Protein AF-A0A376MLK7-F1 (afdb_monomer_lite)

Structure (mmCIF, N/CA/C/O backbone):
data_AF-A0A376MLK7-F1
#
_entry.id   AF-A0A376MLK7-F1
#
loop_
_atom_site.group_PDB
_atom_site.id
_atom_site.type_symbol
_atom_site.label_atom_id
_atom_site.label_alt_id
_atom_site.label_comp_id
_atom_site.label_asym_id
_atom_site.label_entity_id
_atom_site.label_seq_id
_atom_site.pdbx_PDB_ins_code
_atom_site.Cartn_x
_atom_site.Cartn_y
_atom_site.Cartn_z
_atom_site.occupancy
_atom_site.B_iso_or_equiv
_atom_site.auth_seq_id
_atom_site.auth_comp_id
_atom_site.auth_asym_id
_atom_site.auth_atom_id
_atom_site.pdbx_PDB_model_num
ATOM 1 N N . MET A 1 1 ? -61.405 -15.741 -9.312 1.00 78.44 1 MET A N 1
ATOM 2 C CA . MET A 1 1 ? -61.014 -15.991 -10.716 1.00 78.44 1 MET A CA 1
ATOM 3 C C . MET A 1 1 ? -60.099 -17.209 -10.843 1.00 78.44 1 MET A C 1
ATOM 5 O O . MET A 1 1 ? -60.508 -18.154 -11.500 1.00 78.44 1 MET A O 1
ATOM 9 N N . SER A 1 2 ? -58.936 -17.255 -10.177 1.00 75.62 2 SER A N 1
ATOM 10 C CA . SER A 1 2 ? -57.952 -18.350 -10.325 1.00 75.62 2 SER A CA 1
ATOM 11 C C . SER A 1 2 ? -58.501 -19.756 -10.040 1.00 75.62 2 SER A C 1
ATOM 13 O O . SER A 1 2 ? -58.244 -20.672 -10.808 1.00 75.62 2 SER A O 1
ATOM 15 N N . THR A 1 3 ? -59.334 -19.925 -9.007 1.00 81.94 3 THR A N 1
ATOM 16 C CA . THR A 1 3 ? -60.002 -21.209 -8.711 1.00 81.94 3 THR A CA 1
ATOM 17 C C . THR A 1 3 ? -60.931 -21.668 -9.838 1.00 81.94 3 THR A C 1
ATOM 19 O O . THR A 1 3 ? -60.986 -22.851 -10.143 1.00 81.94 3 THR A O 1
ATOM 22 N N . VAL A 1 4 ? -61.638 -20.736 -10.489 1.00 84.44 4 VAL A N 1
ATOM 23 C CA . VAL A 1 4 ? -62.526 -21.054 -11.620 1.00 84.44 4 VAL A CA 1
ATOM 24 C C . VAL A 1 4 ? -61.698 -21.419 -12.847 1.00 84.44 4 VAL A C 1
ATOM 26 O O . VAL A 1 4 ? -61.981 -22.423 -13.479 1.00 84.44 4 VAL A O 1
ATOM 29 N N . MET A 1 5 ? -60.634 -20.669 -13.143 1.00 83.75 5 MET A N 1
ATOM 30 C CA . MET A 1 5 ? -59.706 -21.009 -14.229 1.00 83.75 5 MET A CA 1
ATOM 31 C C . MET A 1 5 ? -59.129 -22.424 -14.062 1.00 83.75 5 MET A C 1
ATOM 33 O O . MET A 1 5 ? -59.168 -23.203 -15.010 1.00 83.75 5 MET A O 1
ATOM 37 N N . TYR A 1 6 ? -58.713 -22.789 -12.845 1.00 82.69 6 TYR A N 1
ATOM 38 C CA . TYR A 1 6 ? -58.213 -24.131 -12.539 1.00 82.69 6 TYR A CA 1
ATOM 39 C C . TYR A 1 6 ? -59.266 -25.232 -12.762 1.00 82.69 6 TYR A C 1
ATOM 41 O O . TYR A 1 6 ? -58.950 -26.276 -13.324 1.00 82.69 6 TYR A O 1
ATOM 49 N N . LEU A 1 7 ? -60.530 -24.995 -12.386 1.00 86.62 7 LEU A N 1
ATOM 50 C CA . LEU A 1 7 ? -61.630 -25.948 -12.609 1.00 86.62 7 LEU A CA 1
ATOM 51 C C . LEU A 1 7 ? -61.911 -26.214 -14.095 1.00 86.62 7 LEU A C 1
ATOM 53 O O . LEU A 1 7 ? -62.344 -27.308 -14.442 1.00 86.62 7 LEU A O 1
ATOM 57 N N . PHE A 1 8 ? -61.641 -25.240 -14.966 1.00 85.31 8 PHE A N 1
ATOM 58 C CA . PHE A 1 8 ? -61.732 -25.389 -16.422 1.00 85.31 8 PHE A CA 1
ATOM 59 C C . PHE A 1 8 ? -60.410 -25.854 -17.063 1.00 85.31 8 PHE A C 1
ATOM 61 O O . PHE A 1 8 ? -60.265 -25.792 -18.279 1.00 85.31 8 PHE A O 1
ATOM 68 N N . GLY A 1 9 ? -59.444 -26.320 -16.262 1.00 80.56 9 GLY A N 1
ATOM 69 C CA . GLY A 1 9 ? -58.173 -26.871 -16.743 1.00 80.56 9 GLY A CA 1
ATOM 70 C C . GLY A 1 9 ? -57.121 -25.830 -17.136 1.00 80.56 9 GLY A C 1
ATOM 71 O O . GLY A 1 9 ? -56.052 -26.200 -17.615 1.00 80.56 9 GLY A O 1
ATOM 72 N N . VAL A 1 10 ? -57.373 -24.536 -16.912 1.00 82.75 10 VAL A N 1
ATOM 73 C CA . VAL A 1 10 ? -56.423 -23.461 -17.230 1.00 82.75 10 VAL A CA 1
ATOM 74 C C . VAL A 1 10 ? -55.402 -23.324 -16.098 1.00 82.75 10 VAL A C 1
ATOM 76 O O . VAL A 1 10 ? -55.731 -22.880 -14.995 1.00 82.75 10 VAL A O 1
ATOM 79 N N . VAL A 1 11 ? -54.144 -23.674 -16.385 1.00 75.62 11 VAL A N 1
ATOM 80 C CA . VAL A 1 11 ? -53.014 -23.624 -15.442 1.00 75.62 11 VAL A CA 1
ATOM 81 C C . VAL A 1 11 ? -51.867 -22.809 -16.049 1.00 75.62 11 VAL A C 1
ATOM 83 O O . VAL A 1 11 ? -51.469 -23.052 -17.183 1.00 75.62 11 VAL A O 1
ATOM 86 N N . GLY A 1 12 ? -51.326 -21.840 -15.303 1.00 72.06 12 GLY A N 1
ATOM 87 C CA . GLY A 1 12 ? -50.186 -21.022 -15.735 1.00 72.06 12 GLY A CA 1
ATOM 88 C C . GLY A 1 12 ? -49.810 -19.933 -14.725 1.00 72.06 12 GLY A C 1
ATOM 89 O O . GLY A 1 12 ? -50.557 -19.670 -13.778 1.00 72.06 12 GLY A O 1
ATOM 90 N N . ASN A 1 13 ? -48.646 -19.300 -14.911 1.00 67.44 13 ASN A N 1
ATOM 91 C CA . ASN A 1 13 ? -48.167 -18.235 -14.024 1.00 67.44 13 ASN A CA 1
ATOM 92 C C . ASN A 1 13 ? -48.796 -16.887 -14.412 1.00 67.44 13 ASN A C 1
ATOM 94 O O . ASN A 1 13 ? -48.388 -16.267 -15.391 1.00 67.44 13 ASN A O 1
ATOM 98 N N . MET A 1 14 ? -49.797 -16.442 -13.652 1.00 69.88 14 MET A N 1
ATOM 99 C CA . MET A 1 14 ? -50.592 -15.237 -13.945 1.00 69.88 14 MET A CA 1
ATOM 100 C C . MET A 1 14 ? -50.333 -14.095 -12.944 1.00 69.88 14 MET A C 1
ATOM 102 O O . MET A 1 14 ? -51.181 -13.221 -12.772 1.00 69.88 14 MET A O 1
ATOM 106 N N . GLY A 1 15 ? -49.201 -14.140 -12.229 1.00 61.97 15 GLY A N 1
ATOM 107 C CA . GLY A 1 15 ? -48.880 -13.216 -11.133 1.00 61.97 15 GLY A CA 1
ATOM 108 C C . GLY A 1 15 ? -48.390 -11.827 -11.560 1.00 61.97 15 GLY A C 1
ATOM 109 O O . GLY A 1 15 ? -48.416 -10.908 -10.743 1.00 61.97 15 GLY A O 1
ATOM 110 N N . GLY A 1 16 ? -47.969 -11.652 -12.815 1.00 63.22 16 GLY A N 1
ATOM 111 C CA . GLY A 1 16 ? -47.442 -10.390 -13.343 1.00 63.22 16 GLY A CA 1
ATOM 112 C C . GLY A 1 16 ? -48.278 -9.799 -14.470 1.00 63.22 16 GLY A C 1
ATOM 113 O O . GLY A 1 16 ? -49.181 -10.433 -15.012 1.00 63.22 16 GLY A O 1
ATOM 114 N N . GLY A 1 17 ? -47.991 -8.538 -14.800 1.00 69.44 17 GLY A N 1
ATOM 115 C CA . GLY A 1 17 ? -48.758 -7.761 -15.774 1.00 69.44 17 GLY A CA 1
ATOM 116 C C . GLY A 1 17 ? -48.836 -8.408 -17.162 1.00 69.44 17 GLY A C 1
ATOM 117 O O . GLY A 1 17 ? -48.011 -9.244 -17.533 1.00 69.44 17 GLY A O 1
ATOM 118 N N . LEU A 1 18 ? -49.828 -7.979 -17.953 1.00 74.19 18 LEU A N 1
ATOM 119 C CA . LEU A 1 18 ? -50.140 -8.555 -19.267 1.00 74.19 18 LEU A CA 1
ATOM 120 C C . LEU A 1 18 ? -48.917 -8.615 -20.202 1.00 74.19 18 LEU A C 1
ATOM 122 O O . LEU A 1 18 ? -48.696 -9.628 -20.857 1.00 74.19 18 LEU A O 1
ATOM 126 N N . ILE A 1 19 ? -48.122 -7.543 -20.234 1.00 73.00 19 ILE A N 1
ATOM 127 C CA . ILE A 1 19 ? -46.984 -7.375 -21.152 1.00 73.00 19 ILE A CA 1
ATOM 128 C C . ILE A 1 19 ? -45.740 -8.134 -20.675 1.00 73.00 19 ILE A C 1
ATOM 130 O O . ILE A 1 19 ? -44.990 -8.643 -21.498 1.00 73.00 19 ILE A O 1
ATOM 134 N N . ASP A 1 20 ? -45.537 -8.220 -19.363 1.00 64.81 20 ASP A N 1
ATOM 135 C CA . ASP A 1 20 ? -44.289 -8.719 -18.779 1.00 64.81 20 ASP A CA 1
ATOM 136 C C . ASP A 1 20 ? -44.331 -10.232 -18.508 1.00 64.81 20 ASP A C 1
ATOM 138 O O . ASP A 1 20 ? -43.347 -10.937 -18.708 1.00 64.81 20 ASP A O 1
ATOM 142 N N . GLN A 1 21 ? -45.493 -10.768 -18.109 1.00 69.25 21 GLN A N 1
ATOM 143 C CA . GLN A 1 21 ? -45.603 -12.181 -17.722 1.00 69.25 21 GLN A CA 1
ATOM 144 C C . GLN A 1 21 ? -46.659 -12.957 -18.508 1.00 69.25 21 GLN A C 1
ATOM 146 O O . GLN A 1 21 ? -46.364 -14.043 -19.002 1.00 69.25 21 GLN A O 1
ATOM 151 N N . VAL A 1 22 ? -47.870 -12.419 -18.690 1.00 75.75 22 VAL A N 1
ATOM 152 C CA . VAL A 1 22 ? -48.957 -13.201 -19.313 1.00 75.75 22 VAL A CA 1
ATOM 153 C C . VAL A 1 22 ? -48.682 -13.479 -20.793 1.00 75.75 22 VAL A C 1
ATOM 155 O O . VAL A 1 22 ? -48.825 -14.622 -21.232 1.00 75.75 22 VAL A O 1
ATOM 158 N N . LEU A 1 23 ? -48.256 -12.469 -21.560 1.00 78.94 23 LEU A N 1
ATOM 159 C CA . LEU A 1 23 ? -47.950 -12.640 -22.981 1.00 78.94 23 LEU A CA 1
ATOM 160 C C . LEU A 1 23 ? -46.671 -13.461 -23.225 1.00 78.94 23 LEU A C 1
ATOM 162 O O . LEU A 1 23 ? -46.770 -14.449 -23.953 1.00 78.94 23 LEU A O 1
ATOM 166 N N . PRO A 1 24 ? -45.501 -13.137 -22.635 1.00 77.44 24 PRO A N 1
ATOM 167 C CA . PRO A 1 24 ? -44.253 -13.811 -22.992 1.00 77.44 24 PRO A CA 1
ATOM 168 C C . PRO A 1 24 ? -44.149 -15.238 -22.451 1.00 77.44 24 PRO A C 1
ATOM 170 O O . PRO A 1 24 ? -43.515 -16.069 -23.091 1.00 77.44 24 PRO A O 1
ATOM 173 N N . GLN A 1 25 ? -44.744 -15.529 -21.287 1.00 73.94 25 GLN A N 1
ATOM 174 C CA . GLN A 1 25 ? -44.574 -16.830 -20.626 1.00 73.94 25 GLN A CA 1
ATOM 175 C C . GLN A 1 25 ? -45.728 -17.798 -20.882 1.00 73.94 25 GLN A C 1
ATOM 177 O O . GLN A 1 25 ? -45.495 -19.002 -20.913 1.00 73.94 25 GLN A O 1
ATOM 182 N N . ASN A 1 26 ? -46.954 -17.297 -21.081 1.00 77.75 26 ASN A N 1
ATOM 183 C CA . ASN A 1 26 ? -48.115 -18.163 -21.288 1.00 77.75 26 ASN A CA 1
ATOM 184 C C . ASN A 1 26 ? -48.631 -18.072 -22.721 1.00 77.75 26 ASN A C 1
ATOM 186 O O . ASN A 1 26 ? -48.585 -19.061 -23.443 1.00 77.75 26 ASN A O 1
ATOM 190 N N . TRP A 1 27 ? -49.109 -16.906 -23.163 1.00 82.00 27 TRP A N 1
ATOM 191 C CA . TRP A 1 27 ? -49.851 -16.842 -24.424 1.00 82.00 27 TRP A CA 1
ATOM 192 C C . TRP A 1 27 ? -48.955 -17.090 -25.632 1.00 82.00 27 TRP A C 1
ATOM 194 O O . TRP A 1 27 ? -49.243 -18.004 -26.386 1.00 82.00 27 TRP A O 1
ATOM 204 N N . ILE A 1 28 ? -47.856 -16.352 -25.811 1.00 82.88 28 ILE A N 1
ATOM 205 C CA . ILE A 1 28 ? -47.008 -16.475 -27.011 1.00 82.88 28 ILE A CA 1
ATOM 206 C C . ILE A 1 28 ? -46.430 -17.897 -27.176 1.00 82.88 28 ILE A C 1
ATOM 208 O O . ILE A 1 28 ? -46.553 -18.440 -28.275 1.00 82.88 28 ILE A O 1
ATOM 212 N N . PRO A 1 29 ? -45.858 -18.546 -26.139 1.00 79.88 29 PRO A N 1
ATOM 213 C CA . PRO A 1 29 ? -45.293 -19.889 -26.291 1.00 79.88 29 PRO A CA 1
ATOM 214 C C . PRO A 1 29 ? -46.352 -20.988 -26.436 1.00 79.88 29 PRO A C 1
ATOM 216 O O . PRO A 1 29 ? -46.108 -21.979 -27.120 1.00 79.88 29 PRO A O 1
ATOM 219 N N . MET A 1 30 ? -47.518 -20.834 -25.794 1.00 79.62 30 MET A N 1
ATOM 220 C CA . MET A 1 30 ? -48.531 -21.895 -25.720 1.00 79.62 30 MET A CA 1
ATOM 221 C C . MET A 1 30 ? -49.642 -21.753 -26.763 1.00 79.62 30 MET A C 1
ATOM 223 O O . MET A 1 30 ? -50.384 -22.712 -26.970 1.00 79.62 30 MET A O 1
ATOM 227 N N . PHE A 1 31 ? -49.767 -20.607 -27.447 1.00 80.38 31 PHE A N 1
ATOM 228 C CA . PHE A 1 31 ? -50.868 -20.367 -28.388 1.00 80.38 31 PHE A CA 1
ATOM 229 C C . PHE A 1 31 ? -50.908 -21.388 -29.526 1.00 80.38 31 PHE A C 1
ATOM 231 O O . PHE A 1 31 ? -51.986 -21.771 -29.960 1.00 80.38 31 PHE A O 1
ATOM 238 N N . SER A 1 32 ? -49.753 -21.843 -30.015 1.00 79.62 32 SER A N 1
ATOM 239 C CA . SER A 1 32 ? -49.688 -22.777 -31.146 1.00 79.62 32 SER A CA 1
ATOM 240 C C . SER A 1 32 ? -50.219 -24.173 -30.811 1.00 79.62 32 SER A C 1
ATOM 242 O O . SER A 1 32 ? -50.791 -24.820 -31.683 1.00 79.62 32 SER A O 1
ATOM 244 N N . ASN A 1 33 ? -50.058 -24.622 -29.562 1.00 80.88 33 ASN A N 1
ATOM 245 C CA . ASN A 1 33 ? -50.366 -25.995 -29.144 1.00 80.88 33 ASN A CA 1
ATOM 246 C C . ASN A 1 33 ? -51.566 -26.096 -28.187 1.00 80.88 33 ASN A C 1
ATOM 248 O O . ASN A 1 33 ? -52.134 -27.173 -28.036 1.00 80.88 33 ASN A O 1
ATOM 252 N N . HIS A 1 34 ? -51.956 -24.991 -27.546 1.00 82.69 34 HIS A N 1
ATOM 253 C CA . HIS A 1 34 ? -52.983 -24.936 -26.497 1.00 82.69 34 HIS A CA 1
ATOM 254 C C . HIS A 1 34 ? -53.876 -23.685 -26.630 1.00 82.69 34 HIS A C 1
ATOM 256 O O . HIS A 1 34 ? -54.224 -23.030 -25.642 1.00 82.69 34 HIS A O 1
ATOM 262 N N . ALA A 1 35 ? -54.217 -23.310 -27.870 1.00 82.19 35 ALA A N 1
ATOM 263 C CA . ALA A 1 35 ? -55.050 -22.141 -28.178 1.00 82.19 35 ALA A CA 1
ATOM 264 C C . ALA A 1 35 ? -56.423 -22.177 -27.481 1.00 82.19 35 ALA A C 1
ATOM 266 O O . ALA A 1 35 ? -56.925 -21.151 -27.023 1.00 82.19 35 ALA A O 1
ATOM 267 N N . ASP A 1 36 ? -57.021 -23.361 -27.384 1.00 85.00 36 ASP A N 1
ATOM 268 C CA . ASP A 1 36 ? -58.303 -23.630 -26.732 1.00 85.00 36 ASP A CA 1
ATOM 269 C C . ASP A 1 36 ? -58.298 -23.234 -25.246 1.00 85.00 36 ASP A C 1
ATOM 271 O O . ASP A 1 36 ? -59.229 -22.582 -24.760 1.00 85.00 36 ASP A O 1
ATOM 275 N N . MET A 1 37 ? -57.209 -23.534 -24.538 1.00 84.75 37 MET A N 1
ATOM 276 C CA . MET A 1 37 ? -57.035 -23.160 -23.132 1.00 84.75 37 MET A CA 1
ATOM 277 C C . MET A 1 37 ? -56.836 -21.649 -22.962 1.00 84.75 37 MET A C 1
ATOM 279 O O . MET A 1 37 ? -57.373 -21.056 -22.022 1.00 84.75 37 MET A O 1
ATOM 283 N N . MET A 1 38 ? -56.135 -20.993 -23.894 1.00 84.12 38 MET A N 1
ATOM 284 C CA . MET A 1 38 ? -55.959 -19.532 -23.874 1.00 84.12 38 MET A CA 1
ATOM 285 C C . MET A 1 38 ? -57.279 -18.797 -24.151 1.00 84.12 38 MET A C 1
ATOM 287 O O . MET A 1 38 ? -57.609 -17.825 -23.471 1.00 84.12 38 MET A O 1
ATOM 291 N N . LEU A 1 39 ? -58.089 -19.286 -25.094 1.00 86.19 39 LEU A N 1
ATOM 292 C CA . LEU A 1 39 ? -59.421 -18.736 -25.369 1.00 86.19 39 LEU A CA 1
ATOM 293 C C . LEU A 1 39 ? -60.369 -18.914 -24.175 1.00 86.19 39 LEU A C 1
ATOM 295 O O . LEU A 1 39 ? -61.092 -17.982 -23.814 1.00 86.19 39 LEU A O 1
ATOM 299 N N . THR A 1 40 ? -60.313 -20.072 -23.511 1.00 86.81 40 THR A N 1
ATOM 300 C CA . THR A 1 40 ? -61.076 -20.339 -22.282 1.00 86.81 40 THR A CA 1
ATOM 301 C C . THR A 1 40 ? -60.689 -19.365 -21.165 1.00 86.81 40 THR A C 1
ATOM 303 O O . THR A 1 40 ? -61.559 -18.815 -20.486 1.00 86.81 40 THR A O 1
ATOM 306 N N . GLN A 1 41 ? -59.395 -19.060 -21.018 1.00 86.19 41 GLN A N 1
ATOM 307 C CA . GLN A 1 41 ? -58.912 -18.055 -20.069 1.00 86.19 41 GLN A CA 1
ATOM 308 C C . GLN A 1 41 ? -59.499 -16.660 -20.347 1.00 86.19 41 GLN A C 1
ATOM 310 O O . GLN A 1 41 ? -59.966 -15.995 -19.418 1.00 86.19 41 GLN A O 1
ATOM 315 N N . ILE A 1 42 ? -59.490 -16.219 -21.611 1.00 86.06 42 ILE A N 1
ATOM 316 C CA . ILE A 1 42 ? -60.041 -14.919 -22.028 1.00 86.06 42 ILE A CA 1
ATOM 317 C C . ILE A 1 42 ? -61.536 -14.845 -21.716 1.00 86.06 42 ILE A C 1
ATOM 319 O O . ILE A 1 42 ? -61.997 -13.858 -21.139 1.00 86.06 42 ILE A O 1
ATOM 323 N N . ALA A 1 43 ? -62.284 -15.900 -22.046 1.00 89.81 43 ALA A N 1
ATOM 324 C CA . ALA A 1 43 ? -63.717 -15.973 -21.788 1.00 89.81 43 ALA A CA 1
ATOM 325 C C . ALA A 1 43 ? -64.032 -15.851 -20.288 1.00 89.81 43 ALA A C 1
ATOM 327 O O . ALA A 1 43 ? -64.859 -15.025 -19.898 1.00 89.81 43 ALA A O 1
ATOM 328 N N . ILE A 1 44 ? -63.318 -16.594 -19.431 1.00 88.75 44 ILE A N 1
ATOM 329 C CA . ILE A 1 44 ? -63.479 -16.502 -17.971 1.00 88.75 44 ILE A CA 1
ATOM 330 C C . ILE A 1 44 ? -63.158 -15.084 -17.478 1.00 88.75 44 ILE A C 1
ATOM 332 O O . ILE A 1 44 ? -63.897 -14.545 -16.653 1.00 88.75 44 ILE A O 1
ATOM 336 N N . GLY A 1 45 ? -62.097 -14.459 -17.998 1.00 87.06 45 GLY A N 1
ATOM 337 C CA . GLY A 1 45 ? -61.737 -13.077 -17.673 1.00 87.06 45 GLY A CA 1
ATOM 338 C C . GLY A 1 45 ? -62.867 -12.090 -17.977 1.00 87.06 45 GLY A C 1
ATOM 339 O O . GLY A 1 45 ? -63.277 -11.342 -17.091 1.00 87.06 45 GLY A O 1
ATOM 340 N N . LEU A 1 46 ? -63.431 -12.146 -19.187 1.00 89.50 46 LEU A N 1
ATOM 341 C CA . LEU A 1 46 ? -64.543 -11.283 -19.603 1.00 89.50 46 LEU A CA 1
ATOM 342 C C . LEU A 1 46 ? -65.805 -11.500 -18.754 1.00 89.50 46 LEU A C 1
ATOM 344 O O . LEU A 1 46 ? -66.442 -10.527 -18.343 1.00 89.50 46 LEU A O 1
ATOM 348 N N . CYS A 1 47 ? -66.143 -12.753 -18.432 1.00 91.50 47 CYS A N 1
ATOM 349 C CA . CYS A 1 47 ? -67.262 -13.063 -17.540 1.00 91.50 47 CYS A CA 1
ATOM 350 C C . CYS A 1 47 ? -67.063 -12.459 -16.143 1.00 91.50 47 CYS A C 1
ATOM 352 O O . CYS A 1 47 ? -67.992 -11.867 -15.592 1.00 91.50 47 CYS A O 1
ATOM 354 N N . PHE A 1 48 ? -65.854 -12.558 -15.580 1.00 88.75 48 PHE A N 1
ATOM 355 C CA . PHE A 1 48 ? -65.537 -11.945 -14.289 1.00 88.75 48 PHE A CA 1
ATOM 356 C C . PHE A 1 48 ? -65.558 -10.417 -14.355 1.00 88.75 48 PHE A C 1
ATOM 358 O O . PHE A 1 48 ? -66.055 -9.795 -13.421 1.00 88.75 48 PHE A O 1
ATOM 365 N N . THR A 1 49 ? -65.088 -9.797 -15.442 1.00 88.94 49 THR A N 1
ATOM 366 C CA . THR A 1 49 ? -65.193 -8.343 -15.638 1.00 88.94 49 THR A CA 1
ATOM 367 C C . THR A 1 49 ? -66.648 -7.885 -15.633 1.00 88.94 49 THR A C 1
ATOM 369 O O . THR A 1 49 ? -66.976 -6.926 -14.935 1.00 88.94 49 THR A O 1
ATOM 372 N N . LEU A 1 50 ? -67.531 -8.583 -16.354 1.00 91.56 50 LEU A N 1
ATOM 373 C CA . LEU A 1 50 ? -68.957 -8.260 -16.374 1.00 91.56 50 LEU A CA 1
ATOM 374 C C . LEU A 1 50 ? -69.588 -8.444 -14.990 1.00 91.56 50 LEU A C 1
ATOM 376 O O . LEU A 1 50 ? -70.307 -7.564 -14.520 1.00 91.56 50 LEU A O 1
ATOM 380 N N . LEU A 1 51 ? -69.284 -9.556 -14.318 1.00 91.69 51 LEU A N 1
ATOM 381 C CA . LEU A 1 51 ? -69.787 -9.841 -12.977 1.00 91.69 51 LEU A CA 1
ATOM 382 C C . LEU A 1 51 ? -69.333 -8.777 -11.972 1.00 91.69 51 LEU A C 1
ATOM 384 O O . LEU A 1 51 ? -70.162 -8.240 -11.241 1.00 91.69 51 LEU A O 1
ATOM 388 N N . TYR A 1 52 ? -68.049 -8.415 -11.976 1.00 87.81 52 TYR A N 1
ATOM 389 C CA . TYR A 1 52 ? -67.533 -7.342 -11.132 1.00 87.81 52 TYR A CA 1
ATOM 390 C C . TYR A 1 52 ? -68.195 -6.007 -11.449 1.00 87.81 52 TYR A C 1
ATOM 392 O O . TYR A 1 52 ? -68.625 -5.324 -10.525 1.00 87.81 52 TYR A O 1
ATOM 400 N N . PHE A 1 53 ? -68.317 -5.642 -12.727 1.00 90.44 53 PHE A N 1
ATOM 401 C CA . PHE A 1 53 ? -68.963 -4.394 -13.120 1.00 90.44 53 PHE A CA 1
ATOM 402 C C . 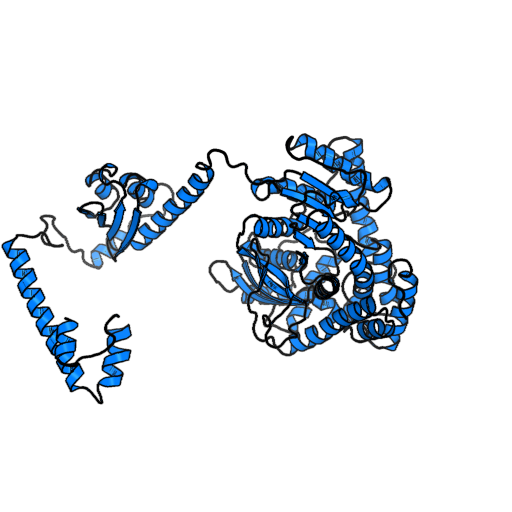PHE A 1 53 ? -70.399 -4.325 -12.610 1.00 90.44 53 PHE A C 1
ATOM 404 O O . PHE A 1 53 ? -70.776 -3.327 -12.003 1.00 90.44 53 PHE A O 1
ATOM 411 N N . VAL A 1 54 ? -71.187 -5.384 -12.816 1.00 91.25 54 VAL A N 1
ATOM 412 C CA . VAL A 1 54 ? -72.579 -5.424 -12.363 1.00 91.25 54 VAL A CA 1
ATOM 413 C C . VAL A 1 54 ? -72.632 -5.317 -10.848 1.00 91.25 54 VAL A C 1
ATOM 415 O O . VAL A 1 54 ? -73.274 -4.393 -10.369 1.00 91.25 54 VAL A O 1
ATOM 418 N N . VAL A 1 55 ? -71.913 -6.176 -10.115 1.00 91.06 55 VAL A N 1
ATOM 419 C CA . VAL A 1 55 ? -71.922 -6.205 -8.642 1.00 91.06 55 VAL A CA 1
ATOM 420 C C . VAL A 1 55 ? -71.477 -4.870 -8.053 1.00 91.06 55 VAL A C 1
ATOM 422 O O . VAL A 1 55 ? -72.180 -4.301 -7.222 1.00 91.06 55 VAL A O 1
ATOM 425 N N . PHE A 1 56 ? -70.338 -4.327 -8.486 1.00 83.94 56 PHE A N 1
ATOM 426 C CA . PHE A 1 56 ? -69.866 -3.047 -7.963 1.00 83.94 56 PHE A CA 1
ATOM 427 C C . PHE A 1 56 ? -70.803 -1.906 -8.343 1.00 83.94 56 PHE A C 1
ATOM 429 O O . PHE A 1 56 ? -71.081 -1.061 -7.499 1.00 83.94 56 PHE A O 1
ATOM 436 N N . ARG A 1 57 ? -71.350 -1.883 -9.564 1.00 84.62 57 ARG A N 1
ATOM 437 C CA . ARG A 1 57 ? -72.297 -0.842 -9.977 1.00 84.62 57 ARG A CA 1
ATOM 438 C C . ARG A 1 57 ? -73.595 -0.901 -9.176 1.00 84.62 57 ARG A C 1
ATOM 440 O O . ARG A 1 57 ? -74.062 0.153 -8.753 1.00 84.62 57 ARG A O 1
ATOM 447 N N . THR A 1 58 ? -74.176 -2.082 -8.946 1.00 87.44 58 THR A N 1
ATOM 448 C CA . THR A 1 58 ? -75.365 -2.196 -8.085 1.00 87.44 58 THR A CA 1
ATOM 449 C C . THR A 1 58 ? -75.046 -1.783 -6.662 1.00 87.44 58 THR A C 1
ATOM 451 O O . THR A 1 58 ? -75.798 -0.991 -6.108 1.00 87.44 58 THR A O 1
ATOM 454 N N . LEU A 1 59 ? -73.920 -2.219 -6.091 1.00 85.69 59 LEU A N 1
ATOM 455 C CA . LEU A 1 59 ? -73.535 -1.824 -4.736 1.00 85.69 59 LEU A CA 1
ATOM 456 C C . LEU A 1 59 ? -73.307 -0.307 -4.621 1.00 85.69 59 LEU A C 1
ATOM 458 O O . LEU A 1 59 ? -73.815 0.312 -3.691 1.00 85.69 59 LEU A O 1
ATOM 462 N N . ILE A 1 60 ? -72.603 0.317 -5.571 1.00 83.94 60 ILE A N 1
ATOM 463 C CA . ILE A 1 60 ? -72.353 1.770 -5.580 1.00 83.94 60 ILE A CA 1
ATOM 464 C C . ILE A 1 60 ? -73.667 2.552 -5.658 1.00 83.94 60 ILE A C 1
ATOM 466 O O . ILE A 1 60 ? -73.829 3.535 -4.940 1.00 83.94 60 ILE A O 1
ATOM 470 N N . LEU A 1 61 ? -74.608 2.122 -6.504 1.00 81.06 61 LEU A N 1
ATOM 471 C CA . LEU A 1 61 ? -75.897 2.799 -6.663 1.00 81.06 61 LEU A CA 1
ATOM 472 C C . LEU A 1 61 ? -76.846 2.546 -5.483 1.00 81.06 61 LEU A C 1
ATOM 474 O O . LEU A 1 61 ? -77.555 3.461 -5.080 1.00 81.06 61 LEU A O 1
ATOM 478 N N . GLN A 1 62 ? -76.852 1.337 -4.920 1.00 83.75 62 GLN A N 1
ATOM 479 C CA . GLN A 1 62 ? -77.750 0.948 -3.830 1.00 83.75 62 GLN A CA 1
ATOM 480 C C . GLN A 1 62 ? -77.303 1.500 -2.470 1.00 83.75 62 GLN A C 1
ATOM 482 O O . GLN A 1 62 ? -78.147 1.867 -1.659 1.00 83.75 62 GLN A O 1
ATOM 487 N N . PHE A 1 63 ? -75.991 1.591 -2.229 1.00 79.19 63 PHE A N 1
ATOM 488 C CA . PHE A 1 63 ? -75.415 2.094 -0.974 1.00 79.19 63 PHE A CA 1
ATOM 489 C C . PHE A 1 63 ? -74.840 3.514 -1.087 1.00 79.19 63 PHE A C 1
ATOM 491 O O . PHE A 1 63 ? -74.186 3.983 -0.162 1.00 79.19 63 PHE A O 1
ATOM 498 N N . ASN A 1 64 ? -75.072 4.188 -2.221 1.00 75.81 64 ASN A N 1
ATOM 499 C CA . ASN A 1 64 ? -74.587 5.532 -2.549 1.00 75.81 64 ASN A CA 1
ATOM 500 C C . ASN A 1 64 ? -73.117 5.782 -2.153 1.00 75.81 64 ASN A C 1
ATOM 502 O O . ASN A 1 64 ? -72.779 6.788 -1.535 1.00 75.81 64 ASN A O 1
ATOM 506 N N . MET A 1 65 ? -72.241 4.832 -2.482 1.00 69.94 65 MET A N 1
ATOM 507 C CA . MET A 1 65 ? -70.834 4.895 -2.090 1.00 69.94 65 MET A CA 1
ATOM 508 C C . MET A 1 65 ? -70.091 5.960 -2.913 1.00 69.94 65 MET A C 1
ATOM 510 O O . MET A 1 65 ? -70.104 5.911 -4.146 1.00 69.94 65 MET A O 1
ATOM 514 N N . CYS A 1 66 ? -69.426 6.910 -2.246 1.00 63.59 66 CYS A N 1
ATOM 515 C CA . CYS A 1 66 ? -68.619 7.947 -2.896 1.00 63.59 66 CYS A CA 1
ATOM 516 C C . CYS A 1 66 ? -67.373 7.333 -3.548 1.00 63.59 66 CYS A C 1
ATOM 518 O O . CYS A 1 66 ? -66.413 6.958 -2.875 1.00 63.59 66 CYS A O 1
ATOM 520 N N . THR A 1 67 ? -67.389 7.211 -4.874 1.00 64.94 67 THR A N 1
ATOM 521 C CA . THR A 1 67 ? -66.229 6.802 -5.673 1.00 64.94 67 THR A CA 1
ATOM 522 C C . THR A 1 67 ? -65.519 8.028 -6.256 1.00 64.94 67 THR A C 1
ATOM 524 O O . THR A 1 67 ? -66.198 9.010 -6.565 1.00 64.94 67 THR A O 1
ATOM 527 N N . PRO A 1 68 ? -64.193 7.981 -6.490 1.00 48.12 68 PRO A N 1
ATOM 528 C CA . PRO A 1 68 ? -63.453 9.092 -7.092 1.00 48.12 68 PRO A CA 1
ATOM 529 C C . PRO A 1 68 ? -64.127 9.599 -8.382 1.00 48.12 68 PRO A C 1
ATOM 531 O O . PRO A 1 68 ? -64.343 8.814 -9.304 1.00 48.12 68 PRO A O 1
ATOM 534 N N . GLY A 1 69 ? -64.484 10.889 -8.426 1.00 57.59 69 GLY A N 1
ATOM 535 C CA . GLY A 1 69 ? -65.230 11.520 -9.530 1.00 57.59 69 GLY A CA 1
ATOM 536 C C . GLY A 1 69 ? -66.741 11.700 -9.304 1.00 57.59 69 GLY A C 1
ATOM 537 O O . GLY A 1 69 ? -67.415 12.235 -10.178 1.00 57.59 69 GLY A O 1
ATOM 538 N N . ARG A 1 70 ? -67.279 11.273 -8.152 1.00 60.41 70 ARG A N 1
ATOM 539 C CA . ARG A 1 70 ? -68.696 11.418 -7.762 1.00 60.41 70 ARG A CA 1
ATOM 540 C C . ARG A 1 70 ? -68.886 12.283 -6.499 1.00 60.41 70 ARG A C 1
ATOM 542 O O . ARG A 1 70 ? -69.879 12.124 -5.799 1.00 60.41 70 ARG A O 1
ATOM 549 N N . GLU A 1 71 ? -67.913 13.145 -6.201 1.00 60.75 71 GLU A N 1
ATOM 550 C CA . GLU A 1 71 ? -67.910 14.098 -5.077 1.00 60.75 71 GLU A CA 1
ATOM 551 C C . GLU A 1 71 ? -68.357 15.494 -5.558 1.00 60.75 71 GLU A C 1
ATOM 553 O O . GLU A 1 71 ? -68.061 15.861 -6.695 1.00 60.75 71 GLU A O 1
ATOM 558 N N . ASP A 1 72 ? -69.031 16.278 -4.703 1.00 47.69 72 ASP A N 1
ATOM 559 C CA . ASP A 1 72 ? -69.601 17.616 -4.995 1.00 47.69 72 ASP A CA 1
ATOM 560 C C . ASP A 1 72 ? -68.549 18.741 -5.158 1.00 47.69 72 ASP A C 1
ATOM 562 O O . ASP A 1 72 ? -68.761 19.891 -4.771 1.00 47.69 72 ASP A O 1
ATOM 566 N N . ALA A 1 73 ? -67.390 18.433 -5.737 1.00 46.38 73 ALA A N 1
ATOM 567 C CA . ALA A 1 73 ? -66.380 19.417 -6.103 1.00 46.38 73 ALA A CA 1
ATOM 568 C C . ALA A 1 73 ? -66.283 19.500 -7.631 1.00 46.38 73 ALA A C 1
ATOM 570 O O . ALA A 1 73 ? -66.023 18.498 -8.296 1.00 46.38 73 ALA A O 1
ATOM 571 N N . GLU A 1 74 ? -66.487 20.696 -8.197 1.00 38.47 74 GLU A N 1
ATOM 572 C CA . GLU A 1 74 ? -66.344 20.960 -9.633 1.00 38.47 74 GLU A CA 1
ATOM 573 C C . GLU A 1 74 ? -64.954 20.536 -10.139 1.00 38.47 74 GLU A C 1
ATOM 575 O O . GLU A 1 74 ? -63.957 21.244 -9.982 1.00 38.47 74 GLU A O 1
ATOM 580 N N . VAL A 1 75 ? -64.875 19.383 -10.804 1.00 44.16 75 VAL A N 1
ATOM 581 C CA . VAL A 1 75 ? -63.663 18.955 -11.505 1.00 44.16 75 VAL A CA 1
ATOM 582 C C . VAL A 1 75 ? -63.633 19.635 -12.874 1.00 44.16 75 VAL A C 1
ATOM 584 O O . VAL A 1 75 ? -64.152 19.112 -13.860 1.00 44.16 75 VAL A O 1
ATOM 587 N N . LYS A 1 76 ? -63.011 20.817 -12.959 1.00 43.59 76 LYS A N 1
ATOM 588 C CA . LYS A 1 76 ? -62.637 21.413 -14.253 1.00 43.59 76 LYS A CA 1
ATOM 589 C C . LYS A 1 76 ? -61.449 20.657 -14.848 1.00 43.59 76 LYS A C 1
ATOM 591 O O . LYS A 1 76 ? -60.346 20.672 -14.308 1.00 43.59 76 LYS A O 1
ATOM 596 N N . LEU A 1 77 ? -61.679 20.004 -15.984 1.00 39.41 77 LEU A N 1
ATOM 597 C CA . LEU A 1 77 ? -60.639 19.367 -16.788 1.00 39.41 77 LEU A CA 1
ATOM 598 C C . LEU A 1 77 ? -59.927 20.430 -17.631 1.00 39.41 77 LEU A C 1
ATOM 600 O O . LEU A 1 77 ? -60.512 20.974 -18.564 1.00 39.41 77 LEU A O 1
ATOM 604 N N . TYR A 1 78 ? -58.666 20.717 -17.312 1.00 46.12 78 TYR A N 1
ATOM 605 C CA . TYR A 1 78 ? -57.848 21.644 -18.096 1.00 46.12 78 TYR A CA 1
ATOM 606 C C . TYR A 1 78 ? -57.327 20.994 -19.376 1.00 46.12 78 TYR A C 1
ATOM 608 O O . TYR A 1 78 ? -56.867 19.848 -19.383 1.00 46.12 78 TYR A O 1
ATOM 616 N N . SER A 1 79 ? -57.339 21.759 -20.464 1.00 56.41 79 SER A N 1
ATOM 617 C CA . SER A 1 79 ? -56.744 21.339 -21.730 1.00 56.41 79 SER A CA 1
ATOM 618 C C . SER A 1 79 ? -55.214 21.494 -21.716 1.00 56.41 79 SER A C 1
ATOM 620 O O . SER A 1 79 ? -54.642 22.324 -21.004 1.00 56.41 79 SER A O 1
ATOM 622 N N . LYS A 1 80 ? -54.513 20.732 -22.570 1.00 43.31 80 LYS A N 1
ATOM 623 C CA . LYS A 1 80 ? -53.042 20.807 -22.739 1.00 43.31 80 LYS A CA 1
ATOM 624 C C . LYS A 1 80 ? -52.528 22.215 -23.091 1.00 43.31 80 LYS A C 1
ATOM 626 O O . LYS A 1 80 ? -51.341 22.479 -22.901 1.00 43.31 80 LYS A O 1
ATOM 631 N N . ALA A 1 81 ? -53.385 23.086 -23.625 1.00 47.41 81 ALA A N 1
ATOM 632 C CA . ALA A 1 81 ? -53.051 24.469 -23.953 1.00 47.41 81 ALA A CA 1
ATOM 633 C C . ALA A 1 81 ? -53.063 25.375 -22.706 1.00 47.41 81 ALA A C 1
ATOM 635 O O . ALA A 1 81 ? -52.127 26.147 -22.509 1.00 47.41 81 ALA A O 1
ATOM 636 N N . GLU A 1 82 ? -54.041 25.211 -21.812 1.00 49.38 82 GLU A N 1
ATOM 637 C CA . GLU A 1 82 ? -54.128 25.959 -20.545 1.00 49.38 82 GLU A CA 1
ATOM 638 C C . GLU A 1 82 ? -53.011 25.566 -19.569 1.00 49.38 82 GLU A C 1
ATOM 640 O O . GLU A 1 82 ? -52.425 26.426 -18.915 1.00 49.38 82 GLU A O 1
ATOM 645 N N . TYR A 1 83 ? -52.623 24.285 -19.554 1.00 53.78 83 TYR A N 1
ATOM 646 C CA . TYR A 1 83 ? -51.477 23.797 -18.774 1.00 53.78 83 TYR A CA 1
ATOM 647 C C . TYR A 1 83 ? -50.130 24.391 -19.233 1.00 53.78 83 TYR A C 1
ATOM 649 O O . TYR A 1 83 ? -49.195 24.513 -18.445 1.00 53.78 83 TYR A O 1
ATOM 657 N N . LYS A 1 84 ? -50.002 24.762 -20.515 1.00 47.44 84 LYS A N 1
ATOM 658 C CA . LYS A 1 84 ? -48.784 25.403 -21.041 1.00 47.44 84 LYS A CA 1
ATOM 659 C C . LYS A 1 84 ? -48.769 26.914 -20.807 1.00 47.44 84 LYS A C 1
ATOM 661 O O . LYS A 1 84 ? -47.691 27.467 -20.611 1.00 47.44 84 LYS A O 1
ATOM 666 N N . ALA A 1 85 ? -49.933 27.564 -20.779 1.00 48.56 85 ALA A N 1
ATOM 667 C CA . ALA A 1 85 ? -50.047 28.994 -20.493 1.00 48.56 85 ALA A CA 1
ATOM 668 C C . ALA A 1 85 ? -49.673 29.338 -19.036 1.00 48.56 85 ALA A C 1
ATOM 670 O O . ALA A 1 85 ? -49.040 30.364 -18.797 1.00 48.56 85 ALA A O 1
ATOM 671 N N . SER A 1 86 ? -49.961 28.455 -18.072 1.00 50.06 86 SER A N 1
ATOM 672 C CA . SER A 1 86 ? -49.632 28.669 -16.651 1.00 50.06 86 SER A CA 1
ATOM 673 C C . SER A 1 86 ? -48.137 28.566 -16.312 1.00 50.06 86 SER A C 1
ATOM 675 O O . SER A 1 86 ? -47.726 28.985 -15.235 1.00 50.06 86 SER A O 1
ATOM 677 N N . ARG A 1 87 ? -47.300 28.061 -17.230 1.00 47.06 87 ARG A N 1
ATOM 678 C CA . ARG A 1 87 ? -45.832 28.011 -17.081 1.00 47.06 87 ARG A CA 1
ATOM 679 C C . ARG A 1 87 ? -45.095 29.199 -17.715 1.00 47.06 87 ARG A C 1
ATOM 681 O O . ARG A 1 87 ? -43.873 29.261 -17.629 1.00 47.06 87 ARG A O 1
ATOM 688 N N . GLY A 1 88 ? -45.816 30.122 -18.357 1.00 37.28 88 GLY A N 1
ATOM 689 C CA . GLY A 1 88 ? -45.246 31.259 -19.089 1.00 37.28 88 GLY A CA 1
ATOM 690 C C . GLY A 1 88 ? -44.966 32.519 -18.262 1.00 37.28 88 GLY A C 1
ATOM 691 O O . GLY A 1 88 ? -44.449 33.486 -18.813 1.00 37.28 88 GLY A O 1
ATOM 692 N N . GLN A 1 89 ? -45.287 32.541 -16.966 1.00 40.06 89 GLN A N 1
ATOM 693 C CA . GLN A 1 89 ? -45.029 33.687 -16.089 1.00 40.06 89 GLN A CA 1
ATOM 694 C C . GLN A 1 89 ? -44.614 33.232 -14.688 1.00 40.06 89 GLN A C 1
ATOM 696 O O . GLN A 1 89 ? -45.424 33.212 -13.772 1.00 40.06 89 GLN A O 1
ATOM 701 N N . THR A 1 90 ? -43.333 32.923 -14.516 1.00 30.45 90 THR A N 1
ATOM 702 C CA . THR A 1 90 ? -42.606 33.215 -13.273 1.00 30.45 90 THR A CA 1
ATOM 703 C C . THR A 1 90 ? -41.122 33.335 -13.598 1.00 30.45 90 THR A C 1
ATOM 705 O O . THR A 1 90 ? -40.469 32.410 -14.074 1.00 30.45 90 THR A O 1
ATOM 708 N N . THR A 1 91 ? -40.616 34.546 -13.401 1.00 29.14 91 THR A N 1
ATOM 709 C CA . THR A 1 91 ? -39.204 34.920 -13.424 1.00 29.14 91 THR A CA 1
ATOM 710 C C . THR A 1 91 ? -38.395 34.114 -12.412 1.00 29.14 91 THR A C 1
ATOM 712 O O . THR A 1 91 ? -38.904 33.749 -11.354 1.00 29.14 91 THR A O 1
ATOM 715 N N . ALA A 1 92 ? -37.123 33.887 -12.744 1.00 38.19 92 ALA A N 1
ATOM 716 C CA . ALA A 1 92 ? -36.113 33.278 -11.889 1.00 38.19 92 ALA A CA 1
ATOM 717 C C . ALA A 1 92 ? -36.168 33.806 -10.443 1.00 38.19 92 ALA A C 1
ATOM 719 O O . ALA A 1 92 ? -36.032 35.006 -10.210 1.00 38.19 92 ALA A O 1
ATOM 720 N N . ALA A 1 93 ? -36.330 32.888 -9.491 1.00 26.06 93 ALA A N 1
ATOM 721 C CA . ALA A 1 93 ? -36.121 33.117 -8.070 1.00 26.06 93 ALA A CA 1
ATOM 722 C C . ALA A 1 93 ? -35.455 31.874 -7.457 1.00 26.06 93 ALA A C 1
ATOM 724 O O . ALA A 1 93 ? -35.780 30.737 -7.798 1.00 26.06 93 ALA A O 1
ATOM 725 N N . GLU A 1 94 ? -34.473 32.136 -6.602 1.00 25.22 94 GLU A N 1
ATOM 726 C CA . GLU A 1 94 ? -33.615 31.201 -5.871 1.00 25.22 94 GLU A CA 1
ATOM 727 C C . GLU A 1 94 ? -34.395 30.161 -5.037 1.00 25.22 94 GLU A C 1
ATOM 729 O O . GLU A 1 94 ? -35.500 30.447 -4.569 1.00 25.22 94 GLU A O 1
ATOM 734 N N . PRO A 1 95 ? -33.822 28.978 -4.740 1.00 30.77 95 PRO A N 1
ATOM 735 C CA . PRO A 1 95 ? -34.471 28.010 -3.871 1.00 30.77 95 PRO A CA 1
ATOM 736 C C . PRO A 1 95 ? -34.154 28.319 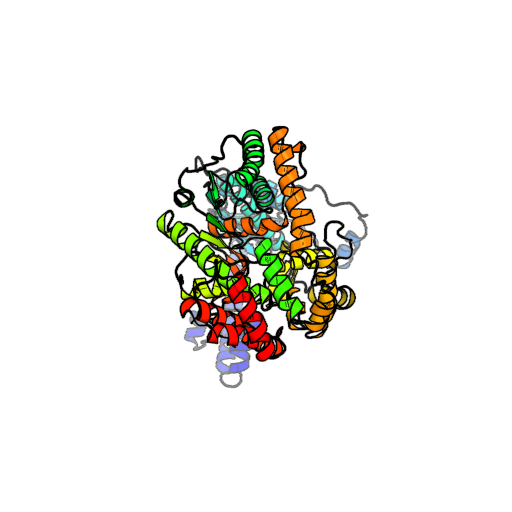-2.401 1.00 30.77 95 PRO A C 1
ATOM 738 O O . PRO A 1 95 ? -33.114 27.909 -1.881 1.00 30.77 95 PRO A O 1
ATOM 741 N N . LYS A 1 96 ? -35.060 29.008 -1.695 1.00 30.59 96 LYS A N 1
ATOM 742 C CA . LYS A 1 96 ? -35.166 28.877 -0.230 1.00 30.59 96 LYS A CA 1
ATOM 743 C C . LYS A 1 96 ? -36.515 29.343 0.333 1.00 30.59 96 LYS A C 1
ATOM 745 O O . LYS A 1 96 ? -36.909 30.484 0.131 1.00 30.59 96 LYS A O 1
ATOM 750 N N . LYS A 1 97 ? -37.079 28.468 1.180 1.00 34.41 97 LYS A N 1
ATOM 751 C CA . LYS A 1 97 ? -38.230 28.605 2.102 1.00 34.41 97 LYS A CA 1
ATOM 752 C C . LYS A 1 97 ? -39.638 28.357 1.539 1.00 34.41 97 LYS A C 1
ATOM 754 O O . LYS A 1 97 ? -40.459 29.261 1.484 1.00 34.41 97 LYS A O 1
ATOM 759 N N . GLU A 1 98 ? -39.960 27.079 1.371 1.00 35.22 98 GLU A N 1
ATOM 760 C CA . GLU A 1 98 ? -41.218 26.519 1.886 1.00 35.22 98 GLU A CA 1
ATOM 761 C C . GLU A 1 98 ? -40.844 25.443 2.917 1.00 35.22 98 GLU A C 1
ATOM 763 O O . GLU A 1 98 ? -39.833 24.761 2.755 1.00 35.22 98 GLU A O 1
ATOM 768 N N . LEU A 1 99 ? -41.579 25.347 4.028 1.00 42.16 99 LEU A N 1
ATOM 769 C CA . LEU A 1 99 ? -41.423 24.238 4.972 1.00 42.16 99 LEU A CA 1
ATOM 770 C C . LEU A 1 99 ? -41.723 22.929 4.225 1.00 42.16 99 LEU A C 1
ATOM 772 O O . LEU A 1 99 ? -42.786 22.823 3.618 1.00 42.16 99 LEU A O 1
ATOM 776 N N . ASP A 1 100 ? -40.807 21.958 4.290 1.00 66.19 100 ASP A N 1
ATOM 777 C CA . ASP A 1 100 ? -40.916 20.653 3.629 1.00 66.19 100 ASP A CA 1
ATOM 778 C C . ASP A 1 100 ? -42.305 20.036 3.830 1.00 66.19 100 ASP A C 1
ATOM 780 O O . ASP A 1 100 ? -42.680 19.663 4.945 1.00 66.19 100 ASP A O 1
ATOM 784 N N . GLN A 1 101 ? -43.055 19.877 2.738 1.00 77.81 101 GLN A N 1
ATOM 785 C CA . GLN A 1 101 ? -44.344 19.183 2.712 1.00 77.81 101 GLN A CA 1
ATOM 786 C C . GLN A 1 101 ? -44.261 17.823 3.433 1.00 77.81 101 GLN A C 1
ATOM 788 O O . GLN A 1 101 ? -45.152 17.458 4.200 1.00 77.81 101 GLN A O 1
ATOM 793 N N . ALA A 1 102 ? -43.139 17.113 3.258 1.00 78.06 102 ALA A N 1
ATOM 794 C CA . ALA A 1 102 ? -42.818 15.870 3.952 1.00 78.06 102 ALA A CA 1
ATOM 795 C C . ALA A 1 102 ? -42.710 16.043 5.478 1.00 78.06 102 ALA A C 1
ATOM 797 O O . ALA A 1 102 ? -43.300 15.265 6.224 1.00 78.06 102 ALA A O 1
ATOM 798 N N . ALA A 1 103 ? -42.011 17.073 5.962 1.00 80.38 103 ALA A N 1
ATOM 799 C CA . ALA A 1 103 ? -41.864 17.333 7.395 1.00 80.38 103 ALA A CA 1
ATOM 800 C C . ALA A 1 103 ? -43.200 17.727 8.044 1.00 80.38 103 ALA A C 1
ATOM 802 O O . ALA A 1 103 ? -43.518 17.261 9.138 1.00 80.38 103 ALA A O 1
ATOM 803 N N . GLY A 1 104 ? -44.014 18.523 7.343 1.00 82.00 104 GLY A N 1
ATOM 804 C CA . GLY A 1 104 ? -45.359 18.878 7.793 1.00 82.00 104 GLY A CA 1
ATOM 805 C C . GLY A 1 104 ? -46.286 17.664 7.883 1.00 82.00 104 GLY A C 1
ATOM 806 O O . GLY A 1 104 ? -46.990 17.500 8.878 1.00 82.00 104 GLY A O 1
ATOM 807 N N . ILE A 1 105 ? -46.254 16.776 6.882 1.00 84.38 105 ILE A N 1
ATOM 808 C CA . ILE A 1 105 ? -47.046 15.535 6.887 1.00 84.38 105 ILE A CA 1
ATOM 809 C C . ILE A 1 105 ? -46.576 14.599 8.005 1.00 84.38 105 ILE A C 1
ATOM 811 O O . ILE A 1 105 ? -47.407 14.041 8.715 1.00 84.38 105 ILE A O 1
ATOM 815 N N . LEU A 1 106 ? -45.266 14.470 8.218 1.00 85.56 106 LEU A N 1
ATOM 816 C CA . LEU A 1 106 ? -44.699 13.666 9.301 1.00 85.56 106 LEU A CA 1
ATOM 817 C C . LEU A 1 106 ? -45.154 14.155 10.683 1.00 85.56 106 LEU A C 1
ATOM 819 O O . LEU A 1 106 ? -45.514 13.351 11.541 1.00 85.56 106 LEU A O 1
ATOM 823 N N . GLN A 1 107 ? -45.188 15.471 10.891 1.00 83.38 107 GLN A N 1
ATOM 824 C CA . GLN A 1 107 ? -45.681 16.063 12.131 1.00 83.38 107 GLN A CA 1
ATOM 825 C C . GLN A 1 107 ? -47.191 15.853 12.303 1.00 83.38 107 GLN A C 1
ATOM 827 O O . GLN A 1 107 ? -47.643 15.513 13.395 1.00 83.38 107 GLN A O 1
ATOM 832 N N . ALA A 1 108 ? -47.968 15.997 11.227 1.00 84.62 108 ALA A N 1
ATOM 833 C CA . ALA A 1 108 ? -49.411 15.773 11.253 1.00 84.62 108 ALA A CA 1
ATOM 834 C C . ALA A 1 108 ? -49.793 14.311 11.549 1.00 84.62 108 ALA A C 1
ATOM 836 O O . ALA A 1 108 ? -50.891 14.054 12.037 1.00 84.62 108 ALA A O 1
ATOM 837 N N . LEU A 1 109 ? -48.886 13.360 11.306 1.00 86.12 109 LEU A N 1
ATOM 838 C CA . LEU A 1 109 ? -49.052 11.944 11.646 1.00 86.12 109 LEU A CA 1
ATOM 839 C C . LEU A 1 109 ? -48.711 11.610 13.112 1.00 86.12 109 LEU A C 1
ATOM 841 O O . LEU A 1 109 ? -48.826 10.451 13.503 1.00 86.12 109 LEU A O 1
ATOM 845 N N . GLY A 1 110 ? -48.303 12.591 13.924 1.00 80.50 110 GLY A N 1
ATOM 846 C CA . GLY A 1 110 ? -47.855 12.368 15.305 1.00 80.50 110 GLY A CA 1
ATOM 847 C C . GLY A 1 110 ? -46.349 12.102 15.435 1.00 80.50 110 GLY A C 1
ATOM 848 O O . GLY A 1 110 ? -45.882 11.688 16.492 1.00 80.50 110 GLY A O 1
ATOM 849 N N . GLY A 1 111 ? -45.568 12.358 14.378 1.00 82.38 111 GLY A N 1
ATOM 850 C CA . GLY A 1 111 ? -44.116 12.173 14.363 1.00 82.38 111 GLY A CA 1
ATOM 851 C C . GLY A 1 111 ? -43.666 10.752 14.003 1.00 82.38 111 GLY A C 1
ATOM 852 O O . GLY A 1 111 ? -44.469 9.852 13.765 1.00 82.38 111 GLY A O 1
ATOM 853 N N . VAL A 1 112 ? -42.344 10.552 13.948 1.00 82.25 112 VAL A N 1
ATOM 854 C CA . VAL A 1 112 ? -41.720 9.298 13.474 1.00 82.25 112 VAL A CA 1
ATOM 855 C C . VAL A 1 112 ? -42.099 8.096 14.338 1.00 82.25 112 VAL A C 1
ATOM 857 O O . VAL A 1 112 ? -42.394 7.033 13.801 1.00 82.25 112 VAL A O 1
ATOM 860 N N . GLY A 1 113 ? -42.139 8.268 15.663 1.00 78.50 113 GLY A N 1
ATOM 861 C CA . GLY A 1 113 ? -42.439 7.190 16.610 1.00 78.50 113 GLY A CA 1
ATOM 862 C C . GLY A 1 113 ? -43.865 6.639 16.519 1.00 78.50 113 GLY A C 1
ATOM 863 O O . GLY A 1 113 ? -44.122 5.553 17.029 1.00 78.50 113 GLY A O 1
ATOM 864 N N . ASN A 1 114 ? -44.781 7.349 15.851 1.00 86.88 114 ASN A N 1
ATOM 865 C CA . ASN A 1 114 ? -46.151 6.888 15.650 1.00 86.88 114 ASN A CA 1
ATOM 866 C C . ASN A 1 114 ? -46.326 6.066 14.360 1.00 86.88 114 ASN A C 1
ATOM 868 O O . ASN A 1 114 ? -47.371 5.456 14.166 1.00 86.88 114 ASN A O 1
ATOM 872 N N . ILE A 1 115 ? -45.332 6.022 13.464 1.00 87.19 115 ILE A N 1
ATOM 873 C CA . ILE A 1 115 ? -45.442 5.326 12.175 1.00 87.19 115 ILE A CA 1
ATOM 874 C C . ILE A 1 115 ? -44.955 3.882 12.314 1.00 87.19 115 ILE A C 1
ATOM 876 O O . ILE A 1 115 ? -43.762 3.629 12.453 1.00 87.19 115 ILE A O 1
ATOM 880 N N . SER A 1 116 ? -45.876 2.924 12.198 1.00 85.81 116 SER A N 1
ATOM 881 C CA . SER A 1 116 ? -45.561 1.491 12.185 1.00 85.81 116 SER A CA 1
ATOM 882 C C . SER A 1 116 ? -45.054 1.031 10.817 1.00 85.81 116 SER A C 1
ATOM 884 O O . SER A 1 116 ? -44.081 0.286 10.717 1.00 85.81 116 SER A O 1
ATOM 886 N N . SER A 1 117 ? -45.707 1.469 9.740 1.00 83.75 117 SER A N 1
ATOM 887 C CA . SER A 1 117 ? -45.225 1.234 8.380 1.00 83.75 117 SER A CA 1
ATOM 888 C C . SER A 1 117 ? -45.735 2.306 7.433 1.00 83.75 117 SER A C 1
ATOM 890 O O . SER A 1 117 ? -46.824 2.852 7.607 1.00 83.75 117 SER A O 1
ATOM 892 N N . ILE A 1 118 ? -44.945 2.596 6.405 1.00 88.38 118 ILE A N 1
ATOM 893 C CA . ILE A 1 118 ? -45.306 3.528 5.346 1.00 88.38 118 ILE A CA 1
ATOM 894 C C . ILE A 1 118 ? -45.078 2.847 3.995 1.00 88.38 118 ILE A C 1
ATOM 896 O O . ILE A 1 118 ? -44.067 2.184 3.774 1.00 88.38 118 ILE A O 1
ATOM 900 N N . ASN A 1 119 ? -46.061 2.974 3.108 1.00 85.94 119 ASN A N 1
ATOM 901 C CA . ASN A 1 119 ? -46.097 2.490 1.729 1.00 85.94 119 ASN A CA 1
ATOM 902 C C . ASN A 1 119 ? -46.762 3.545 0.841 1.00 85.94 119 ASN A C 1
ATOM 904 O O . ASN A 1 119 ? -47.419 4.460 1.330 1.00 85.94 119 ASN A O 1
ATOM 908 N N . ASN A 1 120 ? -46.610 3.443 -0.475 1.00 87.69 120 ASN A N 1
ATOM 909 C CA . ASN A 1 120 ? -47.313 4.314 -1.412 1.00 87.69 120 ASN A CA 1
ATOM 910 C C . ASN A 1 120 ? -47.836 3.524 -2.611 1.00 87.69 120 ASN A C 1
ATOM 912 O O . ASN A 1 120 ? -47.274 2.509 -3.011 1.00 87.69 120 ASN A O 1
ATOM 916 N N . CYS A 1 121 ? -48.946 3.985 -3.176 1.00 83.12 121 CYS A N 1
ATOM 917 C CA . CYS A 1 121 ? -49.367 3.611 -4.522 1.00 83.12 121 CYS A CA 1
ATOM 918 C C . CYS A 1 121 ? -49.125 4.791 -5.474 1.00 83.12 121 CYS A C 1
ATOM 920 O O . CYS A 1 121 ? -48.481 5.762 -5.096 1.00 83.12 121 CYS A O 1
ATOM 922 N N . ALA A 1 122 ? -49.664 4.739 -6.694 1.00 71.94 122 ALA A N 1
ATOM 923 C CA . ALA A 1 122 ? -49.456 5.783 -7.701 1.00 71.94 122 ALA A CA 1
ATOM 924 C C . ALA A 1 122 ? -49.924 7.191 -7.276 1.00 71.94 122 ALA A C 1
ATOM 926 O O . ALA A 1 122 ? -49.439 8.177 -7.820 1.00 71.94 122 ALA A O 1
ATOM 927 N N . THR A 1 123 ? -50.878 7.303 -6.342 1.00 80.06 123 THR A N 1
ATOM 928 C CA . THR A 1 123 ? -51.468 8.602 -5.964 1.00 80.06 123 THR A CA 1
ATOM 929 C C . THR A 1 123 ? -51.637 8.831 -4.462 1.00 80.06 123 THR A C 1
ATOM 931 O O . THR A 1 123 ? -52.073 9.914 -4.065 1.00 80.06 123 THR A O 1
ATOM 934 N N . ARG A 1 124 ? -51.330 7.842 -3.609 1.00 88.19 124 ARG A N 1
ATOM 935 C CA . ARG A 1 124 ? -51.624 7.899 -2.165 1.00 88.19 124 ARG A CA 1
ATOM 936 C C . ARG A 1 124 ? -50.506 7.301 -1.322 1.00 88.19 124 ARG A C 1
ATOM 938 O O . ARG A 1 124 ? -49.976 6.246 -1.673 1.00 88.19 124 ARG A O 1
ATOM 945 N N . LEU A 1 125 ? -50.214 7.939 -0.192 1.00 88.44 125 LEU A N 1
ATOM 946 C CA . LEU A 1 125 ? -49.470 7.335 0.909 1.00 88.44 125 LEU A CA 1
ATOM 947 C C . LEU A 1 125 ? -50.420 6.426 1.688 1.00 88.44 125 LEU A C 1
ATOM 949 O O . LEU A 1 125 ? -51.570 6.787 1.926 1.00 88.44 125 LEU A O 1
ATOM 953 N N . ARG A 1 126 ? -49.945 5.244 2.066 1.00 91.19 126 ARG A N 1
ATOM 954 C CA . ARG A 1 126 ? -50.625 4.265 2.915 1.00 91.19 126 ARG A CA 1
ATOM 955 C C . ARG A 1 126 ? -49.769 4.071 4.151 1.00 91.19 126 ARG A C 1
ATOM 957 O O . ARG A 1 126 ? -48.646 3.587 4.039 1.00 91.19 126 ARG A O 1
ATOM 964 N N . ILE A 1 127 ? -50.286 4.472 5.298 1.00 91.38 127 ILE A N 1
ATOM 965 C CA . ILE A 1 127 ? -49.512 4.563 6.529 1.00 91.38 127 ILE A CA 1
ATOM 966 C C . ILE A 1 127 ? -50.271 3.801 7.608 1.00 91.38 127 ILE A C 1
ATOM 968 O O . ILE A 1 127 ? -51.458 4.046 7.814 1.00 91.38 127 ILE A O 1
ATOM 972 N N . ALA A 1 128 ? -49.602 2.856 8.259 1.00 89.12 128 ALA A N 1
ATOM 973 C CA . ALA A 1 128 ? -50.093 2.226 9.477 1.00 89.12 128 ALA A CA 1
ATOM 974 C C . ALA A 1 128 ? -49.454 2.935 10.669 1.00 89.12 128 ALA A C 1
ATOM 976 O O . ALA A 1 128 ? -48.236 3.142 10.679 1.00 89.12 128 ALA A O 1
ATOM 977 N N . LEU A 1 129 ? -50.266 3.307 11.649 1.00 89.31 129 LEU A N 1
ATOM 978 C CA . LEU A 1 129 ? -49.842 4.038 12.834 1.00 89.31 129 LEU A CA 1
ATOM 979 C C . LEU A 1 129 ? -49.947 3.159 14.081 1.00 89.31 129 LEU A C 1
ATOM 981 O O . LEU A 1 129 ? -50.709 2.197 14.105 1.00 89.31 129 LEU A O 1
ATOM 985 N N . HIS A 1 130 ? -49.170 3.482 15.110 1.00 83.69 130 HIS A N 1
ATOM 986 C CA . HIS A 1 130 ? -49.281 2.843 16.420 1.00 83.69 130 HIS A CA 1
ATOM 987 C C . HIS A 1 130 ? -50.483 3.371 17.209 1.00 83.69 130 HIS A C 1
ATOM 989 O O . HIS A 1 130 ? -51.097 2.619 17.960 1.00 83.69 130 HIS A O 1
ATOM 995 N N . ASP A 1 131 ? -50.818 4.648 17.027 1.00 84.31 131 ASP A N 1
ATOM 996 C CA . ASP A 1 131 ? -51.934 5.308 17.688 1.00 84.31 131 ASP A CA 1
ATOM 997 C C . ASP A 1 131 ? -52.550 6.379 16.772 1.00 84.31 131 ASP A C 1
ATOM 999 O O . ASP A 1 131 ? -51.958 7.425 16.482 1.00 84.31 131 ASP A O 1
ATOM 1003 N N . MET A 1 132 ? -53.776 6.125 16.309 1.00 84.62 132 MET A N 1
ATOM 1004 C CA . MET A 1 132 ? -54.505 7.045 15.431 1.00 84.62 132 MET A CA 1
ATOM 1005 C C . MET A 1 132 ? -54.858 8.369 16.132 1.00 84.62 132 MET A C 1
ATOM 1007 O O . MET A 1 132 ? -55.007 9.390 15.462 1.00 84.62 132 MET A O 1
ATOM 1011 N N . SER A 1 133 ? -54.959 8.395 17.466 1.00 81.31 133 SER A N 1
ATOM 1012 C CA . SER A 1 133 ? -55.371 9.592 18.217 1.00 81.31 133 SER A CA 1
ATOM 1013 C C . SER A 1 133 ? -54.325 10.714 18.226 1.00 81.31 133 SER A C 1
ATOM 1015 O O . SER A 1 133 ? -54.663 11.866 18.484 1.00 81.31 133 SER A O 1
ATOM 1017 N N . GLN A 1 134 ? -53.071 10.401 17.887 1.00 82.81 134 GLN A N 1
ATOM 1018 C CA . GLN A 1 134 ? -51.960 11.362 17.838 1.00 82.81 134 GLN A CA 1
ATOM 1019 C C . GLN A 1 134 ? -51.864 12.123 16.508 1.00 82.81 134 GLN A C 1
ATOM 1021 O O . GLN A 1 134 ? -50.982 12.961 16.322 1.00 82.81 134 GLN A O 1
ATOM 1026 N N . THR A 1 135 ? -52.757 11.831 15.565 1.00 86.69 135 THR A N 1
ATOM 1027 C CA . THR A 1 135 ? -52.797 12.497 14.262 1.00 86.69 135 THR A CA 1
ATOM 1028 C C . THR A 1 135 ? -53.637 13.774 14.302 1.00 86.69 135 THR A C 1
ATOM 1030 O O . THR A 1 135 ? -54.632 13.859 15.018 1.00 86.69 135 THR A O 1
ATOM 1033 N N . LEU A 1 136 ? -53.253 14.774 13.508 1.00 87.44 136 LEU A N 1
ATOM 1034 C CA . LEU A 1 136 ? -53.992 16.036 13.380 1.00 87.44 136 LEU A CA 1
ATOM 1035 C C . LEU A 1 136 ? -55.212 15.897 12.452 1.00 87.44 136 LEU A C 1
ATOM 1037 O O . LEU A 1 136 ? -55.346 14.904 11.739 1.00 87.44 136 LEU A O 1
ATOM 1041 N N . ASP A 1 137 ? -56.087 16.906 12.437 1.00 83.00 137 ASP A N 1
ATOM 1042 C CA . ASP A 1 137 ? -57.298 16.929 11.605 1.00 83.00 137 ASP A CA 1
ATOM 1043 C C . ASP A 1 137 ? -57.014 16.900 10.095 1.00 83.00 137 ASP A C 1
ATOM 1045 O O . ASP A 1 137 ? -56.008 17.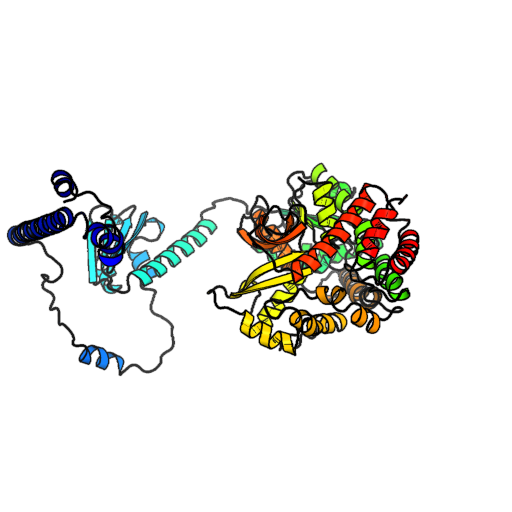420 9.604 1.00 83.00 137 ASP A O 1
ATOM 1049 N N . ASP A 1 138 ? -57.966 16.364 9.327 1.00 82.44 138 ASP A N 1
ATOM 1050 C CA . ASP A 1 138 ? -57.862 16.195 7.869 1.00 82.44 138 ASP A CA 1
ATOM 1051 C C . ASP A 1 138 ? -57.651 17.522 7.117 1.00 82.44 138 ASP A C 1
ATOM 1053 O O . ASP A 1 138 ? -56.994 17.558 6.075 1.00 82.44 138 ASP A O 1
ATOM 1057 N N . GLU A 1 139 ? -58.135 18.635 7.671 1.00 74.44 139 GLU A N 1
ATOM 1058 C CA . GLU A 1 139 ? -57.921 19.982 7.127 1.00 74.44 139 GLU A CA 1
ATOM 1059 C C . GLU A 1 139 ? -56.445 20.415 7.164 1.00 74.44 139 GLU A C 1
ATOM 1061 O O . GLU A 1 139 ? -56.000 21.190 6.314 1.00 74.44 139 GLU A O 1
ATOM 1066 N N . VAL A 1 140 ? -55.649 19.889 8.102 1.00 79.06 140 VAL A N 1
ATOM 1067 C CA . VAL A 1 140 ? -54.201 20.143 8.168 1.00 79.06 140 VAL A CA 1
ATOM 1068 C C . VAL A 1 140 ? -53.489 19.432 7.021 1.00 79.06 140 VAL A C 1
ATOM 1070 O O . VAL A 1 140 ? -52.664 20.035 6.337 1.00 79.06 140 VAL A O 1
ATOM 1073 N N . PHE A 1 141 ? -53.861 18.184 6.739 1.00 79.38 141 PHE A N 1
ATOM 1074 C CA . PHE A 1 141 ? -53.311 17.431 5.612 1.00 79.38 141 PHE A CA 1
ATOM 1075 C C . PHE A 1 141 ? -53.671 18.068 4.266 1.00 79.38 141 PHE A C 1
ATOM 1077 O O . PHE A 1 141 ? -52.821 18.128 3.378 1.00 79.38 141 PHE A O 1
ATOM 1084 N N . LYS A 1 142 ? -54.888 18.610 4.120 1.00 78.31 142 LYS A N 1
ATOM 1085 C CA . LYS A 1 142 ? -55.283 19.351 2.910 1.00 78.31 142 LYS A CA 1
ATOM 1086 C C . LYS A 1 142 ? -54.449 20.615 2.701 1.00 78.31 142 LYS A C 1
ATOM 1088 O O . LYS A 1 142 ? -53.988 20.864 1.589 1.00 78.31 142 LYS A O 1
ATOM 1093 N N . LYS A 1 143 ? -54.173 21.373 3.769 1.00 76.00 143 LYS A N 1
ATOM 1094 C CA . LYS A 1 143 ? -53.262 22.537 3.722 1.00 76.00 143 LYS A CA 1
ATOM 1095 C C . LYS A 1 143 ? -51.823 22.156 3.363 1.00 76.00 143 LYS A C 1
ATOM 1097 O O . LYS A 1 143 ? -51.117 22.966 2.776 1.00 76.00 143 LYS A O 1
ATOM 1102 N N . LEU A 1 144 ? -51.414 20.926 3.670 1.00 80.25 144 LEU A N 1
ATOM 1103 C CA . LEU A 1 144 ? -50.125 20.338 3.296 1.00 80.25 144 LEU A CA 1
ATOM 1104 C C . LEU A 1 144 ? -50.148 19.665 1.907 1.00 80.25 144 LEU A C 1
ATOM 1106 O O . LEU A 1 144 ? -49.260 18.881 1.580 1.00 80.25 144 LEU A O 1
ATOM 1110 N N . GLY A 1 145 ? -51.155 19.944 1.075 1.00 77.81 145 GLY A N 1
ATOM 1111 C CA . GLY A 1 145 ? -51.221 19.478 -0.314 1.00 77.81 145 GLY A CA 1
ATOM 1112 C C . GLY A 1 145 ? -51.877 18.108 -0.517 1.00 77.81 145 GLY A C 1
ATOM 1113 O O . GLY A 1 145 ? -51.778 17.543 -1.609 1.00 77.81 145 GLY A O 1
ATOM 1114 N N . ALA A 1 146 ? -52.560 17.558 0.493 1.00 83.69 146 ALA A N 1
ATOM 1115 C CA . ALA A 1 146 ? -53.398 16.378 0.302 1.00 83.69 146 ALA A CA 1
ATOM 1116 C C . ALA A 1 146 ? -54.728 16.734 -0.381 1.00 83.69 146 ALA A C 1
ATOM 1118 O O . ALA A 1 146 ? -55.451 17.631 0.036 1.00 83.69 146 ALA A O 1
ATOM 1119 N N . HIS A 1 147 ? -55.098 15.972 -1.403 1.00 79.81 147 HIS A N 1
ATOM 1120 C CA . HIS A 1 147 ? -56.392 16.061 -2.079 1.00 79.81 147 HIS A CA 1
ATOM 1121 C C . HIS A 1 147 ? -57.507 15.368 -1.278 1.00 79.81 147 HIS A C 1
ATOM 1123 O O . HIS A 1 147 ? -58.684 15.619 -1.507 1.00 79.81 147 HIS A O 1
ATOM 1129 N N . GLY A 1 148 ? -57.146 14.496 -0.333 1.00 79.81 148 GLY A N 1
ATOM 1130 C CA . GLY A 1 148 ? -58.080 13.805 0.551 1.00 79.81 148 GLY A CA 1
ATOM 1131 C C . GLY A 1 148 ? -57.354 12.914 1.554 1.00 79.81 148 GLY A C 1
ATOM 1132 O O . GLY A 1 148 ? -56.216 12.503 1.319 1.00 79.81 148 GLY A O 1
ATOM 1133 N N . VAL A 1 149 ? -58.010 12.614 2.672 1.00 85.75 149 VAL A N 1
ATOM 1134 C CA . VAL A 1 149 ? -57.496 11.733 3.727 1.00 85.75 149 VAL A CA 1
ATOM 1135 C C . VAL A 1 149 ? -58.559 10.693 4.048 1.00 85.75 149 VAL A C 1
ATOM 1137 O O . VAL A 1 149 ? -59.742 11.010 4.112 1.00 85.75 149 VAL A O 1
ATOM 1140 N N . PHE A 1 150 ? -58.148 9.439 4.204 1.00 85.50 150 PHE A N 1
ATOM 1141 C CA . PHE A 1 150 ? -59.035 8.340 4.571 1.00 85.50 150 PHE A CA 1
ATOM 1142 C C . PHE A 1 150 ? -58.479 7.612 5.789 1.00 85.50 150 PHE A C 1
ATOM 1144 O O . PHE A 1 150 ? -57.306 7.239 5.797 1.00 85.50 150 PHE A O 1
ATOM 1151 N N . ARG A 1 151 ? -59.319 7.382 6.799 1.00 86.38 151 ARG A N 1
ATOM 1152 C CA . ARG A 1 151 ? -58.941 6.746 8.069 1.00 86.38 151 ARG A CA 1
ATOM 1153 C C . ARG A 1 151 ? -59.762 5.486 8.282 1.00 86.38 151 ARG A C 1
ATOM 1155 O O . ARG A 1 151 ? -60.978 5.503 8.107 1.00 86.38 151 ARG A O 1
ATOM 1162 N N . SER A 1 152 ? -59.106 4.394 8.655 1.00 76.81 152 SER A N 1
ATOM 1163 C CA . SER A 1 152 ? -59.768 3.125 8.950 1.00 76.81 152 SER A CA 1
ATOM 1164 C C . SER A 1 152 ? -58.939 2.320 9.947 1.00 76.81 152 SER A C 1
ATOM 1166 O O . SER A 1 152 ? -57.853 1.848 9.613 1.00 76.81 152 SER A O 1
ATOM 1168 N N . GLY A 1 153 ? -59.446 2.189 11.177 1.00 83.81 153 GLY A N 1
ATOM 1169 C CA . GLY A 1 153 ? -58.698 1.588 12.286 1.00 83.81 153 GLY A CA 1
ATOM 1170 C C . GLY A 1 153 ? -57.371 2.314 12.510 1.00 83.81 153 GLY A C 1
ATOM 1171 O O . GLY A 1 153 ? -57.351 3.539 12.593 1.00 83.81 153 GLY A O 1
ATOM 1172 N N . ASP A 1 154 ? -56.276 1.558 12.509 1.00 85.38 154 ASP A N 1
ATOM 1173 C CA . ASP A 1 154 ? -54.911 2.071 12.691 1.00 85.38 154 ASP A CA 1
ATOM 1174 C C . ASP A 1 154 ? -54.239 2.505 11.372 1.00 85.38 154 ASP A C 1
ATOM 1176 O O . ASP A 1 154 ? -53.058 2.848 11.340 1.00 85.38 154 ASP A O 1
ATOM 1180 N N . ALA A 1 155 ? -54.973 2.496 10.253 1.00 86.38 155 ALA A N 1
ATOM 1181 C CA . ALA A 1 155 ? -54.457 2.871 8.942 1.00 86.38 155 ALA A CA 1
ATOM 1182 C C . ALA A 1 155 ? -54.999 4.228 8.472 1.00 86.38 155 ALA A C 1
ATOM 1184 O O . ALA A 1 155 ? -56.208 4.480 8.476 1.00 86.38 155 ALA A O 1
ATOM 1185 N N . ILE A 1 156 ? -54.097 5.080 7.984 1.00 90.81 156 ILE A N 1
ATOM 1186 C CA . ILE A 1 156 ? -54.406 6.354 7.335 1.00 90.81 156 ILE A CA 1
ATOM 1187 C C . ILE A 1 156 ? -53.871 6.355 5.900 1.00 90.81 156 ILE A C 1
ATOM 1189 O O . ILE A 1 156 ? -52.756 5.909 5.616 1.00 90.81 156 ILE A O 1
ATOM 1193 N N . GLN A 1 157 ? -54.682 6.840 4.963 1.00 90.81 157 GLN A N 1
ATOM 1194 C CA . GLN A 1 157 ? -54.278 7.057 3.579 1.00 90.81 157 GLN A CA 1
ATOM 1195 C C . GLN A 1 157 ? -54.355 8.538 3.241 1.00 90.81 157 GLN A C 1
ATOM 1197 O O . GLN A 1 157 ? -55.420 9.139 3.352 1.00 90.81 157 GLN A O 1
ATOM 1202 N N . VAL A 1 158 ? -53.243 9.104 2.776 1.00 88.94 158 VAL A N 1
ATOM 1203 C CA . VAL A 1 158 ? -53.152 10.513 2.376 1.00 88.94 158 VAL A CA 1
ATOM 1204 C C . VAL A 1 158 ? -53.024 10.578 0.858 1.00 88.94 158 VAL A C 1
ATOM 1206 O O . VAL A 1 158 ? -52.082 10.037 0.276 1.00 88.94 158 VAL A O 1
ATOM 1209 N N . ILE A 1 159 ? -53.997 11.196 0.194 1.00 88.12 159 ILE A N 1
ATOM 1210 C CA . ILE A 1 159 ? -54.071 11.306 -1.265 1.00 88.12 159 ILE A CA 1
ATOM 1211 C C . ILE A 1 159 ? -53.283 12.540 -1.695 1.00 88.12 159 ILE A C 1
ATOM 1213 O O . ILE A 1 159 ? -53.688 13.651 -1.394 1.00 88.12 159 ILE A O 1
ATOM 1217 N N . ILE A 1 160 ? -52.179 12.358 -2.413 1.00 83.69 160 ILE A N 1
ATOM 1218 C CA . ILE A 1 160 ? -51.239 13.438 -2.764 1.00 83.69 160 ILE A CA 1
ATOM 1219 C C . ILE A 1 160 ? -51.218 13.695 -4.280 1.00 83.69 160 ILE A C 1
ATOM 1221 O O . ILE A 1 160 ? -51.071 14.830 -4.724 1.00 83.69 160 ILE A O 1
ATOM 1225 N N . GLY A 1 161 ? -51.422 12.651 -5.091 1.00 78.94 161 GLY A N 1
ATOM 1226 C CA . GLY A 1 161 ? -51.313 12.709 -6.551 1.00 78.94 161 GLY A CA 1
ATOM 1227 C C . GLY A 1 161 ? -50.006 12.104 -7.073 1.00 78.94 161 GLY A C 1
ATOM 1228 O O . GLY A 1 161 ? -49.357 11.320 -6.388 1.00 78.94 161 GLY A O 1
ATOM 1229 N N . LEU A 1 162 ? -49.626 12.436 -8.310 1.00 78.50 162 LEU A N 1
ATOM 1230 C CA . LEU A 1 162 ? -48.578 11.724 -9.068 1.00 78.50 162 LEU A CA 1
ATOM 1231 C C . LEU A 1 162 ? -47.147 11.861 -8.511 1.00 78.50 162 LEU A C 1
ATOM 1233 O O . LEU A 1 162 ? -46.273 11.096 -8.901 1.00 78.50 162 LEU A O 1
ATOM 1237 N N . HIS A 1 163 ? -46.894 12.808 -7.604 1.00 78.62 163 HIS A N 1
ATOM 1238 C CA . HIS A 1 163 ? -45.577 13.028 -6.988 1.00 78.62 163 HIS A CA 1
ATOM 1239 C C . HIS A 1 163 ? -45.400 12.279 -5.654 1.00 78.62 163 HIS A C 1
ATOM 1241 O O . HIS A 1 163 ? -44.421 12.484 -4.940 1.00 78.62 163 HIS A O 1
ATOM 1247 N N . VAL A 1 164 ? -46.329 11.382 -5.308 1.00 83.69 164 VAL A N 1
ATOM 1248 C CA . VAL A 1 164 ? -46.328 10.677 -4.019 1.00 83.69 164 VAL A CA 1
ATOM 1249 C C . VAL A 1 164 ? -45.080 9.817 -3.777 1.00 83.69 164 VAL A C 1
ATOM 1251 O O . VAL A 1 164 ? -44.684 9.651 -2.628 1.00 83.69 164 VAL A O 1
ATOM 1254 N N . SER A 1 165 ? -44.425 9.311 -4.829 1.00 77.94 165 SER A N 1
ATOM 1255 C CA . SER A 1 165 ? -43.161 8.570 -4.697 1.00 77.94 165 SER A CA 1
ATOM 1256 C C . SER A 1 165 ? -41.998 9.466 -4.256 1.00 77.94 165 SER A C 1
ATOM 1258 O O . SER A 1 165 ? -41.219 9.065 -3.402 1.00 77.94 165 SER A O 1
ATOM 1260 N N . GLN A 1 166 ? -41.922 10.702 -4.760 1.00 77.94 166 GLN A N 1
ATOM 1261 C CA . GLN A 1 166 ? -40.897 11.667 -4.335 1.00 77.94 166 GLN A CA 1
ATOM 1262 C C . GLN A 1 166 ? -41.132 12.120 -2.892 1.00 77.94 166 GLN A C 1
ATOM 1264 O O . GLN A 1 166 ? -40.204 12.179 -2.091 1.00 77.94 166 GLN A O 1
ATOM 1269 N N . LEU A 1 167 ? -42.394 12.370 -2.533 1.00 82.62 167 LEU A N 1
ATOM 1270 C CA . LEU A 1 167 ? -42.764 12.688 -1.155 1.00 82.62 167 LEU A CA 1
ATOM 1271 C C . LEU A 1 167 ? -42.454 11.520 -0.203 1.00 82.62 167 LEU A C 1
ATOM 1273 O O . LEU A 1 167 ? -42.044 11.738 0.936 1.00 82.62 167 LEU A O 1
ATOM 1277 N N . ARG A 1 168 ? -42.618 10.275 -0.671 1.00 84.44 168 ARG A N 1
ATOM 1278 C CA . ARG A 1 168 ? -42.254 9.079 0.089 1.00 84.44 168 ARG A CA 1
ATOM 1279 C C . ARG A 1 168 ? -40.750 9.012 0.361 1.00 84.44 168 ARG A C 1
ATOM 1281 O O . ARG A 1 168 ? -40.374 8.793 1.506 1.00 84.44 168 ARG A O 1
ATOM 1288 N N . GLU A 1 169 ? -39.911 9.241 -0.644 1.00 78.88 169 GLU A N 1
ATOM 1289 C CA . GLU A 1 169 ? -38.451 9.262 -0.471 1.00 78.88 169 GLU A CA 1
ATOM 1290 C C . GLU A 1 169 ? -38.007 10.345 0.524 1.00 78.88 169 GLU A C 1
ATOM 1292 O O . GLU A 1 169 ? -37.147 10.105 1.372 1.00 78.88 169 GLU A O 1
ATOM 1297 N N . GLN A 1 170 ? -38.641 11.521 0.486 1.00 83.06 170 GLN A N 1
ATOM 1298 C CA . GLN A 1 170 ? -38.387 12.592 1.454 1.00 83.06 170 GLN A CA 1
ATOM 1299 C C . GLN A 1 170 ? -38.808 12.201 2.878 1.00 83.06 170 GLN A C 1
ATOM 1301 O O . GLN A 1 170 ? -38.062 12.448 3.826 1.00 83.06 170 GLN A O 1
ATOM 1306 N N . LEU A 1 171 ? -39.968 11.554 3.042 1.00 81.62 171 LEU A N 1
ATOM 1307 C CA . LEU A 1 171 ? -40.417 11.027 4.334 1.00 81.62 171 LEU A CA 1
ATOM 1308 C C . LEU A 1 171 ? -39.470 9.946 4.867 1.00 81.62 171 LEU A C 1
ATOM 1310 O O . LEU A 1 171 ? -39.104 10.005 6.038 1.00 81.62 171 LEU A O 1
ATOM 1314 N N . ASP A 1 172 ? -39.014 9.016 4.025 1.00 81.19 172 ASP A N 1
ATOM 1315 C CA . ASP A 1 172 ? -38.034 7.996 4.421 1.00 81.19 172 ASP A CA 1
ATOM 1316 C C . ASP A 1 172 ? -36.703 8.640 4.836 1.00 81.19 172 ASP A C 1
ATOM 1318 O O . ASP A 1 172 ? -36.113 8.254 5.845 1.00 81.19 172 ASP A O 1
ATOM 1322 N N . SER A 1 173 ? -36.247 9.673 4.121 1.00 77.88 173 SER A N 1
ATOM 1323 C CA . SER A 1 173 ? -35.048 10.431 4.492 1.00 77.88 173 SER A CA 1
ATOM 1324 C C . SER A 1 173 ? -35.193 11.128 5.851 1.00 77.88 173 SER A C 1
ATOM 1326 O O . SER A 1 173 ? -34.236 11.157 6.627 1.00 77.88 173 SER A O 1
ATOM 1328 N N . LEU A 1 174 ? -36.369 11.685 6.157 1.00 78.69 174 LEU A N 1
ATOM 1329 C CA . LEU A 1 174 ? -36.654 12.337 7.441 1.00 78.69 174 LEU A CA 1
ATOM 1330 C C . LEU A 1 174 ? -36.803 11.330 8.587 1.00 78.69 174 LEU A C 1
ATOM 1332 O O . LEU A 1 174 ? -36.331 11.577 9.694 1.00 78.69 174 LEU A O 1
ATOM 1336 N N . ILE A 1 175 ? -37.413 10.175 8.326 1.00 79.25 175 ILE A N 1
ATOM 1337 C CA . ILE A 1 175 ? -37.516 9.075 9.291 1.00 79.25 175 ILE A CA 1
ATOM 1338 C C . ILE A 1 175 ? -36.118 8.524 9.605 1.00 79.25 175 ILE A C 1
ATOM 1340 O O . ILE A 1 175 ? -35.769 8.363 10.774 1.00 79.25 175 ILE A O 1
ATOM 1344 N N . ASN A 1 176 ? -35.278 8.317 8.588 1.00 74.44 176 ASN A N 1
ATOM 1345 C CA . ASN A 1 176 ? -33.907 7.834 8.756 1.00 74.44 176 ASN A CA 1
ATOM 1346 C C . ASN A 1 176 ? -33.010 8.851 9.478 1.00 74.44 176 ASN A C 1
ATOM 1348 O O . ASN A 1 176 ? -32.189 8.464 10.314 1.00 74.44 176 ASN A O 1
ATOM 1352 N N . SER A 1 177 ? -33.166 10.153 9.211 1.00 70.06 177 SER A N 1
ATOM 1353 C CA . SER A 1 177 ? -32.414 11.197 9.919 1.00 70.06 177 SER A CA 1
ATOM 1354 C C . SER A 1 177 ? -32.840 11.310 11.388 1.00 70.06 177 SER A C 1
ATOM 1356 O O . SER A 1 177 ? -31.977 11.422 12.262 1.00 70.06 177 SER A O 1
ATOM 1358 N N . HIS A 1 178 ? -34.135 11.158 11.690 1.00 62.16 178 HIS A N 1
ATOM 1359 C CA . HIS A 1 178 ? -34.640 11.080 13.062 1.00 62.16 178 HIS A CA 1
ATOM 1360 C C . HIS A 1 178 ? -34.198 9.809 13.789 1.00 62.16 178 HIS A C 1
ATOM 1362 O O . HIS A 1 178 ? -33.786 9.908 14.937 1.00 62.16 178 HIS A O 1
ATOM 1368 N N . GLN A 1 179 ? -34.177 8.640 13.143 1.00 55.47 179 GLN A N 1
ATOM 1369 C CA . GLN A 1 179 ? -33.628 7.414 13.742 1.00 55.47 179 GLN A CA 1
ATOM 1370 C C . GLN A 1 179 ? -32.114 7.513 13.986 1.00 55.47 179 GLN A C 1
ATOM 1372 O O . GLN A 1 179 ? -31.600 6.929 14.939 1.00 55.47 179 GLN A O 1
ATOM 1377 N N . SER A 1 180 ? -31.394 8.286 13.168 1.00 47.88 180 SER A N 1
ATOM 1378 C CA . SER A 1 180 ? -29.973 8.598 13.373 1.00 47.88 180 SER A CA 1
ATOM 1379 C C . SER A 1 180 ? -29.762 9.555 14.558 1.00 47.88 180 SER A C 1
ATOM 1381 O O . SER A 1 180 ? -28.822 9.382 15.334 1.00 47.88 180 SER A O 1
ATOM 1383 N N . ALA A 1 181 ? -30.666 10.524 14.746 1.00 42.56 181 ALA A N 1
ATOM 1384 C CA . ALA A 1 181 ? -30.650 11.469 15.863 1.00 42.56 181 ALA A CA 1
ATOM 1385 C C . ALA A 1 181 ? -31.159 10.854 17.186 1.00 42.56 181 ALA A C 1
ATOM 1387 O O . ALA A 1 181 ? -30.584 11.106 18.241 1.00 42.56 181 ALA A O 1
ATOM 1388 N N . GLU A 1 182 ? -32.178 9.991 17.156 1.00 36.12 182 GLU A N 1
ATOM 1389 C CA . GLU A 1 182 ? -32.690 9.270 18.329 1.00 36.12 182 GLU A CA 1
ATOM 1390 C C . GLU A 1 182 ? -31.766 8.125 18.749 1.00 36.12 182 GLU A C 1
ATOM 1392 O O . GLU A 1 182 ? -31.566 7.939 19.947 1.00 36.12 182 GLU A O 1
ATOM 1397 N N . LYS A 1 183 ? -31.062 7.450 17.826 1.00 34.91 183 LYS A N 1
ATOM 1398 C CA . LYS A 1 183 ? -29.926 6.582 18.203 1.00 34.91 183 LYS A CA 1
ATOM 1399 C C . LYS A 1 183 ? -28.807 7.350 18.917 1.00 34.91 183 LYS A C 1
ATOM 1401 O O . LYS A 1 183 ? -28.058 6.746 19.681 1.00 34.91 183 LYS A O 1
ATOM 1406 N N . CYS A 1 184 ? -28.723 8.670 18.731 1.00 35.59 184 CYS A N 1
ATOM 1407 C CA . CYS A 1 184 ? -27.784 9.535 19.442 1.00 35.59 184 CYS A CA 1
ATOM 1408 C C . CYS A 1 184 ? -28.294 9.980 20.833 1.00 35.59 184 CYS A C 1
ATOM 1410 O O . CYS A 1 184 ? -27.481 10.345 21.682 1.00 35.59 184 CYS A O 1
ATOM 1412 N N . CYS A 1 185 ? -29.610 9.923 21.091 1.00 31.47 185 CYS A N 1
ATOM 1413 C CA . CYS A 1 185 ? -30.244 10.515 22.281 1.00 31.47 185 CYS A CA 1
ATOM 1414 C C . CYS A 1 185 ? -31.017 9.521 23.176 1.00 31.47 185 CYS A C 1
ATOM 1416 O O . CYS A 1 185 ? -31.272 9.838 24.334 1.00 31.47 185 CYS A O 1
ATOM 1418 N N . HIS A 1 186 ? -31.363 8.321 22.696 1.00 29.66 186 HIS A N 1
ATOM 1419 C CA . HIS A 1 186 ? -32.033 7.261 23.473 1.00 29.66 186 HIS A CA 1
ATOM 1420 C C . HIS A 1 186 ? -31.090 6.169 23.998 1.00 29.66 186 HIS A C 1
ATOM 1422 O O . HIS A 1 186 ? -31.528 5.232 24.662 1.00 29.66 186 HIS A O 1
ATOM 1428 N N . TYR A 1 187 ? -29.776 6.344 23.834 1.00 35.88 187 TYR A N 1
ATOM 1429 C CA . TYR A 1 187 ? -28.811 5.754 24.758 1.00 35.88 187 TYR A CA 1
ATOM 1430 C C . TYR A 1 187 ? -28.724 6.613 26.021 1.00 35.88 187 TYR A C 1
ATOM 1432 O O . TYR A 1 187 ? -27.760 7.343 26.257 1.00 35.88 187 TYR A O 1
ATOM 1440 N N . GLY A 1 188 ? -29.737 6.478 26.877 1.00 29.30 188 GLY A N 1
ATOM 1441 C CA . GLY A 1 188 ? -29.564 6.727 28.299 1.00 29.30 188 GLY A CA 1
ATOM 1442 C C . GLY A 1 188 ? -28.446 5.822 28.821 1.00 29.30 188 GLY A C 1
ATOM 1443 O O . GLY A 1 188 ? -28.669 4.658 29.131 1.00 29.30 188 GLY A O 1
ATOM 1444 N N . GLY A 1 189 ? -27.221 6.348 28.871 1.00 29.42 189 GLY A N 1
ATOM 1445 C CA . GLY A 1 189 ? -26.117 5.768 29.631 1.00 29.42 189 GLY A CA 1
ATOM 1446 C C . GLY A 1 189 ? -25.238 4.700 28.966 1.00 29.42 189 GLY A C 1
ATOM 1447 O O . GLY A 1 189 ? -24.570 3.993 29.718 1.00 29.42 189 GLY A O 1
ATOM 1448 N N . SER A 1 190 ? -25.130 4.575 27.631 1.00 36.16 190 SER A N 1
ATOM 1449 C CA . SER A 1 190 ? -23.977 3.829 27.077 1.00 36.16 190 SER A CA 1
ATOM 1450 C C . SER A 1 190 ? -22.802 4.759 26.822 1.00 36.16 190 SER A C 1
ATOM 1452 O O . SER A 1 190 ? -22.850 5.663 25.989 1.00 36.16 190 SER A O 1
ATOM 1454 N N . ILE A 1 191 ? -21.723 4.516 27.552 1.00 45.69 191 ILE A N 1
ATOM 1455 C CA . ILE A 1 191 ? -20.404 5.072 27.287 1.00 45.69 191 ILE A CA 1
ATOM 1456 C C . ILE A 1 191 ? -20.040 4.712 25.838 1.00 45.69 191 ILE A C 1
ATOM 1458 O O . ILE A 1 191 ? -19.894 3.528 25.550 1.00 45.69 191 ILE A O 1
ATOM 1462 N N . MET A 1 192 ? -19.873 5.701 24.945 1.00 57.97 192 MET A N 1
ATOM 1463 C CA . MET A 1 192 ? -19.232 5.477 23.638 1.00 57.97 192 MET A CA 1
ATOM 1464 C C . MET A 1 192 ? -17.977 4.627 23.856 1.00 57.97 192 MET A C 1
ATOM 1466 O O . MET A 1 192 ? -17.098 5.033 24.626 1.00 57.97 192 MET A O 1
ATOM 1470 N N . THR A 1 193 ? -17.915 3.451 23.230 1.00 79.81 193 THR A N 1
ATOM 1471 C CA . THR A 1 193 ? -16.819 2.498 23.412 1.00 79.81 193 THR A CA 1
ATOM 1472 C C . THR A 1 193 ? -15.509 3.183 23.047 1.00 79.81 193 THR A C 1
ATOM 1474 O O . THR A 1 193 ? -15.347 3.677 21.937 1.00 79.81 193 THR A O 1
ATOM 1477 N N . LYS A 1 194 ? -14.586 3.280 24.007 1.00 91.44 194 LYS A N 1
ATOM 1478 C CA . LYS A 1 194 ? -13.300 3.957 23.817 1.00 91.44 194 LYS A CA 1
ATOM 1479 C C . LYS A 1 194 ? -12.194 2.938 23.603 1.00 91.44 194 LYS A C 1
ATOM 1481 O O . LYS A 1 194 ? -12.060 2.011 24.402 1.00 91.44 194 LYS A O 1
ATOM 1486 N N . PHE A 1 195 ? -11.326 3.188 22.632 1.00 94.50 195 PHE A N 1
ATOM 1487 C CA . PHE A 1 195 ? -10.288 2.240 22.229 1.00 94.50 195 PHE A CA 1
ATOM 1488 C C . PHE A 1 195 ? -8.928 2.526 22.865 1.00 94.50 195 PHE A C 1
ATOM 1490 O O . PHE A 1 195 ? -8.564 3.663 23.188 1.00 94.50 195 PHE A O 1
ATOM 1497 N N . SER A 1 196 ? -8.165 1.465 23.074 1.00 94.25 196 SER A N 1
ATOM 1498 C CA . SER A 1 196 ? -6.774 1.491 23.496 1.00 94.25 196 SER A CA 1
ATOM 1499 C C . SER A 1 196 ? -5.884 1.118 22.321 1.00 94.25 196 SER A C 1
ATOM 1501 O O . SER A 1 196 ? -5.962 0.012 21.793 1.00 94.25 196 SER A O 1
ATOM 1503 N N . VAL A 1 197 ? -5.016 2.044 21.929 1.00 94.38 197 VAL A N 1
ATOM 1504 C CA . VAL A 1 197 ? -4.116 1.875 20.785 1.00 94.38 197 VAL A CA 1
ATOM 1505 C C . VAL A 1 197 ? -2.676 1.812 21.266 1.00 94.38 197 VAL A C 1
ATOM 1507 O O . VAL A 1 197 ? -2.252 2.614 22.107 1.00 94.38 197 VAL A O 1
ATOM 1510 N N . VAL A 1 198 ? -1.893 0.899 20.695 1.00 92.75 198 VAL A N 1
ATOM 1511 C CA . VAL A 1 198 ? -0.431 0.949 20.765 1.00 92.75 198 VAL A CA 1
ATOM 1512 C C . VAL A 1 198 ? 0.161 1.208 19.387 1.00 92.75 198 VAL A C 1
ATOM 1514 O O . VAL A 1 198 ? -0.129 0.515 18.422 1.00 92.75 198 VAL A O 1
ATOM 1517 N N . VAL A 1 199 ? 1.024 2.214 19.311 1.00 91.44 199 VAL A N 1
ATOM 1518 C CA . VAL A 1 199 ? 1.746 2.592 18.098 1.00 91.44 199 VAL A CA 1
ATOM 1519 C C . VAL A 1 199 ? 3.126 1.930 18.119 1.00 91.44 199 VAL A C 1
ATOM 1521 O O . VAL A 1 199 ? 4.006 2.323 18.901 1.00 91.44 199 VAL A O 1
ATOM 1524 N N . ALA A 1 200 ? 3.309 0.892 17.304 1.00 90.50 200 ALA A N 1
ATOM 1525 C CA . ALA A 1 200 ? 4.554 0.151 17.166 1.00 90.50 200 ALA A CA 1
ATOM 1526 C C . ALA A 1 200 ? 5.484 0.829 16.151 1.00 90.50 200 ALA A C 1
ATOM 1528 O O . ALA A 1 200 ? 5.190 0.899 14.963 1.00 90.50 200 ALA A O 1
ATOM 1529 N N . GLY A 1 201 ? 6.623 1.340 16.634 1.00 83.75 201 GLY A N 1
ATOM 1530 C CA . GLY A 1 201 ? 7.488 2.222 15.843 1.00 83.75 201 GLY A CA 1
ATOM 1531 C C . GLY A 1 201 ? 7.364 3.700 16.216 1.00 83.75 201 GLY A C 1
ATOM 1532 O O . GLY A 1 201 ? 7.738 4.560 15.425 1.00 83.75 201 GLY A O 1
ATOM 1533 N N . GLY A 1 202 ? 6.936 4.024 17.443 1.00 77.69 202 GLY A N 1
ATOM 1534 C CA . GLY A 1 202 ? 6.696 5.401 17.907 1.00 77.69 202 GLY A CA 1
ATOM 1535 C C . GLY A 1 202 ? 7.916 6.340 17.939 1.00 77.69 202 GLY A C 1
ATOM 1536 O O . GLY A 1 202 ? 7.815 7.472 18.399 1.00 77.69 202 GLY A O 1
ATOM 1537 N N . GLY A 1 203 ? 9.091 5.870 17.509 1.00 76.75 203 GLY A N 1
ATOM 1538 C CA . GLY A 1 203 ? 10.272 6.695 17.243 1.00 76.75 203 GLY A CA 1
ATOM 1539 C C . GLY A 1 203 ? 10.405 7.122 15.777 1.00 76.75 203 GLY A C 1
ATOM 1540 O O . GLY A 1 203 ? 11.447 7.665 15.416 1.00 76.75 203 GLY A O 1
ATOM 1541 N N . SER A 1 204 ? 9.410 6.811 14.941 1.00 84.12 204 SER A N 1
ATOM 1542 C CA . SER A 1 204 ? 9.325 7.221 13.541 1.00 84.12 204 SER A CA 1
ATOM 1543 C C . SER A 1 204 ? 9.000 8.708 13.439 1.00 84.12 204 SER A C 1
ATOM 1545 O O . SER A 1 204 ? 8.216 9.233 14.234 1.00 84.12 204 SER A O 1
ATOM 1547 N N . THR A 1 205 ? 9.540 9.354 12.411 1.00 84.94 205 THR A N 1
ATOM 1548 C CA . THR A 1 205 ? 9.230 10.729 12.005 1.00 84.94 205 THR A CA 1
ATOM 1549 C C . THR A 1 205 ? 7.752 10.939 11.655 1.00 84.94 205 THR A C 1
ATOM 1551 O O . THR A 1 205 ? 7.280 12.063 11.721 1.00 84.94 205 THR A O 1
ATOM 1554 N N . PHE A 1 206 ? 7.002 9.877 11.336 1.00 86.06 206 PHE A N 1
ATOM 1555 C CA . PHE A 1 206 ? 5.556 9.955 11.064 1.00 86.06 206 PHE A CA 1
ATOM 1556 C C . PHE A 1 206 ? 4.691 9.935 12.329 1.00 86.06 206 PHE A C 1
ATOM 1558 O O . PHE A 1 206 ? 3.544 10.373 12.315 1.00 86.06 206 PHE A O 1
ATOM 1565 N N . THR A 1 207 ? 5.237 9.455 13.453 1.00 86.62 207 THR A N 1
ATOM 1566 C CA . THR A 1 207 ? 4.474 9.286 14.702 1.00 86.62 207 THR A CA 1
ATOM 1567 C C . THR A 1 207 ? 3.760 10.570 15.139 1.00 86.62 207 THR A C 1
ATOM 1569 O O . THR A 1 207 ? 2.589 10.484 15.499 1.00 86.62 207 THR A O 1
ATOM 1572 N N . PRO A 1 208 ? 4.396 11.762 15.131 1.00 81.94 208 PRO A N 1
ATOM 1573 C CA . PRO A 1 208 ? 3.712 12.977 15.562 1.00 81.94 208 PRO A CA 1
ATOM 1574 C C . PRO A 1 208 ? 2.497 13.319 14.689 1.00 81.94 208 PRO A C 1
ATOM 1576 O O . PRO A 1 208 ? 1.450 13.645 15.244 1.00 81.94 208 PRO A O 1
ATOM 1579 N N . GLY A 1 209 ? 2.614 13.178 13.365 1.00 82.81 209 GLY A N 1
ATOM 1580 C CA . GLY A 1 209 ? 1.522 13.415 12.415 1.00 82.81 209 GLY A CA 1
ATOM 1581 C C . GLY A 1 209 ? 0.349 12.456 12.626 1.00 82.81 209 GLY A C 1
ATOM 1582 O O . GLY A 1 209 ? -0.782 12.904 12.802 1.00 82.81 209 GLY A O 1
ATOM 1583 N N . ILE A 1 210 ? 0.630 11.154 12.762 1.00 85.25 210 ILE A N 1
ATOM 1584 C CA . ILE A 1 210 ? -0.380 10.122 13.069 1.00 85.25 210 ILE A CA 1
ATOM 1585 C C . ILE A 1 210 ? -1.100 10.430 14.386 1.00 85.25 210 ILE A C 1
ATOM 1587 O O . ILE A 1 210 ? -2.317 10.304 14.487 1.00 85.25 210 ILE A O 1
ATOM 1591 N N . VAL A 1 211 ? -0.372 10.863 15.418 1.00 83.81 211 VAL A N 1
ATOM 1592 C CA . VAL A 1 211 ? -0.988 11.205 16.707 1.00 83.81 211 VAL A CA 1
ATOM 1593 C C . VAL A 1 211 ? -1.878 12.438 16.592 1.00 83.81 211 VAL A C 1
ATOM 1595 O O . VAL A 1 211 ? -2.952 12.465 17.189 1.00 83.81 211 VAL A O 1
ATOM 1598 N N . LEU A 1 212 ? -1.455 13.460 15.845 1.00 82.38 212 LEU A N 1
ATOM 1599 C CA . LEU A 1 212 ? -2.290 14.631 15.585 1.00 82.38 212 LEU A CA 1
ATOM 1600 C C . LEU A 1 212 ? -3.560 14.245 14.818 1.00 82.38 212 LEU A C 1
ATOM 1602 O O . LEU A 1 212 ? -4.636 14.713 15.186 1.00 82.38 212 LEU A O 1
ATOM 1606 N N . MET A 1 213 ? -3.449 13.341 13.845 1.00 85.44 213 MET A N 1
ATOM 1607 C CA . MET A 1 213 ? -4.576 12.796 13.089 1.00 85.44 213 MET A CA 1
ATOM 1608 C C . MET A 1 213 ? -5.538 11.995 13.987 1.00 85.44 213 MET A C 1
ATOM 1610 O O . MET A 1 213 ? -6.739 12.265 13.987 1.00 85.44 213 MET A O 1
ATOM 1614 N N . LEU A 1 214 ? -5.033 11.109 14.855 1.00 86.81 214 LEU A N 1
ATOM 1615 C CA . LEU A 1 214 ? -5.854 10.389 15.843 1.00 86.81 214 LEU A CA 1
ATOM 1616 C C . LEU A 1 214 ? -6.595 11.342 16.787 1.00 86.81 214 LEU A C 1
ATOM 1618 O O . LEU A 1 214 ? -7.720 11.071 17.203 1.00 86.81 214 LEU A O 1
ATOM 1622 N N . LEU A 1 215 ? -5.962 12.461 17.146 1.00 83.12 215 LEU A N 1
ATOM 1623 C CA . LEU A 1 215 ? -6.572 13.480 17.996 1.00 83.12 215 LEU A CA 1
ATOM 1624 C C . LEU A 1 215 ? -7.613 14.327 17.270 1.00 83.12 215 LEU A C 1
ATOM 1626 O O . LEU A 1 215 ? -8.558 14.777 17.917 1.00 83.12 215 LEU A O 1
ATOM 1630 N N . ALA A 1 216 ? -7.430 14.554 15.970 1.00 84.94 216 ALA A N 1
ATOM 1631 C CA . ALA A 1 216 ? -8.399 15.242 15.129 1.00 84.94 216 ALA A CA 1
ATOM 1632 C C . ALA A 1 216 ? -9.664 14.395 14.913 1.00 84.94 216 ALA A C 1
ATOM 1634 O O . ALA A 1 216 ? -10.748 14.958 14.887 1.00 84.94 216 ALA A O 1
ATOM 1635 N N . ASN A 1 217 ? -9.534 13.063 14.876 1.00 87.50 217 ASN A N 1
ATOM 1636 C CA . ASN A 1 217 ? -10.630 12.123 14.609 1.00 87.50 217 ASN A CA 1
ATOM 1637 C C . ASN A 1 217 ? -11.221 11.465 15.880 1.00 87.50 217 ASN A C 1
ATOM 1639 O O . ASN A 1 217 ? -11.680 10.325 15.846 1.00 87.50 217 ASN A O 1
ATOM 1643 N N . GLN A 1 218 ? -11.177 12.131 17.041 1.00 84.75 218 GLN A N 1
ATOM 1644 C CA . GLN A 1 218 ? -11.709 11.574 18.303 1.00 84.75 218 GLN A CA 1
ATOM 1645 C C . GLN A 1 218 ? -13.240 11.466 18.359 1.00 84.75 218 GLN A C 1
ATOM 1647 O O . GLN A 1 218 ? -13.768 10.797 19.243 1.00 84.75 218 GLN A O 1
ATOM 1652 N N . ASP A 1 219 ? -13.933 12.178 17.482 1.00 85.81 219 ASP A N 1
ATOM 1653 C CA . ASP A 1 219 ? -15.370 12.088 17.225 1.00 85.81 219 ASP A CA 1
ATOM 1654 C C . ASP A 1 219 ? -15.742 10.773 16.526 1.00 85.81 219 ASP A C 1
ATOM 1656 O O . ASP A 1 219 ? -16.720 10.138 16.908 1.00 85.81 219 ASP A O 1
ATOM 1660 N N . ARG A 1 220 ? -14.918 10.332 15.568 1.00 87.19 220 ARG A N 1
ATOM 1661 C CA . ARG A 1 220 ? -15.117 9.088 14.807 1.00 87.19 220 ARG A CA 1
ATOM 1662 C C . ARG A 1 220 ? -14.461 7.874 15.457 1.00 87.19 220 ARG A C 1
ATOM 1664 O O . ARG A 1 220 ? -14.954 6.766 15.309 1.00 87.19 220 ARG A O 1
ATOM 1671 N N . PHE A 1 221 ? -13.352 8.065 16.170 1.00 91.50 221 PHE A N 1
ATOM 1672 C CA . PHE A 1 221 ? -12.579 6.996 16.803 1.00 91.50 221 PHE A CA 1
ATOM 1673 C C . PHE A 1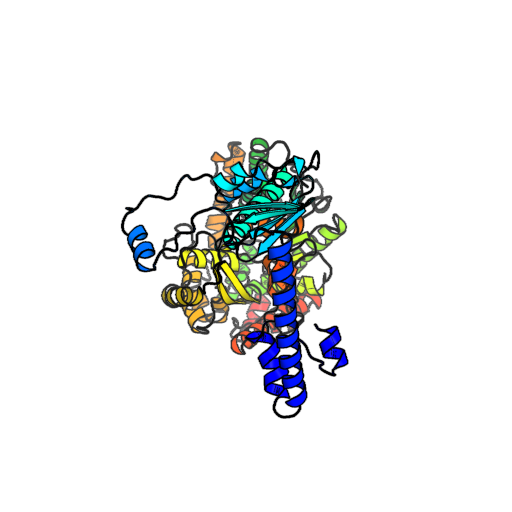 221 ? -12.082 7.423 18.200 1.00 91.50 221 PHE A C 1
ATOM 1675 O O . PHE A 1 221 ? -10.929 7.844 18.382 1.00 91.50 221 PHE A O 1
ATOM 1682 N N . PRO A 1 222 ? -12.955 7.365 19.224 1.00 91.12 222 PRO A N 1
ATOM 1683 C CA . PRO A 1 222 ? -12.639 7.849 20.562 1.00 91.12 222 PRO A CA 1
ATOM 1684 C C . PRO A 1 222 ? -11.625 6.942 21.272 1.00 91.12 222 PRO A C 1
ATOM 1686 O O . PRO A 1 222 ? -11.803 5.730 21.386 1.00 91.12 222 PRO A O 1
ATOM 1689 N N . LEU A 1 223 ? -10.567 7.534 21.829 1.00 90.56 223 LEU A N 1
ATOM 1690 C CA . LEU A 1 223 ? -9.494 6.806 22.508 1.00 90.56 223 LEU A CA 1
ATOM 1691 C C . LEU A 1 223 ? -9.599 6.926 24.038 1.00 90.56 223 LEU A C 1
ATOM 1693 O O . LEU A 1 223 ? -9.735 8.019 24.591 1.00 90.56 223 LEU A O 1
ATOM 1697 N N . ARG A 1 224 ? -9.458 5.803 24.757 1.00 91.12 224 ARG A N 1
ATOM 1698 C CA . ARG A 1 224 ? -9.230 5.779 26.222 1.00 91.12 224 ARG A CA 1
ATOM 1699 C C . ARG A 1 224 ? -7.751 5.744 26.569 1.00 91.12 224 ARG A C 1
ATOM 1701 O O . ARG A 1 224 ? -7.350 6.283 27.603 1.00 91.12 224 ARG A O 1
ATOM 1708 N N . ALA A 1 225 ? -6.936 5.109 25.730 1.00 87.50 225 ALA A N 1
ATOM 1709 C CA . ALA A 1 225 ? -5.510 4.981 25.969 1.00 87.50 225 ALA A CA 1
ATOM 1710 C C . ALA A 1 225 ? -4.713 5.017 24.668 1.00 87.50 225 ALA A C 1
ATOM 1712 O O . ALA A 1 225 ? -5.107 4.442 23.659 1.00 87.50 225 ALA A O 1
ATOM 1713 N N . LEU A 1 226 ? -3.553 5.665 24.732 1.00 87.31 226 LEU A N 1
ATOM 1714 C CA . LEU A 1 226 ? -2.567 5.662 23.660 1.00 87.31 226 LEU A CA 1
ATOM 1715 C C . LEU A 1 226 ? -1.213 5.264 24.245 1.00 87.31 226 LEU A C 1
ATOM 1717 O O . LEU A 1 226 ? -0.776 5.785 25.278 1.00 87.31 226 LEU A O 1
ATOM 1721 N N . LYS A 1 227 ? -0.560 4.300 23.607 1.00 87.44 227 LYS A N 1
ATOM 1722 C CA . LYS A 1 227 ? 0.727 3.729 24.009 1.00 87.44 227 LYS A CA 1
ATOM 1723 C C . LYS A 1 227 ? 1.674 3.803 22.819 1.00 87.44 227 LYS A C 1
ATOM 1725 O O . LYS A 1 227 ? 1.251 3.762 21.673 1.00 87.44 227 LYS A O 1
ATOM 1730 N N . PHE A 1 228 ? 2.970 3.875 23.086 1.00 82.31 228 PHE A N 1
ATOM 1731 C CA . PHE A 1 228 ? 3.995 3.892 22.037 1.00 82.31 228 PHE A CA 1
AT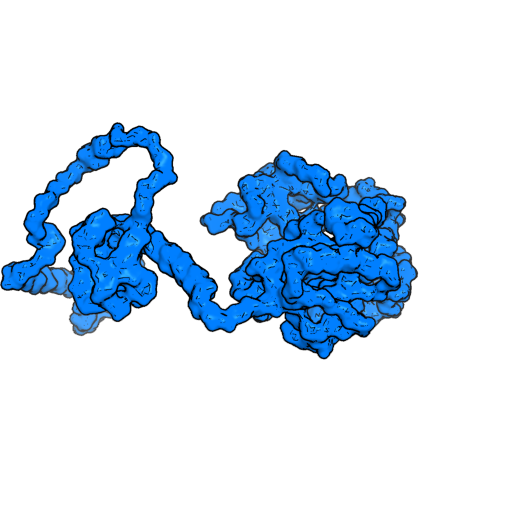OM 1732 C C . PHE A 1 228 ? 5.013 2.804 22.311 1.00 82.31 228 PHE A C 1
ATOM 1734 O O . PHE A 1 228 ? 5.471 2.698 23.443 1.00 82.31 228 PHE A O 1
ATOM 1741 N N . MET A 1 229 ? 5.438 2.041 21.318 1.00 76.38 229 MET A N 1
ATOM 1742 C CA . MET A 1 229 ? 6.589 1.148 21.432 1.00 76.38 229 MET A CA 1
ATOM 1743 C C . MET A 1 229 ? 7.790 1.786 20.732 1.00 76.38 229 MET A C 1
ATOM 1745 O O . MET A 1 229 ? 7.728 2.121 19.551 1.00 76.38 229 MET A O 1
ATOM 1749 N N . ILE A 1 230 ? 8.889 1.962 21.473 1.00 70.88 230 ILE A N 1
ATOM 1750 C CA . ILE A 1 230 ? 10.167 2.475 20.964 1.00 70.88 230 ILE A CA 1
ATOM 1751 C C . ILE A 1 230 ? 11.267 1.523 21.433 1.00 70.88 230 ILE A C 1
ATOM 1753 O O . ILE A 1 230 ? 11.455 1.357 22.637 1.00 70.88 230 ILE A O 1
ATOM 1757 N N . THR A 1 231 ? 11.993 0.921 20.494 1.00 57.62 231 THR A N 1
ATOM 1758 C CA . THR A 1 231 ? 13.037 -0.087 20.754 1.00 57.62 231 THR A CA 1
ATOM 1759 C C . THR A 1 231 ? 14.428 0.505 21.048 1.00 57.62 231 THR A C 1
ATOM 1761 O O . THR A 1 231 ? 15.332 -0.241 21.395 1.00 57.62 231 THR A O 1
ATOM 1764 N N . MET A 1 232 ? 14.626 1.833 20.966 1.00 57.22 232 MET A N 1
ATOM 1765 C CA . MET A 1 232 ? 15.956 2.483 21.020 1.00 57.22 232 MET A CA 1
ATOM 1766 C C . MET A 1 232 ? 16.162 3.509 22.158 1.00 57.22 232 MET A C 1
ATOM 1768 O O . MET A 1 232 ? 15.215 3.991 22.783 1.00 57.22 232 MET A O 1
ATOM 1772 N N . ALA A 1 233 ? 17.444 3.851 22.378 1.00 45.31 233 ALA A N 1
ATOM 1773 C CA . ALA A 1 233 ? 18.028 4.674 23.447 1.00 45.31 233 ALA A CA 1
ATOM 1774 C C . ALA A 1 233 ? 17.412 6.079 23.679 1.00 45.31 233 ALA A C 1
ATOM 1776 O O . ALA A 1 233 ? 16.672 6.629 22.861 1.00 45.31 233 ALA A O 1
ATOM 1777 N N . ARG A 1 234 ? 17.766 6.667 24.839 1.00 42.97 234 ARG A N 1
ATOM 1778 C CA . ARG A 1 234 ? 17.186 7.858 25.510 1.00 42.97 234 ARG A CA 1
ATOM 1779 C C . ARG A 1 234 ? 16.836 9.061 24.604 1.00 42.97 234 ARG A C 1
ATOM 1781 O O . ARG A 1 234 ? 15.874 9.755 24.924 1.00 42.97 234 ARG A O 1
ATOM 1788 N N . GLY A 1 235 ? 17.534 9.276 23.484 1.00 44.75 235 GLY A N 1
ATOM 1789 C CA . GLY A 1 235 ? 17.344 10.418 22.574 1.00 44.75 235 GLY A CA 1
ATOM 1790 C C . GLY A 1 235 ? 15.983 10.479 21.864 1.00 44.75 235 GLY A C 1
ATOM 1791 O O . GLY A 1 235 ? 15.386 11.550 21.810 1.00 44.75 235 GLY A O 1
ATOM 1792 N N . ARG A 1 236 ? 15.417 9.350 21.404 1.00 52.50 236 ARG A N 1
ATOM 1793 C CA . ARG A 1 236 ? 14.115 9.330 20.687 1.00 52.50 236 ARG A CA 1
ATOM 1794 C C . ARG A 1 236 ? 12.890 9.327 21.607 1.00 52.50 236 ARG A C 1
ATOM 1796 O O . ARG A 1 236 ? 11.783 9.582 21.150 1.00 52.50 236 ARG A O 1
ATOM 1803 N N . LYS A 1 237 ? 13.070 9.140 22.924 1.00 55.19 237 LYS A N 1
ATOM 1804 C CA . LYS A 1 237 ? 11.996 9.378 23.913 1.00 55.19 237 LYS A CA 1
ATOM 1805 C C . LYS A 1 237 ? 11.563 10.851 23.943 1.00 55.19 237 LYS A C 1
ATOM 1807 O O . LYS A 1 237 ? 10.458 11.139 24.399 1.00 55.19 237 LYS A O 1
ATOM 1812 N N . SER A 1 238 ? 12.421 11.765 23.472 1.00 56.34 238 SER A N 1
ATOM 1813 C CA . SER A 1 238 ? 12.110 13.192 23.341 1.00 56.34 238 SER A CA 1
ATOM 1814 C C . SER A 1 238 ? 10.954 13.459 22.372 1.00 56.34 238 SER A C 1
ATOM 1816 O O . SER A 1 238 ? 10.146 14.321 22.683 1.00 56.34 238 SER A O 1
ATOM 1818 N N . LEU A 1 239 ? 10.782 12.659 21.307 1.00 59.94 239 LEU A N 1
ATOM 1819 C CA . LEU A 1 239 ? 9.663 12.770 20.351 1.00 59.94 239 LEU A CA 1
ATOM 1820 C C . LEU A 1 239 ? 8.289 12.647 21.018 1.00 59.94 239 LEU A C 1
ATOM 1822 O O . LEU A 1 239 ? 7.311 13.242 20.578 1.00 59.94 239 LEU A O 1
ATOM 1826 N N . LEU A 1 240 ? 8.209 11.884 22.111 1.00 61.72 240 LEU A N 1
ATOM 1827 C CA . LEU A 1 240 ? 6.953 11.693 22.823 1.00 61.72 240 LEU A CA 1
ATOM 1828 C C . LEU A 1 240 ? 6.626 12.859 23.756 1.00 61.72 240 LEU A C 1
ATOM 1830 O O . LEU A 1 240 ? 5.468 12.991 24.131 1.00 61.72 240 LEU A O 1
ATOM 1834 N N . LYS A 1 241 ? 7.598 13.693 24.162 1.00 65.75 241 LYS A N 1
ATOM 1835 C CA . LYS A 1 241 ? 7.362 14.807 25.102 1.00 65.75 241 LYS A CA 1
ATOM 1836 C C . LYS A 1 241 ? 6.422 15.885 24.520 1.00 65.75 241 LYS A C 1
ATOM 1838 O O . LYS A 1 241 ? 5.471 16.227 25.226 1.00 65.75 241 LYS A O 1
ATOM 1843 N N . PRO A 1 242 ? 6.588 16.343 23.262 1.00 61.56 242 PRO A N 1
ATOM 1844 C CA . PRO A 1 242 ? 5.636 17.210 22.564 1.00 61.56 242 PRO A CA 1
ATOM 1845 C C . PRO A 1 242 ? 4.238 16.616 22.513 1.00 61.56 242 PRO A C 1
ATOM 1847 O O . PRO A 1 242 ? 3.269 17.271 22.888 1.00 61.56 242 PRO A O 1
ATOM 1850 N N . VAL A 1 243 ? 4.155 15.333 22.150 1.00 62.75 243 VAL A N 1
ATOM 1851 C CA . VAL A 1 243 ? 2.904 14.577 22.123 1.00 62.75 243 VAL A CA 1
ATOM 1852 C C . VAL A 1 243 ? 2.244 14.586 23.505 1.00 62.75 243 VAL A C 1
ATOM 1854 O O . VAL A 1 243 ? 1.064 14.909 23.611 1.00 62.75 243 VAL A O 1
ATOM 1857 N N . LYS A 1 244 ? 2.995 14.339 24.592 1.00 64.25 244 LYS A N 1
ATOM 1858 C CA . LYS A 1 244 ? 2.451 14.416 25.962 1.00 64.25 244 LYS A CA 1
ATOM 1859 C C . LYS A 1 244 ? 1.912 15.812 26.290 1.00 64.25 244 LYS A C 1
ATOM 1861 O O . LYS A 1 244 ? 0.867 15.905 26.930 1.00 64.25 244 LYS A O 1
ATOM 1866 N N . SER A 1 245 ? 2.625 16.874 25.904 1.00 61.50 245 SER A N 1
ATOM 1867 C CA . SER A 1 245 ? 2.220 18.258 26.196 1.00 61.50 245 SER A CA 1
ATOM 1868 C C . SER A 1 245 ? 0.935 18.631 25.448 1.00 61.50 245 SER A C 1
ATOM 1870 O O . SER A 1 245 ? -0.038 19.074 26.063 1.00 61.50 245 SER A O 1
ATOM 1872 N N . SER A 1 246 ? 0.874 18.337 24.145 1.00 60.66 246 SER A N 1
ATOM 1873 C CA . SER A 1 246 ? -0.315 18.554 23.310 1.00 60.66 246 SER A CA 1
ATOM 1874 C C . SER A 1 246 ? -1.539 17.788 23.827 1.00 60.66 246 SER A C 1
ATOM 1876 O O . SER A 1 246 ? -2.640 18.340 23.866 1.00 60.66 246 SER A O 1
ATOM 1878 N N . LEU A 1 247 ? -1.347 16.547 24.289 1.00 62.06 247 LEU A N 1
ATOM 1879 C CA . LEU A 1 247 ? -2.398 15.720 24.892 1.00 62.06 247 LEU A CA 1
ATOM 1880 C C . LEU A 1 247 ? -2.937 16.297 26.205 1.00 62.06 247 LEU A C 1
ATOM 1882 O O . LEU A 1 247 ? -4.153 16.389 26.372 1.00 62.06 247 LEU A O 1
ATOM 1886 N N . LYS A 1 248 ? -2.052 16.743 27.110 1.00 61.09 248 LYS A N 1
ATOM 1887 C CA . LYS A 1 248 ? -2.448 17.364 28.388 1.00 61.09 248 LYS A CA 1
ATOM 1888 C C . LYS A 1 248 ? -3.314 18.608 28.192 1.00 61.09 248 LYS A C 1
ATOM 1890 O O . LYS A 1 248 ? -4.203 18.851 29.004 1.00 61.09 248 LYS A O 1
ATOM 1895 N N . ARG A 1 249 ? -3.051 19.388 27.138 1.00 58.25 249 ARG A N 1
ATOM 1896 C CA . ARG A 1 249 ? -3.766 20.640 26.862 1.00 58.25 249 ARG A CA 1
ATOM 1897 C C . ARG A 1 249 ? -5.115 20.419 26.176 1.00 58.25 249 ARG A C 1
ATOM 1899 O O . ARG A 1 249 ? -6.044 21.170 26.446 1.00 58.25 249 ARG A O 1
ATOM 1906 N N . LYS A 1 250 ? -5.221 19.422 25.287 1.00 56.00 250 LYS A N 1
ATOM 1907 C CA . LYS A 1 250 ? -6.427 19.219 24.470 1.00 56.00 250 LYS A CA 1
ATOM 1908 C C . LYS A 1 250 ? -7.522 18.402 25.163 1.00 56.00 250 LYS A C 1
ATOM 1910 O O . LYS A 1 250 ? -8.675 18.785 25.012 1.00 56.00 250 LYS A O 1
ATOM 1915 N N . ARG A 1 251 ? -7.231 17.323 25.914 1.00 56.88 251 ARG A N 1
ATOM 1916 C CA . ARG A 1 251 ? -8.277 16.518 26.599 1.00 56.88 251 ARG A CA 1
ATOM 1917 C C . ARG A 1 251 ? -7.750 15.769 27.835 1.00 56.88 251 ARG A C 1
ATOM 1919 O O . ARG A 1 251 ? -6.869 14.924 27.725 1.00 56.88 251 ARG A O 1
ATOM 1926 N N . ARG A 1 252 ? -8.361 16.008 29.007 1.00 52.28 252 ARG A N 1
ATOM 1927 C CA . ARG A 1 252 ? -8.020 15.372 30.306 1.00 52.28 252 ARG A CA 1
ATOM 1928 C C . ARG A 1 252 ? -8.300 13.858 30.384 1.00 52.28 252 ARG A C 1
ATOM 1930 O O . ARG A 1 252 ? -7.841 13.218 31.323 1.00 52.28 252 ARG A O 1
ATOM 1937 N N . THR A 1 253 ? -9.036 13.284 29.431 1.00 56.97 253 THR A N 1
ATOM 1938 C CA . THR A 1 253 ? -9.552 11.902 29.490 1.00 56.97 253 THR A CA 1
ATOM 1939 C C . THR A 1 253 ? -8.697 10.851 28.775 1.00 56.97 253 THR A C 1
ATOM 1941 O O . THR A 1 253 ? -8.901 9.665 29.028 1.00 56.97 253 THR A O 1
ATOM 1944 N N . LEU A 1 254 ? -7.739 11.235 27.916 1.00 63.47 254 LEU A N 1
ATOM 1945 C CA . LEU A 1 254 ? -6.865 10.272 27.234 1.00 63.47 254 LEU A CA 1
ATOM 1946 C C . LEU A 1 254 ? -5.693 9.866 28.134 1.00 63.47 254 LEU A C 1
ATOM 1948 O O . LEU A 1 254 ? -4.844 10.691 28.485 1.00 63.47 254 LEU A O 1
ATOM 1952 N N . ARG A 1 255 ? -5.590 8.573 28.458 1.00 63.78 255 ARG A N 1
ATOM 1953 C CA . ARG A 1 255 ? -4.487 8.057 29.273 1.00 63.78 255 ARG A CA 1
ATOM 1954 C C . ARG A 1 255 ? -3.288 7.692 28.403 1.00 63.78 255 ARG A C 1
ATOM 1956 O O . ARG A 1 255 ? -3.288 6.681 27.704 1.00 63.78 255 ARG A O 1
ATOM 1963 N N . LEU A 1 256 ? -2.215 8.468 28.511 1.00 63.09 256 LEU A N 1
ATOM 1964 C CA . LEU A 1 256 ? -0.930 8.082 27.940 1.00 63.09 256 LEU A CA 1
ATOM 1965 C C . LEU A 1 256 ? -0.206 7.108 28.880 1.00 63.09 256 LEU A C 1
ATOM 1967 O O . LEU A 1 256 ? 0.268 7.513 29.943 1.00 63.09 256 LEU A O 1
ATOM 1971 N N . VAL A 1 257 ? -0.075 5.841 28.481 1.00 59.66 257 VAL A N 1
ATOM 1972 C CA . VAL A 1 257 ? 0.576 4.811 29.310 1.00 59.66 257 VAL A CA 1
ATOM 1973 C C . VAL A 1 257 ? 1.944 4.465 28.730 1.00 59.66 257 VAL A C 1
ATOM 1975 O O . VAL A 1 257 ? 2.075 4.087 27.567 1.00 59.66 257 VAL A O 1
ATOM 1978 N N . THR A 1 258 ? 2.989 4.554 29.552 1.00 60.09 258 THR A N 1
ATOM 1979 C CA . THR A 1 258 ? 4.341 4.109 29.182 1.00 60.09 258 THR A CA 1
ATOM 1980 C C . THR A 1 258 ? 4.859 3.076 30.181 1.00 60.09 258 THR A C 1
ATOM 1982 O O . THR A 1 258 ? 5.675 3.434 31.031 1.00 60.09 258 THR A O 1
ATOM 1985 N N . PRO A 1 259 ? 4.406 1.809 30.096 1.00 57.28 259 PRO A N 1
ATOM 1986 C CA . PRO A 1 259 ? 4.936 0.718 30.907 1.00 57.28 259 PRO A CA 1
ATOM 1987 C C . PRO A 1 259 ? 6.474 0.647 30.841 1.00 57.28 259 PRO A C 1
ATOM 1989 O O . PRO A 1 259 ? 7.048 0.890 29.764 1.00 57.28 259 PRO A O 1
ATOM 1992 N N . PRO A 1 260 ? 7.147 0.315 31.962 1.00 53.00 260 PRO A N 1
ATOM 1993 C CA . PRO A 1 260 ? 8.607 0.232 32.024 1.00 53.00 260 PRO A CA 1
ATOM 1994 C C . PRO A 1 260 ? 9.152 -0.915 31.164 1.00 53.00 260 PRO A C 1
ATOM 1996 O O . PRO A 1 260 ? 10.197 -0.769 30.538 1.00 53.00 260 PRO A O 1
ATOM 1999 N N . ILE A 1 261 ? 8.400 -2.016 31.058 1.00 67.50 261 ILE A N 1
ATOM 2000 C CA . ILE A 1 261 ? 8.720 -3.163 30.204 1.00 67.50 261 ILE A CA 1
ATOM 2001 C C . ILE A 1 261 ? 8.069 -2.957 28.833 1.00 67.50 261 ILE A C 1
ATOM 2003 O O . ILE A 1 261 ? 6.847 -2.830 28.737 1.00 67.50 261 ILE A O 1
ATOM 2007 N N . LEU A 1 262 ? 8.880 -2.943 27.771 1.00 67.56 262 LEU A N 1
ATOM 2008 C CA . LEU A 1 262 ? 8.439 -2.635 26.404 1.00 67.56 262 LEU A CA 1
ATOM 2009 C C . LEU A 1 262 ? 7.346 -3.590 25.898 1.00 67.56 262 LEU A C 1
ATOM 2011 O O . LEU A 1 262 ? 6.383 -3.147 25.284 1.00 67.56 262 LEU A O 1
ATOM 2015 N N . LYS A 1 263 ? 7.455 -4.881 26.220 1.00 71.81 263 LYS A N 1
ATOM 2016 C CA . LYS A 1 263 ? 6.502 -5.916 25.788 1.00 71.81 263 LYS A CA 1
ATOM 2017 C C . LYS A 1 263 ? 5.135 -5.786 26.476 1.00 71.81 263 LYS A C 1
ATOM 2019 O O . LYS A 1 263 ? 4.105 -5.989 25.852 1.00 71.81 263 LYS A O 1
ATOM 2024 N N . ARG A 1 264 ? 5.093 -5.290 27.723 1.00 76.56 264 ARG A N 1
ATOM 2025 C CA . ARG A 1 264 ? 3.836 -5.008 28.454 1.00 76.56 264 ARG A CA 1
ATOM 2026 C C . ARG A 1 264 ? 3.040 -3.827 27.878 1.00 76.56 264 ARG A C 1
ATOM 2028 O O . ARG A 1 264 ? 1.975 -3.496 28.389 1.00 76.56 264 ARG A O 1
ATOM 2035 N N . ARG A 1 265 ? 3.536 -3.160 26.827 1.00 80.81 265 ARG A N 1
ATOM 2036 C CA . ARG A 1 265 ? 2.787 -2.113 26.108 1.00 80.81 265 ARG A CA 1
ATOM 2037 C C . ARG A 1 265 ? 1.658 -2.673 25.243 1.00 80.81 265 ARG A C 1
ATOM 2039 O O . ARG A 1 265 ? 0.744 -1.919 24.938 1.00 80.81 265 ARG A O 1
ATOM 2046 N N . PHE A 1 266 ? 1.702 -3.967 24.937 1.00 89.06 266 PHE A N 1
ATOM 2047 C CA . PHE A 1 266 ? 0.664 -4.704 24.216 1.00 89.06 266 PHE A CA 1
ATOM 2048 C C . PHE A 1 266 ? -0.444 -5.243 25.128 1.00 89.06 266 PHE A C 1
ATOM 2050 O O . PHE A 1 266 ? -1.377 -5.859 24.641 1.00 89.06 266 PHE A O 1
ATOM 2057 N N . SER A 1 267 ? -0.371 -5.046 26.447 1.00 90.31 267 SER A N 1
ATOM 2058 C CA . SER A 1 267 ? -1.454 -5.447 27.354 1.00 90.31 267 SER A CA 1
ATOM 2059 C C . SER A 1 267 ? -2.596 -4.443 27.299 1.00 90.31 267 SER A C 1
ATOM 2061 O O . SER A 1 267 ? -2.316 -3.243 27.346 1.00 90.31 267 SER A O 1
ATOM 2063 N N . ASP A 1 268 ? -3.847 -4.909 27.287 1.00 93.12 268 ASP A N 1
ATOM 2064 C CA . ASP A 1 268 ? -5.044 -4.054 27.259 1.00 93.12 268 ASP A CA 1
ATOM 2065 C C . ASP A 1 268 ? -5.026 -3.108 26.043 1.00 93.12 268 ASP A C 1
ATOM 2067 O O . ASP A 1 268 ? -5.003 -1.880 26.191 1.00 93.12 268 ASP A O 1
ATOM 2071 N N . VAL A 1 269 ? -4.900 -3.662 24.835 1.00 94.75 269 VAL A N 1
ATOM 2072 C CA . VAL A 1 269 ? -4.999 -2.913 23.573 1.00 94.75 269 VAL A CA 1
ATOM 2073 C C . VAL A 1 269 ? -6.067 -3.527 22.683 1.00 94.75 269 VAL A C 1
ATOM 2075 O O . VAL A 1 269 ? -6.232 -4.739 22.661 1.00 94.75 269 VAL A O 1
ATOM 2078 N N . ASP A 1 270 ? -6.772 -2.666 21.962 1.00 97.50 270 ASP A N 1
ATOM 2079 C CA . ASP A 1 270 ? -7.779 -3.044 20.972 1.00 97.50 270 ASP A CA 1
ATOM 2080 C C . ASP A 1 270 ? -7.155 -3.029 19.565 1.00 97.50 270 ASP A C 1
ATOM 2082 O O . ASP A 1 270 ? -7.456 -3.885 18.737 1.00 97.50 270 ASP A O 1
ATOM 2086 N N . PHE A 1 271 ? -6.209 -2.108 19.323 1.00 97.88 271 PHE A N 1
ATOM 2087 C CA . PHE A 1 271 ? -5.481 -1.999 18.057 1.00 97.88 271 PHE A CA 1
ATOM 2088 C C . PHE A 1 271 ? -3.972 -1.794 18.246 1.00 97.88 271 PHE A C 1
ATOM 2090 O O . PHE A 1 271 ? -3.520 -1.027 19.107 1.00 97.88 271 PHE A O 1
ATOM 2097 N N . VAL A 1 272 ? -3.191 -2.431 17.374 1.00 97.06 272 VAL A N 1
ATOM 2098 C CA . VAL A 1 272 ? -1.758 -2.195 17.176 1.00 97.06 272 VAL A CA 1
ATOM 2099 C C . VAL A 1 272 ? -1.567 -1.493 15.834 1.00 97.06 272 VAL A C 1
ATOM 2101 O O . VAL A 1 272 ? -1.814 -2.086 14.795 1.00 97.06 272 VAL A O 1
ATOM 2104 N N . MET A 1 273 ? -1.100 -0.247 15.835 1.00 96.19 273 MET A N 1
ATOM 2105 C CA . MET A 1 273 ? -0.742 0.483 14.611 1.00 96.19 273 MET A CA 1
ATOM 2106 C C . MET A 1 273 ? 0.759 0.323 14.362 1.00 96.19 273 MET A C 1
ATOM 2108 O O . MET A 1 273 ? 1.562 0.866 15.127 1.00 96.19 273 MET A O 1
ATOM 2112 N N . ALA A 1 274 ? 1.145 -0.462 13.355 1.00 95.06 274 ALA A N 1
ATOM 2113 C CA . ALA A 1 274 ? 2.532 -0.859 13.125 1.00 95.06 274 ALA A CA 1
ATOM 2114 C C . ALA A 1 274 ? 3.150 -0.148 11.915 1.00 95.06 274 ALA A C 1
ATOM 2116 O O . ALA A 1 274 ? 2.662 -0.255 10.795 1.00 95.06 274 ALA A O 1
ATOM 2117 N N . HIS A 1 275 ? 4.250 0.564 12.174 1.00 93.56 275 HIS A N 1
ATOM 2118 C CA . HIS A 1 275 ? 5.045 1.283 11.173 1.00 93.56 275 HIS A CA 1
ATOM 2119 C C . HIS A 1 275 ? 6.531 1.307 11.556 1.00 93.56 275 HIS A C 1
ATOM 2121 O O . HIS A 1 275 ? 7.221 2.338 11.574 1.00 93.56 275 HIS A O 1
ATOM 2127 N N . ILE A 1 276 ? 7.029 0.134 11.936 1.00 92.69 276 ILE A N 1
ATOM 2128 C CA . ILE A 1 276 ? 8.447 -0.108 12.166 1.00 92.69 276 ILE A CA 1
ATOM 2129 C C . ILE A 1 276 ? 9.233 -0.054 10.851 1.00 92.69 276 ILE A C 1
ATOM 2131 O O . ILE A 1 276 ? 8.724 -0.402 9.789 1.00 92.69 276 ILE A O 1
ATOM 2135 N N . ARG A 1 277 ? 10.502 0.351 10.963 1.00 94.38 277 ARG A N 1
ATOM 2136 C CA . ARG A 1 277 ? 11.523 0.233 9.916 1.00 94.38 277 ARG A CA 1
ATOM 2137 C C . ARG A 1 277 ? 12.765 -0.412 10.508 1.00 94.38 277 ARG A C 1
ATOM 2139 O O . ARG A 1 277 ? 13.580 0.271 11.139 1.00 94.38 277 ARG A O 1
ATOM 2146 N N . VAL A 1 278 ? 12.893 -1.725 10.349 1.00 93.62 278 VAL A N 1
ATOM 2147 C CA . VAL A 1 278 ? 14.057 -2.475 10.837 1.00 93.62 278 VAL A CA 1
ATOM 2148 C C . VAL A 1 278 ? 15.297 -2.039 10.049 1.00 93.62 278 VAL A C 1
ATOM 2150 O O . VAL A 1 278 ? 15.278 -1.973 8.823 1.00 93.62 278 VAL A O 1
ATOM 2153 N N . GLY A 1 279 ? 16.358 -1.651 10.759 1.00 93.06 279 GLY A N 1
ATOM 2154 C CA . GLY A 1 279 ? 17.557 -1.050 10.159 1.00 93.06 279 GLY A CA 1
ATOM 2155 C C . GLY A 1 279 ? 17.501 0.473 9.936 1.00 93.06 279 GLY A C 1
ATOM 2156 O O . GLY A 1 279 ? 18.545 1.108 9.808 1.00 93.06 279 GLY A O 1
ATOM 2157 N N . LYS A 1 280 ? 16.314 1.098 10.019 1.00 92.81 280 LYS A N 1
ATOM 2158 C CA . LYS A 1 280 ? 16.102 2.561 9.893 1.00 92.81 280 LYS A CA 1
ATOM 2159 C C . LYS A 1 280 ? 16.653 3.127 8.564 1.00 92.81 280 LYS A C 1
ATOM 2161 O O . LYS A 1 280 ? 16.751 2.402 7.582 1.00 92.81 280 LYS A O 1
ATOM 2166 N N . TYR A 1 281 ? 16.945 4.430 8.519 1.00 94.75 281 TYR A N 1
ATOM 2167 C CA . TYR A 1 281 ? 17.490 5.094 7.333 1.00 94.75 281 TYR A CA 1
ATOM 2168 C C . TYR A 1 281 ? 18.922 4.683 6.956 1.00 94.75 281 TYR A C 1
ATOM 2170 O O . TYR A 1 281 ? 19.151 4.575 5.760 1.00 94.75 281 TYR A O 1
ATOM 2178 N N . PRO A 1 282 ? 19.844 4.354 7.888 1.00 96.06 282 PRO A N 1
ATOM 2179 C CA . PRO A 1 282 ? 21.166 3.857 7.498 1.00 96.06 282 PRO A CA 1
ATOM 2180 C C . PRO A 1 282 ? 21.103 2.567 6.675 1.00 96.06 282 PRO A C 1
ATOM 2182 O O . PRO A 1 282 ? 21.798 2.445 5.678 1.00 96.06 282 PRO A O 1
ATOM 2185 N N . MET A 1 283 ? 20.227 1.620 7.037 1.00 98.19 283 MET A N 1
ATOM 2186 C CA . MET A 1 283 ? 20.051 0.425 6.203 1.00 98.19 283 MET A CA 1
ATOM 2187 C C . MET A 1 283 ? 19.305 0.726 4.905 1.00 98.19 283 MET A C 1
ATOM 2189 O O . MET A 1 283 ? 19.665 0.166 3.882 1.00 98.19 283 MET A O 1
ATOM 2193 N N . ARG A 1 284 ? 18.327 1.643 4.922 1.00 98.50 284 ARG A N 1
ATOM 2194 C CA . ARG A 1 284 ? 17.652 2.099 3.695 1.00 98.50 284 ARG A CA 1
ATOM 2195 C C . ARG A 1 284 ? 18.639 2.706 2.693 1.00 98.50 284 ARG A C 1
ATOM 2197 O O . ARG A 1 284 ? 18.528 2.452 1.505 1.00 98.50 284 ARG A O 1
ATOM 2204 N N . GLU A 1 285 ? 19.599 3.494 3.166 1.00 98.56 285 GLU A N 1
ATOM 2205 C CA . GLU A 1 285 ? 20.654 4.048 2.317 1.00 98.56 285 GLU A CA 1
ATOM 2206 C C . GLU A 1 285 ? 21.468 2.930 1.654 1.00 98.56 285 GLU A C 1
ATOM 2208 O O . GLU A 1 285 ? 21.741 3.003 0.462 1.00 98.56 285 GLU A O 1
ATOM 2213 N N . LEU A 1 286 ? 21.797 1.859 2.382 1.00 98.62 286 LEU A N 1
ATOM 2214 C CA . LEU A 1 286 ? 22.480 0.699 1.802 1.00 98.62 286 LEU A CA 1
ATOM 2215 C C . LEU A 1 286 ? 21.594 -0.063 0.806 1.00 98.62 286 LEU A C 1
ATOM 2217 O O . LEU A 1 286 ? 22.089 -0.462 -0.247 1.00 98.62 286 LEU A O 1
ATOM 2221 N N . ASP A 1 287 ? 20.299 -0.215 1.095 1.00 98.75 287 ASP A N 1
ATOM 2222 C CA . ASP A 1 287 ? 19.327 -0.838 0.183 1.00 98.75 287 ASP A CA 1
ATOM 2223 C C . ASP A 1 287 ? 19.216 -0.085 -1.151 1.00 98.75 287 ASP A C 1
ATOM 2225 O O . ASP A 1 287 ? 18.967 -0.691 -2.190 1.00 98.75 287 ASP A O 1
ATOM 2229 N N . GLU A 1 288 ? 19.386 1.238 -1.127 1.00 98.75 288 GLU A N 1
ATOM 2230 C CA . GLU A 1 288 ? 19.344 2.087 -2.316 1.00 98.75 288 GLU A CA 1
ATOM 2231 C C . GLU A 1 288 ? 20.717 2.119 -3.018 1.00 98.75 288 GLU A C 1
ATOM 2233 O O . GLU A 1 288 ? 20.806 1.937 -4.231 1.00 98.75 288 GLU A O 1
ATOM 2238 N N . LYS A 1 289 ? 21.819 2.268 -2.276 1.00 98.75 289 LYS A N 1
ATOM 2239 C CA . LYS A 1 289 ? 23.163 2.428 -2.858 1.00 98.75 289 LYS A CA 1
ATOM 2240 C C . LYS A 1 289 ? 23.799 1.133 -3.356 1.00 98.75 289 LYS A C 1
ATOM 2242 O O . LYS A 1 289 ? 24.516 1.172 -4.353 1.00 98.75 289 LYS A O 1
ATOM 2247 N N . ILE A 1 290 ? 23.596 -0.006 -2.682 1.00 98.75 290 ILE A N 1
ATOM 2248 C CA . ILE A 1 290 ? 24.197 -1.284 -3.108 1.00 98.75 290 ILE A CA 1
ATOM 2249 C C . ILE A 1 290 ? 23.722 -1.652 -4.524 1.00 98.75 290 ILE A C 1
ATOM 2251 O O . ILE A 1 290 ? 24.583 -1.801 -5.386 1.00 98.75 290 ILE A O 1
ATOM 2255 N N . PRO A 1 291 ? 22.412 -1.722 -4.838 1.00 98.75 291 PRO A N 1
ATOM 2256 C CA . PRO A 1 291 ? 21.969 -2.080 -6.187 1.00 98.75 291 PRO A CA 1
ATOM 2257 C C . PRO A 1 291 ? 22.401 -1.063 -7.250 1.00 98.75 291 PRO A C 1
ATOM 2259 O O . PRO A 1 291 ? 22.807 -1.463 -8.341 1.00 98.75 291 PRO A O 1
ATOM 2262 N N . LEU A 1 292 ? 22.396 0.238 -6.924 1.00 98.56 292 LEU A N 1
ATOM 2263 C CA . LEU A 1 292 ? 22.801 1.293 -7.860 1.00 98.56 292 LEU A CA 1
ATOM 2264 C C . LEU A 1 292 ? 24.264 1.165 -8.302 1.00 98.56 292 LEU A C 1
ATOM 2266 O O . LEU A 1 292 ? 24.562 1.410 -9.470 1.00 98.56 292 LEU A O 1
ATOM 2270 N N . ARG A 1 293 ? 25.168 0.707 -7.422 1.00 98.12 293 ARG A N 1
ATOM 2271 C CA . ARG A 1 293 ? 26.572 0.420 -7.784 1.00 98.12 293 ARG A CA 1
ATOM 2272 C C . ARG A 1 293 ? 26.712 -0.682 -8.841 1.00 98.12 293 ARG A C 1
ATOM 2274 O O . ARG A 1 293 ? 27.715 -0.717 -9.545 1.00 98.12 293 ARG A O 1
ATOM 2281 N N . HIS A 1 294 ? 25.694 -1.529 -8.990 1.00 98.44 294 HIS A N 1
ATOM 2282 C CA . HIS A 1 294 ? 25.612 -2.587 -10.002 1.00 98.44 294 HIS A CA 1
ATOM 2283 C C . HIS A 1 294 ? 24.716 -2.217 -11.194 1.00 98.44 294 HIS A C 1
ATOM 2285 O O . HIS A 1 294 ? 24.352 -3.087 -11.983 1.00 98.44 294 HIS A O 1
ATOM 2291 N N . GLY A 1 295 ? 24.329 -0.943 -11.332 1.00 98.31 295 GLY A N 1
ATOM 2292 C CA . GLY A 1 295 ? 23.440 -0.488 -12.405 1.00 98.31 295 GLY A CA 1
ATOM 2293 C C . GLY A 1 295 ? 22.010 -1.025 -12.283 1.00 98.31 295 GLY A C 1
ATOM 2294 O O . GLY A 1 295 ? 21.324 -1.182 -13.291 1.00 98.31 295 GLY A O 1
ATOM 2295 N N . VAL A 1 296 ? 21.565 -1.337 -11.063 1.00 98.81 296 VAL A N 1
ATOM 2296 C CA . VAL A 1 296 ? 20.232 -1.870 -10.759 1.00 98.81 296 VAL A CA 1
ATOM 2297 C C . VAL A 1 296 ? 19.454 -0.883 -9.894 1.00 98.81 296 VAL A C 1
ATOM 2299 O O . VAL A 1 296 ? 20.027 -0.141 -9.100 1.00 98.81 296 VAL A O 1
ATOM 2302 N N . VAL A 1 297 ? 18.126 -0.878 -10.035 1.00 98.44 297 VAL A N 1
ATOM 2303 C CA . VAL A 1 297 ? 17.225 -0.030 -9.242 1.00 98.44 297 VAL A CA 1
ATOM 2304 C C . VAL A 1 297 ? 17.473 -0.222 -7.741 1.00 98.44 297 VAL A C 1
ATOM 2306 O O . VAL A 1 297 ? 17.262 -1.307 -7.197 1.00 98.44 297 VAL A O 1
ATOM 2309 N N . GLY A 1 298 ? 17.875 0.859 -7.074 1.00 98.44 298 GLY A N 1
ATOM 2310 C CA . GLY A 1 298 ? 17.948 0.964 -5.621 1.00 98.44 298 GLY A CA 1
ATOM 2311 C C . GLY A 1 298 ? 16.745 1.719 -5.074 1.00 98.44 298 GLY A C 1
ATOM 2312 O O . GLY A 1 298 ? 16.630 2.928 -5.265 1.00 98.44 298 GLY A O 1
ATOM 2313 N N . GLN A 1 299 ? 15.824 1.014 -4.419 1.00 98.56 299 GLN A N 1
ATOM 2314 C CA . GLN A 1 299 ? 14.569 1.589 -3.940 1.00 98.56 299 GLN A CA 1
ATOM 2315 C C . GLN A 1 299 ? 14.116 0.894 -2.648 1.00 98.56 299 GLN A C 1
ATOM 2317 O O . GLN A 1 299 ? 14.468 -0.252 -2.384 1.00 98.56 299 GLN A O 1
ATOM 2322 N N . GLU A 1 300 ? 13.338 1.604 -1.830 1.00 98.31 300 GLU A N 1
ATOM 2323 C CA . GLU A 1 300 ? 12.900 1.166 -0.500 1.00 98.31 300 GLU A CA 1
ATOM 2324 C C . GLU A 1 300 ? 12.150 -0.178 -0.465 1.00 98.31 300 GLU A C 1
ATOM 2326 O O . GLU A 1 300 ? 12.310 -0.943 0.481 1.00 98.31 300 GLU A O 1
ATOM 2331 N N . THR A 1 301 ? 11.278 -0.437 -1.433 1.00 98.50 301 THR A N 1
ATOM 2332 C CA . THR A 1 301 ? 10.314 -1.550 -1.441 1.00 98.50 301 THR A CA 1
ATOM 2333 C C . THR A 1 301 ? 10.305 -2.347 -2.740 1.00 98.50 301 THR A C 1
ATOM 2335 O O . THR A 1 301 ? 9.686 -3.404 -2.782 1.00 98.50 301 THR A O 1
ATOM 2338 N N . CYS A 1 302 ? 10.999 -1.880 -3.775 1.00 98.69 302 CYS A N 1
ATOM 2339 C CA . CYS A 1 302 ? 11.104 -2.527 -5.078 1.00 98.69 302 CYS A CA 1
ATOM 2340 C C . CYS A 1 302 ? 12.553 -2.925 -5.378 1.00 98.69 302 CYS A C 1
ATOM 2342 O O . CYS A 1 302 ? 13.502 -2.290 -4.912 1.00 98.69 302 CYS A O 1
ATOM 2344 N N . GLY A 1 303 ? 12.720 -3.973 -6.188 1.00 98.56 303 GLY A N 1
ATOM 2345 C CA . GLY A 1 303 ? 14.035 -4.500 -6.553 1.00 98.56 303 GLY A CA 1
ATOM 2346 C C . GLY A 1 303 ? 14.821 -5.072 -5.361 1.00 98.56 303 GLY A C 1
ATOM 2347 O O . GLY A 1 303 ? 14.237 -5.373 -4.315 1.00 98.56 303 GLY A O 1
ATOM 2348 N N . PRO A 1 304 ? 16.153 -5.232 -5.490 1.00 98.88 304 PRO A N 1
ATOM 2349 C CA . PRO A 1 304 ? 16.968 -5.859 -4.449 1.00 98.88 304 PRO A CA 1
ATOM 2350 C C . PRO A 1 304 ? 16.974 -5.095 -3.119 1.00 98.88 304 PRO A C 1
ATOM 2352 O O . PRO A 1 304 ? 17.062 -5.720 -2.065 1.00 98.88 304 PRO A O 1
ATOM 2355 N N . GLY A 1 305 ? 16.823 -3.765 -3.150 1.00 98.69 305 GLY A N 1
ATOM 2356 C CA . GLY A 1 305 ? 16.687 -2.952 -1.938 1.00 98.69 305 GLY A CA 1
ATOM 2357 C C . GLY A 1 305 ? 15.415 -3.284 -1.151 1.00 98.69 305 GLY A C 1
ATOM 2358 O O . GLY A 1 305 ? 15.471 -3.553 0.051 1.00 98.69 305 GLY A O 1
ATOM 2359 N N . GLY A 1 306 ? 14.279 -3.385 -1.847 1.00 98.69 306 GLY A N 1
ATOM 2360 C CA . GLY A 1 306 ? 13.020 -3.850 -1.267 1.00 98.69 306 GLY A CA 1
ATOM 2361 C C . GLY A 1 306 ? 13.093 -5.272 -0.720 1.00 98.69 306 GLY A C 1
ATOM 2362 O O . GLY A 1 306 ? 12.646 -5.523 0.398 1.00 98.69 306 GLY A O 1
ATOM 2363 N N . ILE A 1 307 ? 13.718 -6.192 -1.461 1.00 98.88 307 ILE A N 1
ATOM 2364 C CA . ILE A 1 307 ? 13.962 -7.571 -1.009 1.00 98.88 307 ILE A CA 1
ATOM 2365 C C . ILE A 1 307 ? 14.774 -7.574 0.294 1.00 98.88 307 ILE A C 1
ATOM 2367 O O . ILE A 1 307 ? 14.398 -8.234 1.268 1.00 98.88 307 ILE A O 1
ATOM 2371 N N . ALA A 1 308 ? 15.850 -6.787 0.345 1.00 98.88 308 ALA A N 1
ATOM 2372 C CA . ALA A 1 308 ? 16.714 -6.694 1.510 1.00 98.88 308 ALA A CA 1
ATOM 2373 C C . ALA A 1 308 ? 15.997 -6.148 2.743 1.00 98.88 308 ALA A C 1
ATOM 2375 O O . ALA A 1 308 ? 16.154 -6.664 3.858 1.00 98.88 308 ALA A O 1
ATOM 2376 N N . TYR A 1 309 ? 15.174 -5.122 2.535 1.00 98.88 309 TYR A N 1
ATOM 2377 C CA . TYR A 1 309 ? 14.335 -4.576 3.583 1.00 98.88 309 TYR A CA 1
ATOM 2378 C C . TYR A 1 309 ? 13.278 -5.585 4.050 1.00 98.88 309 TYR A C 1
ATOM 2380 O O . TYR A 1 309 ? 13.090 -5.740 5.257 1.00 98.88 309 TYR A O 1
ATOM 2388 N N . GLY A 1 310 ? 12.668 -6.343 3.135 1.00 98.69 310 GLY A N 1
ATOM 2389 C CA . GLY A 1 310 ? 11.746 -7.439 3.443 1.00 98.69 310 GLY A CA 1
ATOM 2390 C C . GLY A 1 310 ? 12.364 -8.476 4.377 1.00 98.69 310 GLY A C 1
ATOM 2391 O O . GLY A 1 310 ? 11.816 -8.736 5.448 1.00 98.69 310 GLY A O 1
ATOM 2392 N N . MET A 1 311 ? 13.561 -8.965 4.044 1.00 98.81 311 MET A N 1
ATOM 2393 C CA . MET A 1 311 ? 14.317 -9.915 4.872 1.00 98.81 311 MET A CA 1
ATOM 2394 C C . MET A 1 311 ? 14.566 -9.409 6.305 1.00 98.81 311 MET A C 1
ATOM 2396 O O . MET A 1 311 ? 14.526 -10.196 7.254 1.00 98.81 311 MET A O 1
ATOM 2400 N N . ARG A 1 312 ? 14.772 -8.095 6.496 1.00 98.62 312 ARG A N 1
ATOM 2401 C CA . ARG A 1 312 ? 14.872 -7.485 7.838 1.00 98.62 312 ARG A CA 1
ATOM 2402 C C . ARG A 1 312 ? 13.515 -7.341 8.530 1.00 98.62 312 ARG A C 1
ATOM 2404 O O . ARG A 1 312 ? 13.431 -7.473 9.751 1.00 98.62 312 ARG A O 1
ATOM 2411 N N . SER A 1 313 ? 12.468 -7.014 7.778 1.00 98.44 313 SER A N 1
ATOM 2412 C CA . SER A 1 313 ? 11.142 -6.701 8.315 1.00 98.44 313 SER A CA 1
ATOM 2413 C C . SER A 1 313 ? 10.380 -7.931 8.807 1.00 98.44 313 SER A C 1
ATOM 2415 O O . SER A 1 313 ? 9.682 -7.803 9.812 1.00 98.44 313 SER A O 1
ATOM 2417 N N . ILE A 1 314 ? 10.544 -9.105 8.178 1.00 98.56 314 ILE A N 1
ATOM 2418 C CA . ILE A 1 314 ? 9.819 -10.339 8.550 1.00 98.56 314 ILE A CA 1
ATOM 2419 C C . ILE A 1 314 ? 9.948 -10.621 10.054 1.00 98.56 314 ILE A C 1
ATOM 2421 O O . ILE A 1 314 ? 8.945 -10.655 10.764 1.00 98.56 314 ILE A O 1
ATOM 2425 N N . GLY A 1 315 ? 11.176 -10.733 10.573 1.00 95.81 315 GLY A N 1
ATOM 2426 C CA . GLY A 1 315 ? 11.400 -11.020 11.995 1.00 95.81 315 GLY A CA 1
ATOM 2427 C C . GLY A 1 315 ? 10.825 -9.942 12.919 1.00 95.81 315 GLY A C 1
ATOM 2428 O O . GLY A 1 315 ? 10.171 -10.254 13.913 1.00 95.81 315 GLY A O 1
ATOM 2429 N N . GLY A 1 316 ? 11.000 -8.668 12.554 1.00 94.56 316 GLY A N 1
ATOM 2430 C CA . GLY A 1 316 ? 10.477 -7.546 13.328 1.00 94.56 316 GLY A CA 1
ATOM 2431 C C . GLY A 1 316 ? 8.952 -7.548 13.434 1.00 94.56 316 GLY A C 1
ATOM 2432 O O . GLY A 1 316 ? 8.431 -7.262 14.507 1.00 94.56 316 GLY A O 1
ATOM 2433 N N . VAL A 1 317 ? 8.237 -7.877 12.355 1.00 97.56 317 VAL A N 1
ATOM 2434 C CA . VAL A 1 317 ? 6.767 -7.930 12.347 1.00 97.56 317 VAL A CA 1
ATOM 2435 C C . VAL A 1 317 ? 6.253 -9.163 13.085 1.00 97.56 317 VAL A C 1
ATOM 2437 O O . VAL A 1 317 ? 5.356 -9.017 13.914 1.00 97.56 317 VAL A O 1
ATOM 2440 N N . LEU A 1 318 ? 6.856 -10.340 12.881 1.00 97.81 318 LEU A N 1
ATOM 2441 C CA . LEU A 1 318 ? 6.482 -11.557 13.615 1.00 97.81 318 LEU A CA 1
ATOM 2442 C C . LEU A 1 318 ? 6.600 -11.363 15.134 1.00 97.81 318 LEU A C 1
ATOM 2444 O O . LEU A 1 318 ? 5.695 -11.743 15.870 1.00 97.81 318 LEU A O 1
ATOM 2448 N N . GLU A 1 319 ? 7.644 -10.674 15.610 1.00 95.50 319 GLU A N 1
ATOM 2449 C CA . GLU A 1 319 ? 7.755 -10.321 17.031 1.00 95.50 319 GLU A CA 1
ATOM 2450 C C . GLU A 1 319 ? 6.587 -9.456 17.530 1.00 95.50 319 GLU A C 1
ATOM 2452 O O . GLU A 1 319 ? 6.107 -9.650 18.650 1.00 95.50 319 GLU A O 1
ATOM 2457 N N . LEU A 1 320 ? 6.134 -8.476 16.736 1.00 95.38 320 LEU A N 1
ATOM 2458 C CA . LEU A 1 320 ? 5.002 -7.626 17.115 1.00 95.38 320 LEU A CA 1
ATOM 2459 C C . LEU A 1 320 ? 3.704 -8.431 17.188 1.00 95.38 320 LEU A C 1
ATOM 2461 O O . LEU A 1 320 ? 2.910 -8.195 18.100 1.00 95.38 320 LEU A O 1
ATOM 2465 N N . VAL A 1 321 ? 3.502 -9.357 16.249 1.00 97.38 321 VAL A N 1
ATOM 2466 C CA . VAL A 1 321 ? 2.336 -10.249 16.221 1.00 97.38 321 VAL A CA 1
ATOM 2467 C C . VAL A 1 321 ? 2.338 -11.123 17.470 1.00 97.38 321 VAL A C 1
ATOM 2469 O O . VAL A 1 321 ? 1.361 -11.120 18.213 1.00 97.38 321 VAL A O 1
ATOM 2472 N N . ASP A 1 322 ? 3.473 -11.744 17.792 1.00 96.44 322 ASP A N 1
ATOM 2473 C CA . ASP A 1 322 ? 3.608 -12.602 18.971 1.00 96.44 322 ASP A CA 1
ATOM 2474 C C . ASP A 1 322 ? 3.371 -11.831 20.281 1.00 96.44 322 ASP A C 1
ATOM 2476 O O . ASP A 1 322 ? 2.772 -12.348 21.228 1.00 96.44 322 ASP A O 1
ATOM 2480 N N . TYR A 1 323 ? 3.814 -10.570 20.369 1.00 94.69 323 TYR A N 1
ATOM 2481 C CA . TYR A 1 323 ? 3.493 -9.721 21.520 1.00 94.69 323 TYR A CA 1
ATOM 2482 C C . TYR A 1 323 ? 2.009 -9.359 21.574 1.00 94.69 323 TYR A C 1
ATOM 2484 O O . TYR A 1 323 ? 1.432 -9.358 22.664 1.00 94.69 323 TYR A O 1
ATOM 2492 N N . MET A 1 324 ? 1.395 -9.041 20.437 1.00 97.00 324 MET A N 1
ATOM 2493 C CA . MET A 1 324 ? -0.030 -8.738 20.369 1.00 97.00 324 MET A CA 1
ATOM 2494 C C . MET A 1 324 ? -0.855 -9.932 20.845 1.00 97.00 324 MET A C 1
ATOM 2496 O O . MET A 1 324 ? -1.596 -9.789 21.813 1.00 97.00 324 MET A O 1
ATOM 2500 N N . GLU A 1 325 ? -0.659 -11.110 20.257 1.00 96.88 325 GLU A N 1
ATOM 2501 C CA . GLU A 1 325 ? -1.410 -12.317 20.609 1.00 96.88 325 GLU A CA 1
ATOM 2502 C C . GLU A 1 325 ? -1.198 -12.719 22.071 1.00 96.88 325 GLU A C 1
ATOM 2504 O O . GLU A 1 325 ? -2.145 -13.077 22.766 1.00 96.88 325 GLU A O 1
ATOM 2509 N N . LYS A 1 326 ? 0.029 -12.580 22.590 1.00 95.81 326 LYS A N 1
ATOM 2510 C CA . LYS A 1 326 ? 0.338 -12.914 23.985 1.00 95.81 326 LYS A CA 1
ATOM 2511 C C . LYS A 1 326 ? -0.341 -12.000 25.004 1.00 95.81 326 LYS A C 1
ATOM 2513 O O . LYS A 1 326 ? -0.687 -12.456 26.093 1.00 95.81 326 LYS A O 1
ATOM 2518 N N . TYR A 1 327 ? -0.430 -10.700 24.725 1.00 94.88 327 TYR A N 1
ATOM 2519 C CA . TYR A 1 327 ? -0.843 -9.708 25.725 1.00 94.88 327 TYR A CA 1
ATOM 2520 C C . TYR A 1 327 ? -2.240 -9.122 25.493 1.00 94.88 327 TYR A C 1
ATOM 2522 O O . TYR A 1 327 ? -2.823 -8.616 26.453 1.00 94.88 327 TYR A O 1
ATOM 2530 N N . SER A 1 328 ? -2.757 -9.189 24.266 1.00 96.31 328 SER A N 1
ATOM 2531 C CA . SER A 1 328 ? -4.126 -8.826 23.879 1.00 96.31 328 SER A CA 1
ATOM 2532 C C . SER A 1 328 ? -4.588 -9.694 22.691 1.00 96.31 328 SER A C 1
ATOM 2534 O O . SER A 1 328 ? -4.622 -9.207 21.562 1.00 96.31 328 SER A O 1
ATOM 2536 N N . PRO A 1 329 ? -4.984 -10.961 22.929 1.00 95.94 329 PRO A N 1
ATOM 2537 C CA . PRO A 1 329 ? -5.341 -11.923 21.874 1.00 95.94 329 PRO A CA 1
ATOM 2538 C C . PRO A 1 329 ? -6.453 -11.463 20.918 1.00 95.94 329 PRO A C 1
ATOM 2540 O O . PRO A 1 329 ? -6.552 -11.934 19.791 1.00 95.94 329 PRO A O 1
ATOM 2543 N N . ASN A 1 330 ? -7.311 -10.548 21.374 1.00 96.12 330 ASN A N 1
ATOM 2544 C CA . ASN A 1 330 ? -8.441 -10.044 20.596 1.00 96.12 330 ASN A CA 1
ATOM 2545 C C . ASN A 1 330 ? -8.117 -8.788 19.779 1.00 96.12 330 ASN A C 1
ATOM 2547 O O . ASN A 1 330 ? -8.983 -8.345 19.025 1.00 96.12 330 ASN A O 1
ATOM 2551 N N . ALA A 1 331 ? -6.923 -8.213 19.944 1.00 97.94 331 ALA A N 1
ATOM 2552 C CA . ALA A 1 331 ? -6.531 -6.991 19.261 1.00 97.94 331 ALA A CA 1
ATOM 2553 C C . ALA A 1 331 ? -6.324 -7.218 17.761 1.00 97.94 331 ALA A C 1
ATOM 2555 O O . ALA A 1 331 ? -5.928 -8.301 17.333 1.00 97.94 331 ALA A O 1
ATOM 2556 N N . TRP A 1 332 ? -6.535 -6.159 16.983 1.00 98.62 332 TRP A N 1
ATOM 2557 C CA . TRP A 1 332 ? -6.204 -6.125 15.562 1.00 98.62 332 TRP A CA 1
ATOM 2558 C C . TRP A 1 332 ? -4.886 -5.392 15.323 1.00 98.62 332 TRP A C 1
ATOM 2560 O O . TRP A 1 332 ? -4.667 -4.298 15.851 1.00 98.62 332 TRP A O 1
ATOM 2570 N N . MET A 1 333 ? -4.018 -5.954 14.487 1.00 98.56 333 MET A N 1
ATOM 2571 C CA . MET A 1 333 ? -2.849 -5.253 13.968 1.00 98.56 333 MET A CA 1
ATOM 2572 C C . MET A 1 333 ? -3.194 -4.577 12.647 1.00 98.56 333 MET A C 1
ATOM 2574 O O . MET A 1 333 ? -3.521 -5.244 11.673 1.00 98.56 333 MET A O 1
ATOM 2578 N N . LEU A 1 334 ? -3.064 -3.255 12.606 1.00 98.12 334 LEU A N 1
ATOM 2579 C CA . LEU A 1 334 ? -3.105 -2.455 11.387 1.00 98.12 334 LEU A CA 1
ATOM 2580 C C . LEU A 1 334 ? -1.657 -2.242 10.947 1.00 98.12 334 LEU A C 1
ATOM 2582 O O . LEU A 1 334 ? -0.942 -1.399 11.503 1.00 98.12 334 LEU A O 1
ATOM 2586 N N . ASN A 1 335 ? -1.203 -3.078 10.019 1.00 97.62 335 ASN A N 1
ATOM 2587 C CA . ASN A 1 335 ? 0.170 -3.103 9.551 1.00 97.62 335 ASN A CA 1
ATOM 2588 C C . ASN A 1 335 ? 0.322 -2.286 8.265 1.00 97.62 335 ASN A C 1
ATOM 2590 O O . ASN A 1 335 ? -0.117 -2.695 7.195 1.00 97.62 335 ASN A O 1
ATOM 2594 N N . TYR A 1 336 ? 0.996 -1.148 8.389 1.00 94.12 336 TYR A N 1
ATOM 2595 C CA . TYR A 1 336 ? 1.428 -0.295 7.280 1.00 94.12 336 TYR A CA 1
ATOM 2596 C C . TYR A 1 336 ? 2.959 -0.138 7.298 1.00 94.12 336 TYR A C 1
ATOM 2598 O O . TYR A 1 336 ? 3.527 0.841 6.806 1.00 94.12 336 TYR A O 1
ATOM 2606 N N . SER A 1 337 ? 3.657 -1.114 7.896 1.00 94.38 337 SER A N 1
ATOM 2607 C CA . SER A 1 337 ? 5.088 -1.311 7.695 1.00 94.38 337 SER A CA 1
ATOM 2608 C C . SER A 1 337 ? 5.359 -1.921 6.328 1.00 94.38 337 SER A C 1
ATOM 2610 O O . SER A 1 337 ? 4.674 -2.831 5.875 1.00 94.38 337 SER A O 1
ATOM 2612 N N . ASN A 1 338 ? 6.449 -1.461 5.724 1.00 96.38 338 ASN A N 1
ATOM 2613 C CA . ASN A 1 338 ? 6.935 -1.943 4.441 1.00 96.38 338 ASN A CA 1
ATOM 2614 C C . ASN A 1 338 ? 8.100 -2.947 4.577 1.00 96.38 338 ASN A C 1
ATOM 2616 O O . ASN A 1 338 ? 8.740 -3.001 5.636 1.00 96.38 338 ASN A O 1
ATOM 2620 N N . PRO A 1 339 ? 8.421 -3.698 3.507 1.00 97.81 339 PRO A N 1
ATOM 2621 C CA . PRO A 1 339 ? 7.653 -3.842 2.261 1.00 97.81 339 PRO A CA 1
ATOM 2622 C C . PRO A 1 339 ? 6.450 -4.773 2.469 1.00 97.81 339 PRO A C 1
ATOM 2624 O O . PRO A 1 339 ? 6.620 -5.933 2.852 1.00 97.81 339 PRO A O 1
ATOM 2627 N N . ALA A 1 340 ? 5.235 -4.260 2.254 1.00 97.94 340 ALA A N 1
ATOM 2628 C CA . ALA A 1 340 ? 4.027 -4.947 2.703 1.00 97.94 340 ALA A CA 1
ATOM 2629 C C . ALA A 1 340 ? 3.769 -6.266 1.957 1.00 97.94 340 ALA A C 1
ATOM 2631 O O . ALA A 1 340 ? 3.322 -7.205 2.601 1.00 97.94 340 ALA A O 1
ATOM 2632 N N . ALA A 1 341 ? 4.120 -6.394 0.670 1.00 98.56 341 ALA A N 1
ATOM 2633 C CA . ALA A 1 341 ? 3.963 -7.647 -0.085 1.00 98.56 341 ALA A CA 1
ATOM 2634 C C . ALA A 1 341 ? 4.710 -8.840 0.556 1.00 98.56 341 ALA A C 1
ATOM 2636 O O . ALA A 1 341 ? 4.105 -9.855 0.900 1.00 98.56 341 ALA A O 1
ATOM 2637 N N . ILE A 1 342 ? 6.018 -8.682 0.807 1.00 98.81 342 ILE A N 1
ATOM 2638 C CA . ILE A 1 342 ? 6.871 -9.728 1.406 1.00 98.81 342 ILE A CA 1
ATOM 2639 C C . ILE A 1 342 ? 6.431 -10.032 2.844 1.00 98.81 342 ILE A C 1
ATOM 2641 O O . ILE A 1 342 ? 6.354 -11.190 3.251 1.00 98.81 342 ILE A O 1
ATOM 2645 N N . VAL A 1 343 ? 6.137 -8.991 3.631 1.00 98.75 343 VAL A N 1
ATOM 2646 C CA . VAL A 1 343 ? 5.693 -9.156 5.022 1.00 98.75 343 VAL A CA 1
ATOM 2647 C C . VAL A 1 343 ? 4.329 -9.844 5.084 1.00 98.75 343 VAL A C 1
ATOM 2649 O O . VAL A 1 343 ? 4.140 -10.721 5.924 1.00 98.75 343 VAL A O 1
ATOM 2652 N N . ALA A 1 344 ? 3.402 -9.486 4.193 1.00 98.75 344 ALA A N 1
ATOM 2653 C CA . ALA A 1 344 ? 2.085 -10.095 4.103 1.00 98.75 344 ALA A CA 1
ATOM 2654 C C . ALA A 1 344 ? 2.196 -11.591 3.785 1.00 98.75 344 ALA A C 1
ATOM 2656 O O . ALA A 1 344 ? 1.596 -12.390 4.503 1.00 98.75 344 ALA A O 1
ATOM 2657 N N . GLU A 1 345 ? 3.019 -11.981 2.802 1.00 98.88 345 GLU A N 1
ATOM 2658 C CA . GLU A 1 345 ? 3.264 -13.398 2.488 1.00 98.88 345 GLU A CA 1
ATOM 2659 C C . GLU A 1 345 ? 3.877 -14.144 3.680 1.00 98.88 345 GLU A C 1
ATOM 2661 O O . GLU A 1 345 ? 3.421 -15.233 4.032 1.00 98.88 345 GLU A O 1
ATOM 2666 N N . ALA A 1 346 ? 4.850 -13.543 4.373 1.00 98.81 346 ALA A N 1
ATOM 2667 C CA . ALA A 1 346 ? 5.426 -14.147 5.572 1.00 98.81 346 ALA A CA 1
ATOM 2668 C C . ALA A 1 346 ? 4.379 -14.340 6.680 1.00 98.81 346 ALA A C 1
ATOM 2670 O O . ALA A 1 346 ? 4.328 -15.400 7.303 1.00 98.81 346 ALA A O 1
ATOM 2671 N N . THR A 1 347 ? 3.508 -13.353 6.920 1.00 98.62 347 THR A N 1
ATOM 2672 C CA . THR A 1 347 ? 2.428 -13.490 7.910 1.00 98.62 347 THR A CA 1
ATOM 2673 C C . THR A 1 347 ? 1.358 -14.489 7.480 1.00 98.62 347 THR A C 1
ATOM 2675 O O . THR A 1 347 ? 0.877 -15.227 8.333 1.00 98.62 347 THR A O 1
ATOM 2678 N N . ARG A 1 348 ? 1.045 -14.596 6.182 1.00 98.62 348 ARG A N 1
ATOM 2679 C CA . ARG A 1 348 ? 0.119 -15.605 5.652 1.00 98.62 348 ARG A CA 1
ATOM 2680 C C . ARG A 1 348 ? 0.608 -17.016 5.976 1.00 98.62 348 ARG A C 1
ATOM 2682 O O . ARG A 1 348 ? -0.175 -17.828 6.454 1.00 98.62 348 ARG A O 1
ATOM 2689 N N . ARG A 1 349 ? 1.898 -17.298 5.760 1.00 98.56 349 ARG A N 1
ATOM 2690 C CA . ARG A 1 349 ? 2.493 -18.620 6.024 1.00 98.56 349 ARG A CA 1
ATOM 2691 C C . ARG A 1 349 ? 2.695 -18.901 7.509 1.00 98.56 349 ARG A C 1
ATOM 2693 O O . ARG A 1 349 ? 2.333 -19.963 8.003 1.00 98.56 349 ARG A O 1
ATOM 2700 N N . LEU A 1 350 ? 3.280 -17.945 8.229 1.00 98.56 350 LEU A N 1
ATOM 2701 C CA . LEU A 1 350 ? 3.785 -18.170 9.585 1.00 98.56 350 LEU A CA 1
ATOM 2702 C C . LEU A 1 350 ? 2.768 -17.821 10.676 1.00 98.56 350 LEU A C 1
ATOM 2704 O O . LEU A 1 350 ? 2.909 -18.282 11.810 1.00 98.56 350 LEU A O 1
ATOM 2708 N N . ARG A 1 351 ? 1.769 -16.987 10.376 1.00 98.38 351 ARG A N 1
ATOM 2709 C CA . ARG A 1 351 ? 0.721 -16.530 11.304 1.00 98.38 351 ARG A CA 1
ATOM 2710 C C . ARG A 1 351 ? -0.655 -16.470 10.602 1.00 98.38 351 ARG A C 1
ATOM 2712 O O . ARG A 1 351 ? -1.314 -15.434 10.667 1.00 98.38 351 ARG A O 1
ATOM 2719 N N . PRO A 1 352 ? -1.124 -17.565 9.968 1.00 97.44 352 PRO A N 1
ATOM 2720 C CA . PRO A 1 352 ? -2.307 -17.557 9.092 1.00 97.44 352 PRO A CA 1
ATOM 2721 C C . PRO A 1 352 ? -3.603 -17.100 9.777 1.00 97.44 352 PRO A C 1
ATOM 2723 O O . PRO A 1 352 ? -4.485 -16.556 9.126 1.00 97.44 352 PRO A O 1
ATOM 2726 N N . ASN A 1 353 ? -3.715 -17.313 11.092 1.00 96.94 353 ASN A N 1
ATOM 2727 C CA . ASN A 1 353 ? -4.919 -17.009 11.872 1.00 96.94 353 ASN A CA 1
ATOM 2728 C C . ASN A 1 353 ? -4.804 -15.711 12.687 1.00 96.94 353 ASN A C 1
ATOM 2730 O O . ASN A 1 353 ? -5.727 -15.368 13.429 1.00 96.94 353 ASN A O 1
ATOM 2734 N N . ALA A 1 354 ? -3.668 -15.013 12.606 1.00 97.62 354 ALA A N 1
ATOM 2735 C CA . ALA A 1 354 ? -3.464 -13.789 13.362 1.00 97.62 354 ALA A CA 1
ATOM 2736 C C . ALA A 1 354 ? -4.315 -12.652 12.780 1.00 97.62 354 ALA A C 1
ATOM 2738 O O . ALA A 1 354 ? -4.443 -12.492 11.567 1.00 97.62 354 ALA A O 1
ATOM 2739 N N . LYS A 1 355 ? -4.866 -11.812 13.660 1.00 98.38 355 LYS A N 1
ATOM 2740 C CA . LYS A 1 355 ? -5.703 -10.659 13.294 1.00 98.38 355 LYS A CA 1
ATOM 2741 C C . LYS A 1 355 ? -4.859 -9.500 12.760 1.00 98.38 355 LYS A C 1
ATOM 2743 O O . LYS A 1 355 ? -4.631 -8.513 13.461 1.00 98.38 355 LYS A O 1
ATOM 2748 N N . ILE A 1 356 ? -4.359 -9.639 11.536 1.00 98.44 356 ILE A N 1
ATOM 2749 C CA . ILE A 1 356 ? -3.461 -8.682 10.882 1.00 98.44 356 ILE A CA 1
ATOM 2750 C C . ILE A 1 356 ? -4.116 -8.166 9.603 1.00 98.44 356 ILE A C 1
ATOM 2752 O O . ILE A 1 356 ? -4.532 -8.942 8.750 1.00 98.44 356 ILE A O 1
ATOM 2756 N N . LEU A 1 357 ? -4.163 -6.846 9.460 1.00 98.50 357 LEU A N 1
ATOM 2757 C CA . LEU A 1 357 ? -4.601 -6.157 8.253 1.00 98.50 357 LEU A CA 1
ATOM 2758 C C . LEU A 1 357 ? -3.403 -5.427 7.667 1.00 98.50 357 LEU A C 1
ATOM 2760 O O . LEU A 1 357 ? -2.900 -4.473 8.261 1.00 98.50 357 LEU A O 1
ATOM 2764 N N . ASN A 1 358 ? -2.937 -5.904 6.518 1.00 98.06 358 ASN A N 1
ATOM 2765 C CA . ASN A 1 358 ? -1.864 -5.277 5.762 1.00 98.06 358 ASN A CA 1
ATOM 2766 C C . ASN A 1 358 ? -2.481 -4.251 4.801 1.00 98.06 358 ASN A C 1
ATOM 2768 O O . ASN A 1 358 ? -3.375 -4.585 4.021 1.00 98.06 358 ASN A O 1
ATOM 2772 N N . ILE A 1 359 ? -2.026 -3.001 4.876 1.00 96.06 359 ILE A N 1
ATOM 2773 C CA . ILE A 1 359 ? -2.583 -1.885 4.104 1.00 96.06 359 ILE A CA 1
ATOM 2774 C C . ILE A 1 359 ? -1.473 -0.983 3.563 1.00 96.06 359 ILE A C 1
ATOM 2776 O O . ILE A 1 359 ? -0.405 -0.854 4.165 1.00 96.06 359 ILE A O 1
ATOM 2780 N N . CYS A 1 360 ? -1.747 -0.346 2.428 1.00 96.00 360 CYS A N 1
ATOM 2781 C CA . CYS A 1 360 ? -0.851 0.579 1.757 1.00 96.00 360 CYS A CA 1
ATOM 2782 C C . CYS A 1 360 ? -1.526 1.926 1.518 1.00 96.00 360 CYS A C 1
ATOM 2784 O O . CYS A 1 360 ? -2.722 2.024 1.258 1.00 96.00 360 CYS A O 1
ATOM 2786 N N . ASP A 1 361 ? -0.718 2.970 1.585 1.00 94.00 361 ASP A N 1
ATOM 2787 C CA . ASP A 1 361 ? -1.110 4.357 1.428 1.00 94.00 361 ASP A CA 1
ATOM 2788 C C . ASP A 1 361 ? -0.894 4.882 -0.001 1.00 94.00 361 ASP A C 1
ATOM 2790 O O . ASP A 1 361 ? -1.456 5.912 -0.372 1.00 94.00 361 ASP A O 1
ATOM 2794 N N . MET A 1 362 ? -0.123 4.177 -0.836 1.00 95.44 362 MET A N 1
ATOM 2795 C CA . MET A 1 362 ? 0.116 4.590 -2.221 1.00 95.44 362 MET A CA 1
ATOM 2796 C C . MET A 1 362 ? -1.174 4.694 -3.049 1.00 95.44 362 MET A C 1
ATOM 2798 O O . MET A 1 362 ? -1.361 5.727 -3.698 1.00 95.44 362 MET A O 1
ATOM 2802 N N . PRO A 1 363 ? -2.103 3.713 -3.012 1.00 97.38 363 PRO A N 1
ATOM 2803 C CA . PRO A 1 363 ? -3.372 3.859 -3.714 1.00 97.38 363 PRO A CA 1
ATOM 2804 C C . PRO A 1 363 ? -4.174 5.073 -3.231 1.00 97.38 363 PRO A C 1
ATOM 2806 O O . PRO A 1 363 ? -4.721 5.801 -4.049 1.00 97.38 363 PRO A O 1
ATOM 2809 N N . ILE A 1 364 ? -4.153 5.361 -1.924 1.00 95.19 364 ILE A N 1
ATOM 2810 C CA . ILE A 1 364 ? -4.827 6.526 -1.330 1.00 95.19 364 ILE A CA 1
ATOM 2811 C C . ILE A 1 364 ? -4.265 7.833 -1.899 1.00 95.19 364 ILE A C 1
ATOM 2813 O O . ILE A 1 364 ? -5.025 8.704 -2.316 1.00 95.19 364 ILE A O 1
ATOM 2817 N N . GLY A 1 365 ? -2.936 7.963 -1.959 1.00 93.44 365 GLY A N 1
ATOM 2818 C CA . GLY A 1 365 ? -2.279 9.152 -2.506 1.00 93.44 365 GLY A CA 1
ATOM 2819 C C . GLY A 1 365 ? -2.566 9.365 -3.996 1.00 93.44 365 GLY A C 1
ATOM 2820 O O . GLY A 1 365 ? -2.743 10.502 -4.438 1.00 93.44 365 GLY A O 1
ATOM 2821 N N . ILE A 1 366 ? -2.647 8.279 -4.767 1.00 97.12 366 ILE A N 1
ATOM 2822 C CA . ILE A 1 366 ? -2.983 8.327 -6.194 1.00 97.12 366 ILE A CA 1
ATOM 2823 C C . ILE A 1 366 ? -4.464 8.678 -6.392 1.00 97.12 366 ILE A C 1
ATOM 2825 O O . ILE A 1 366 ? -4.767 9.577 -7.173 1.00 97.12 366 ILE A O 1
ATOM 2829 N N . GLU A 1 367 ? -5.378 8.058 -5.646 1.00 97.69 367 GLU A N 1
ATOM 2830 C CA . GLU A 1 367 ? -6.813 8.356 -5.711 1.00 97.69 367 GLU A CA 1
ATOM 2831 C C . GLU A 1 367 ? -7.123 9.806 -5.323 1.00 97.69 367 GLU A C 1
ATOM 2833 O O . GLU A 1 367 ? -7.938 10.455 -5.976 1.00 97.69 367 GLU A O 1
ATOM 2838 N N . SER A 1 368 ? -6.442 10.366 -4.320 1.00 95.00 368 SER A N 1
ATOM 2839 C CA . SER A 1 368 ? -6.588 11.787 -3.969 1.00 95.00 368 SER A CA 1
ATOM 2840 C C . SER A 1 368 ? -6.183 12.713 -5.121 1.00 95.00 368 SER A C 1
ATOM 2842 O O . SER A 1 368 ? -6.831 13.730 -5.359 1.00 95.00 368 SER A O 1
ATOM 2844 N N . ARG A 1 369 ? -5.147 12.355 -5.890 1.00 95.12 369 ARG A N 1
ATOM 2845 C CA . ARG A 1 369 ? -4.742 13.107 -7.092 1.00 95.12 369 ARG A CA 1
ATOM 2846 C C . ARG A 1 369 ? -5.722 12.908 -8.241 1.00 95.12 369 ARG A C 1
ATOM 2848 O O . ARG A 1 369 ? -6.033 13.872 -8.931 1.00 95.12 369 ARG A O 1
ATOM 2855 N N . MET A 1 370 ? -6.241 11.695 -8.424 1.00 97.94 370 MET A N 1
ATOM 2856 C CA . MET A 1 370 ? -7.309 11.422 -9.389 1.00 97.94 370 MET A CA 1
ATOM 2857 C C . MET A 1 370 ? -8.541 12.283 -9.091 1.00 97.94 370 MET A C 1
ATOM 2859 O O . MET A 1 370 ? -9.037 12.935 -10.004 1.00 97.94 370 MET A O 1
ATOM 2863 N N . ALA A 1 371 ? -8.962 12.380 -7.823 1.00 96.75 371 ALA A N 1
ATOM 2864 C CA . ALA A 1 371 ? -10.060 13.248 -7.397 1.00 96.75 371 ALA A CA 1
ATOM 2865 C C . ALA A 1 371 ? -9.809 14.717 -7.777 1.00 96.75 371 ALA A C 1
ATOM 2867 O O . ALA A 1 371 ? -10.665 15.339 -8.403 1.00 96.75 371 ALA A O 1
ATOM 2868 N N . GLN A 1 372 ? -8.609 15.245 -7.512 1.00 95.56 372 GLN A N 1
ATOM 2869 C CA . GLN A 1 372 ? -8.233 16.607 -7.917 1.00 95.56 372 GLN A CA 1
ATOM 2870 C C . GLN A 1 372 ? -8.260 16.806 -9.441 1.00 95.56 372 GLN A C 1
ATOM 2872 O O . GLN A 1 372 ? -8.700 17.851 -9.914 1.00 95.56 372 GLN A O 1
ATOM 2877 N N . ILE A 1 373 ? -7.814 15.812 -10.218 1.00 97.00 373 ILE A N 1
ATOM 2878 C CA . ILE A 1 373 ? -7.821 15.854 -11.689 1.00 97.00 373 ILE A CA 1
ATOM 2879 C C . ILE A 1 373 ? -9.252 15.929 -12.236 1.00 97.00 373 ILE A C 1
ATOM 2881 O O . ILE A 1 373 ? -9.500 16.660 -13.197 1.00 97.00 373 ILE A O 1
ATOM 2885 N N . VAL A 1 374 ? -10.194 15.200 -11.629 1.00 97.06 374 VAL A N 1
ATOM 2886 C CA . VAL A 1 374 ? -11.604 15.209 -12.054 1.00 97.06 374 VAL A CA 1
ATOM 2887 C C . VAL A 1 374 ? -12.449 16.301 -11.391 1.00 97.06 374 VAL A C 1
ATOM 2889 O O . VAL A 1 374 ? -13.615 16.462 -11.737 1.00 97.06 374 VAL A O 1
ATOM 2892 N N . GLY A 1 375 ? -11.869 17.089 -10.481 1.00 95.81 375 GLY A N 1
ATOM 2893 C CA . GLY A 1 375 ? -12.551 18.186 -9.788 1.00 95.81 375 GLY A CA 1
ATOM 2894 C C . GLY A 1 375 ? -13.403 17.761 -8.585 1.00 95.81 375 GLY A C 1
ATOM 2895 O O . GLY A 1 375 ? -14.231 18.544 -8.117 1.00 95.81 375 GLY A O 1
ATOM 2896 N N . LEU A 1 376 ? -13.205 16.547 -8.067 1.00 95.94 376 LEU A N 1
ATOM 2897 C CA . LEU A 1 376 ? -13.807 16.077 -6.819 1.00 95.94 376 LEU A CA 1
ATOM 2898 C C . LEU A 1 376 ? -13.013 16.589 -5.610 1.00 95.94 376 LEU A C 1
ATOM 2900 O O . LEU A 1 376 ? -11.799 16.780 -5.675 1.00 95.94 376 LEU A O 1
ATOM 2904 N N . GLN A 1 377 ? -13.710 16.815 -4.496 1.00 91.75 377 GLN A N 1
ATOM 2905 C CA . GLN A 1 377 ? -13.104 17.348 -3.270 1.00 91.75 377 GLN A CA 1
ATOM 2906 C C . GLN A 1 377 ? -12.386 16.264 -2.463 1.00 91.75 377 GLN A C 1
ATOM 2908 O O . GLN A 1 377 ? -11.403 16.549 -1.786 1.00 91.75 377 GLN A O 1
ATOM 2913 N N . ASP A 1 378 ? -12.878 15.027 -2.532 1.00 92.25 378 ASP A N 1
ATOM 2914 C CA . ASP A 1 378 ? -12.354 13.898 -1.767 1.00 92.25 378 ASP A CA 1
ATOM 2915 C C . ASP A 1 378 ? -12.401 12.623 -2.616 1.00 92.25 378 ASP A C 1
ATOM 2917 O O . ASP A 1 378 ? -13.379 12.361 -3.323 1.00 92.25 378 ASP A O 1
ATOM 2921 N N . ARG A 1 379 ? -11.369 11.781 -2.503 1.00 95.12 379 ARG A N 1
ATOM 2922 C CA . ARG A 1 379 ? -11.342 10.454 -3.129 1.00 95.12 379 ARG A CA 1
ATOM 2923 C C . ARG A 1 379 ? -12.497 9.546 -2.699 1.00 95.12 379 ARG A C 1
ATOM 2925 O O . ARG A 1 379 ? -12.864 8.654 -3.452 1.00 95.12 379 ARG A O 1
ATOM 2932 N N . LYS A 1 380 ? -13.105 9.763 -1.528 1.00 95.50 380 LYS A N 1
ATOM 2933 C CA . LYS A 1 380 ? -14.298 9.038 -1.057 1.00 95.50 380 LYS A CA 1
ATOM 2934 C C . LYS A 1 380 ? -15.550 9.331 -1.887 1.00 95.50 380 LYS A C 1
ATOM 2936 O O . LYS A 1 380 ? -16.547 8.631 -1.739 1.00 95.50 380 LYS A O 1
ATOM 2941 N N . GLN A 1 381 ? -15.507 10.335 -2.764 1.00 97.81 381 GLN A N 1
ATOM 2942 C CA . GLN A 1 381 ? -16.539 10.568 -3.775 1.00 97.81 381 GLN A CA 1
ATOM 2943 C C . GLN A 1 381 ? -16.372 9.662 -5.006 1.00 97.81 381 GLN A C 1
ATOM 2945 O O . GLN A 1 381 ? -17.212 9.708 -5.902 1.00 97.81 381 GLN A O 1
ATOM 2950 N N . MET A 1 382 ? -15.321 8.836 -5.043 1.00 98.25 382 MET A N 1
ATOM 2951 C CA . MET A 1 382 ? -15.096 7.825 -6.069 1.00 98.25 382 MET A CA 1
ATOM 2952 C C . MET A 1 382 ? -15.325 6.414 -5.519 1.00 98.25 382 MET A C 1
ATOM 2954 O O . MET A 1 382 ? -15.046 6.113 -4.356 1.00 98.25 382 MET A O 1
ATOM 2958 N N . ARG A 1 383 ? -15.784 5.516 -6.388 1.00 98.56 383 ARG A N 1
ATOM 2959 C CA . ARG A 1 383 ? -15.886 4.077 -6.152 1.00 98.56 383 ARG A CA 1
ATOM 2960 C C . ARG A 1 383 ? -15.025 3.357 -7.177 1.00 98.56 383 ARG A C 1
ATOM 2962 O O . ARG A 1 383 ? -15.244 3.501 -8.374 1.00 98.56 383 ARG A O 1
ATOM 2969 N N . VAL A 1 384 ? -14.068 2.555 -6.708 1.00 98.69 384 VAL A N 1
ATOM 2970 C CA . VAL A 1 384 ? -13.041 1.982 -7.588 1.00 98.69 384 VAL A CA 1
ATOM 2971 C C . VAL A 1 384 ? -12.993 0.457 -7.581 1.00 98.69 384 VAL A C 1
ATOM 2973 O O . VAL A 1 384 ? -13.142 -0.179 -6.533 1.00 98.69 384 VAL A O 1
ATOM 2976 N N . ARG A 1 385 ? -12.730 -0.149 -8.741 1.00 98.81 385 ARG A N 1
ATOM 2977 C CA . ARG A 1 385 ? -12.250 -1.532 -8.885 1.00 98.81 385 ARG A CA 1
ATOM 2978 C C . ARG A 1 385 ? -10.754 -1.502 -9.185 1.00 98.81 385 ARG A C 1
ATOM 2980 O O . ARG A 1 385 ? -10.308 -0.779 -10.071 1.00 98.81 385 ARG A O 1
ATOM 2987 N N . TYR A 1 386 ? -9.999 -2.317 -8.464 1.00 98.88 386 TYR A N 1
ATOM 2988 C CA . TYR A 1 386 ? -8.544 -2.394 -8.544 1.00 98.88 386 TYR A CA 1
ATOM 2989 C C . TYR A 1 386 ? -8.111 -3.845 -8.360 1.00 98.88 386 TYR A C 1
ATOM 2991 O O . TYR A 1 386 ? -8.801 -4.609 -7.683 1.00 98.88 386 TYR A O 1
ATOM 2999 N N . TYR A 1 387 ? -6.988 -4.219 -8.957 1.00 98.88 387 TYR A N 1
ATOM 3000 C CA . TYR A 1 387 ? -6.318 -5.471 -8.641 1.00 98.88 387 TYR A CA 1
ATOM 3001 C C . TYR A 1 387 ? -4.809 -5.323 -8.784 1.00 98.88 387 TYR A C 1
ATOM 3003 O O . TYR A 1 387 ? -4.317 -4.497 -9.555 1.00 98.88 387 TYR A O 1
ATOM 3011 N N . GLY A 1 388 ? -4.071 -6.162 -8.068 1.00 98.81 388 GLY A N 1
ATOM 3012 C CA . GLY A 1 388 ? -2.622 -6.210 -8.153 1.00 98.81 388 GLY A CA 1
ATOM 3013 C C . GLY A 1 388 ? -2.002 -6.909 -6.959 1.00 98.81 388 GLY A C 1
ATOM 3014 O O . GLY A 1 388 ? -2.696 -7.500 -6.134 1.00 98.81 388 GLY A O 1
ATOM 3015 N N . LEU A 1 389 ? -0.685 -6.807 -6.858 1.00 98.88 389 LEU A N 1
ATOM 3016 C CA . LEU A 1 389 ? 0.037 -6.978 -5.602 1.00 98.88 389 LEU A CA 1
ATOM 3017 C C . LEU A 1 389 ? 0.228 -5.592 -4.973 1.00 98.88 389 LEU A C 1
ATOM 3019 O O . LEU A 1 389 ? 0.002 -4.558 -5.612 1.00 98.88 389 LEU A O 1
ATOM 3023 N N . ASN A 1 390 ? 0.687 -5.548 -3.727 1.00 98.75 390 ASN A N 1
ATOM 3024 C CA . ASN A 1 390 ? 1.070 -4.277 -3.127 1.00 98.75 390 ASN A CA 1
ATOM 3025 C C . ASN A 1 390 ? 2.174 -3.587 -3.954 1.00 98.75 390 ASN A C 1
ATOM 3027 O O . ASN A 1 390 ? 3.140 -4.231 -4.355 1.00 98.75 390 ASN A O 1
ATOM 3031 N N . HIS A 1 391 ? 2.025 -2.280 -4.208 1.00 98.69 391 HIS A N 1
ATOM 3032 C CA . HIS A 1 391 ? 2.910 -1.503 -5.096 1.00 98.69 391 HIS A CA 1
ATOM 3033 C C . HIS A 1 391 ? 2.980 -2.032 -6.547 1.00 98.69 391 HIS A C 1
ATOM 3035 O O . HIS A 1 391 ? 3.902 -1.697 -7.292 1.00 98.69 391 HIS A O 1
ATOM 3041 N N . PHE A 1 392 ? 2.013 -2.845 -6.978 1.00 98.88 392 PHE A N 1
ATOM 3042 C CA . PHE A 1 392 ? 2.042 -3.498 -8.286 1.00 98.88 392 PHE A CA 1
ATOM 3043 C C . PHE A 1 392 ? 0.620 -3.811 -8.773 1.00 98.88 392 PHE A C 1
ATOM 3045 O O . PHE A 1 392 ? 0.203 -4.967 -8.828 1.00 98.88 392 PHE A O 1
ATOM 3052 N N . GLY A 1 393 ? -0.158 -2.780 -9.098 1.00 98.81 393 GLY A N 1
ATOM 3053 C CA . GLY A 1 393 ? -1.561 -2.965 -9.469 1.00 98.81 393 GLY A CA 1
ATOM 3054 C C . GLY A 1 393 ? -2.130 -1.896 -10.386 1.00 98.81 393 GLY A C 1
ATOM 3055 O O . GLY A 1 393 ? -1.442 -0.943 -10.762 1.00 98.81 393 GLY A O 1
ATOM 3056 N N . TRP A 1 394 ? -3.396 -2.084 -10.748 1.00 98.94 394 TRP A N 1
ATOM 3057 C CA . TRP A 1 394 ? -4.114 -1.296 -11.742 1.00 98.94 394 TRP A CA 1
ATOM 3058 C C . TRP A 1 394 ? -5.560 -1.040 -11.323 1.00 98.94 394 TRP A C 1
ATOM 3060 O O . TRP A 1 394 ? -6.278 -1.955 -10.913 1.00 98.94 394 TRP A O 1
ATOM 3070 N N . TRP A 1 395 ? -6.014 0.200 -11.494 1.00 98.94 395 TRP A N 1
ATOM 3071 C CA . TRP A 1 395 ? -7.433 0.542 -11.447 1.00 98.94 395 TRP A CA 1
ATOM 3072 C C . TRP A 1 395 ? -8.091 0.187 -12.784 1.00 98.94 395 TRP A C 1
ATOM 3074 O O . TRP A 1 395 ? -7.577 0.528 -13.850 1.00 98.94 395 TRP A O 1
ATOM 3084 N N . THR A 1 396 ? -9.238 -0.487 -12.711 1.00 98.69 396 THR A N 1
ATOM 3085 C CA . THR A 1 396 ? -10.028 -0.959 -13.868 1.00 98.69 396 THR A CA 1
ATOM 3086 C C . THR A 1 396 ? -11.354 -0.227 -14.024 1.00 98.69 396 THR A C 1
ATOM 3088 O O . THR A 1 396 ? -11.887 -0.143 -15.124 1.00 98.69 396 THR A O 1
ATOM 3091 N N . SER A 1 397 ? -11.892 0.292 -12.921 1.00 98.75 397 SER A N 1
ATOM 3092 C CA . SER A 1 397 ? -13.064 1.164 -12.886 1.00 98.75 397 SER A CA 1
ATOM 3093 C C . SER A 1 397 ? -12.912 2.142 -11.713 1.00 98.75 397 SER A C 1
ATOM 3095 O O . SER A 1 397 ? -12.307 1.812 -10.693 1.00 98.75 397 SER A O 1
ATOM 3097 N N . ILE A 1 398 ? -13.418 3.353 -11.898 1.00 98.81 398 ILE A N 1
ATOM 3098 C CA . ILE A 1 398 ? -13.368 4.568 -11.090 1.00 98.81 398 ILE A CA 1
ATOM 3099 C C . ILE A 1 398 ? -14.620 5.345 -11.499 1.00 98.81 398 ILE A C 1
ATOM 3101 O O . ILE A 1 398 ? -14.657 6.052 -12.502 1.00 98.81 398 ILE A O 1
ATOM 3105 N N . GLU A 1 399 ? -15.677 5.160 -10.735 1.00 98.69 399 GLU A N 1
ATOM 3106 C CA . GLU A 1 399 ? -16.938 5.866 -10.921 1.00 98.69 399 GLU A CA 1
ATOM 3107 C C . GLU A 1 399 ? -17.080 6.920 -9.830 1.00 98.69 399 GLU A C 1
ATOM 3109 O O . GLU A 1 399 ? -16.504 6.771 -8.749 1.00 98.69 399 GLU A O 1
ATOM 3114 N N . ASP A 1 400 ? -17.882 7.955 -10.059 1.00 98.00 400 ASP A N 1
ATOM 3115 C CA . ASP A 1 400 ? -18.412 8.719 -8.932 1.00 98.00 400 ASP A CA 1
ATOM 3116 C C . ASP A 1 400 ? -19.475 7.907 -8.161 1.00 98.00 400 ASP A C 1
ATOM 3118 O O . ASP A 1 400 ? -19.837 6.776 -8.508 1.00 98.00 400 ASP A O 1
ATOM 3122 N N . LEU A 1 401 ? -20.006 8.468 -7.074 1.00 95.94 401 LEU A N 1
ATOM 3123 C CA . LEU A 1 401 ? -21.024 7.773 -6.282 1.00 95.94 401 LEU A CA 1
ATOM 3124 C C . LEU A 1 401 ? -22.359 7.586 -7.026 1.00 95.94 401 LEU A C 1
ATOM 3126 O O . LEU A 1 401 ? -23.124 6.695 -6.648 1.00 95.94 401 LEU A O 1
ATOM 3130 N N . GLN A 1 402 ? -22.626 8.371 -8.074 1.00 96.50 402 GLN A N 1
ATOM 3131 C CA . GLN A 1 402 ? -23.810 8.255 -8.929 1.00 96.50 402 GLN A CA 1
ATOM 3132 C C . GLN A 1 402 ? -23.643 7.182 -10.019 1.00 96.50 402 GLN A C 1
ATOM 3134 O O . GLN A 1 402 ? -24.631 6.807 -10.647 1.00 96.50 402 GLN A O 1
ATOM 3139 N N . GLY A 1 403 ? -22.432 6.644 -10.198 1.00 96.06 403 GLY A N 1
ATOM 3140 C CA . GLY A 1 403 ? -22.114 5.636 -11.208 1.00 96.06 403 GLY A CA 1
ATOM 3141 C C . GLY A 1 403 ? -21.651 6.223 -12.543 1.00 96.06 403 GLY A C 1
ATOM 3142 O O . GLY A 1 403 ? -21.615 5.496 -13.532 1.00 96.06 403 GLY A O 1
ATOM 3143 N N . ASN A 1 404 ? -21.314 7.516 -12.603 1.00 98.19 404 ASN A N 1
ATOM 3144 C CA . ASN A 1 404 ? -20.744 8.103 -13.813 1.00 98.19 404 ASN A CA 1
ATOM 3145 C C . ASN A 1 404 ? -19.287 7.655 -13.971 1.00 98.19 404 ASN A C 1
ATOM 3147 O O . ASN A 1 404 ? -18.502 7.728 -13.025 1.00 98.19 404 ASN A O 1
ATOM 3151 N N . ASP A 1 405 ? -18.928 7.222 -15.178 1.00 98.56 405 ASP A N 1
ATOM 3152 C CA . ASP A 1 405 ? -17.585 6.749 -15.508 1.00 98.56 405 ASP A CA 1
ATOM 3153 C C . ASP A 1 405 ? -16.578 7.913 -15.597 1.00 98.56 405 ASP A C 1
ATOM 3155 O O . ASP A 1 405 ? -16.716 8.812 -16.432 1.00 98.56 405 ASP A O 1
ATOM 3159 N N . LEU A 1 406 ? -15.540 7.882 -14.752 1.00 98.69 406 LEU A N 1
ATOM 3160 C CA . LEU A 1 406 ? -14.484 8.897 -14.699 1.00 98.69 406 LEU A CA 1
ATOM 3161 C C . LEU A 1 406 ? -13.216 8.503 -15.485 1.00 98.69 406 LEU A C 1
ATOM 3163 O O . LEU A 1 406 ? -12.318 9.336 -15.652 1.00 98.69 406 LEU A O 1
ATOM 3167 N N . MET A 1 407 ? -13.112 7.270 -16.007 1.00 98.62 407 MET A N 1
ATOM 3168 C CA . MET A 1 407 ? -11.917 6.799 -16.729 1.00 98.62 407 MET A CA 1
ATOM 3169 C C . MET A 1 407 ? -11.622 7.626 -17.968 1.00 98.62 407 MET A C 1
ATOM 3171 O O . MET A 1 407 ? -10.447 7.933 -18.161 1.00 98.62 407 MET A O 1
ATOM 3175 N N . PRO A 1 408 ? -12.598 7.986 -18.826 1.00 98.38 408 PRO A N 1
ATOM 3176 C CA . PRO A 1 408 ? -12.294 8.715 -20.053 1.00 98.38 408 PRO A CA 1
ATOM 3177 C C . PRO A 1 408 ? -11.548 10.025 -19.774 1.00 98.38 408 PRO A C 1
ATOM 3179 O O . PRO A 1 408 ? -10.516 10.298 -20.391 1.00 98.38 408 PRO A O 1
ATOM 3182 N N . GLN A 1 409 ? -12.015 10.789 -18.781 1.00 98.06 409 GLN A N 1
ATOM 3183 C CA . GLN A 1 409 ? -11.377 12.032 -18.354 1.00 98.06 409 GLN A CA 1
ATOM 3184 C C . GLN A 1 409 ? -9.996 11.775 -17.740 1.00 98.06 409 GLN A C 1
ATOM 3186 O O . GLN A 1 409 ? -9.023 12.442 -18.103 1.00 98.06 409 GLN A O 1
ATOM 3191 N N . LEU A 1 410 ? -9.887 10.788 -16.844 1.00 98.50 410 LEU A N 1
ATOM 3192 C CA . LEU A 1 410 ? -8.619 10.447 -16.201 1.00 98.50 410 LEU A CA 1
ATOM 3193 C C . LEU A 1 410 ? -7.572 9.974 -17.213 1.00 98.50 410 LEU A C 1
ATOM 3195 O O . LEU A 1 410 ? -6.459 10.486 -17.204 1.00 98.50 410 LEU A O 1
ATOM 3199 N N . ARG A 1 411 ? -7.911 9.066 -18.133 1.00 98.25 411 ARG A N 1
ATOM 3200 C CA . ARG A 1 411 ? -7.003 8.576 -19.186 1.00 98.25 411 ARG A CA 1
ATOM 3201 C C . ARG A 1 411 ? -6.537 9.715 -20.095 1.00 98.25 411 ARG A C 1
ATOM 3203 O O . ARG A 1 411 ? -5.345 9.827 -20.392 1.00 98.25 411 ARG A O 1
ATOM 3210 N N . GLN A 1 412 ? -7.447 10.606 -20.498 1.00 98.06 412 GLN A N 1
ATOM 3211 C CA . GLN A 1 412 ? -7.101 11.764 -21.327 1.00 98.06 412 GLN A CA 1
ATOM 3212 C C . GLN A 1 412 ? -6.104 12.703 -20.631 1.00 98.06 412 GLN A C 1
ATOM 3214 O O . GLN A 1 412 ? -5.214 13.253 -21.282 1.00 98.06 412 GLN A O 1
ATOM 3219 N N . TYR A 1 413 ? -6.249 12.894 -19.321 1.00 98.44 413 TYR A N 1
ATOM 3220 C CA . TYR A 1 413 ? -5.350 13.734 -18.540 1.00 98.44 413 TYR A CA 1
ATOM 3221 C C . TYR A 1 413 ? -4.011 13.037 -18.254 1.00 98.44 413 TYR A C 1
ATOM 3223 O O . TYR A 1 413 ? -2.940 13.583 -18.540 1.00 98.44 413 TYR A O 1
ATOM 3231 N N . VAL A 1 414 ? -4.068 11.808 -17.733 1.00 98.31 414 VAL A N 1
ATOM 3232 C CA . VAL A 1 414 ? -2.909 11.019 -17.293 1.00 98.31 414 VAL A CA 1
ATOM 3233 C C . VAL A 1 414 ? -1.968 10.723 -18.452 1.00 98.31 414 VAL A C 1
ATOM 3235 O O . VAL A 1 414 ? -0.761 10.851 -18.276 1.00 98.31 414 VAL A O 1
ATOM 3238 N N . SER A 1 415 ? -2.480 10.441 -19.652 1.00 97.62 415 SER A N 1
ATOM 3239 C CA . SER A 1 415 ? -1.645 10.228 -20.847 1.00 97.62 415 SER A CA 1
ATOM 3240 C C . SER A 1 415 ? -0.757 11.429 -21.214 1.00 97.62 415 SER A C 1
ATOM 3242 O O . SER A 1 415 ? 0.248 11.263 -21.902 1.00 97.62 415 SER A O 1
ATOM 3244 N N . LYS A 1 416 ? -1.076 12.640 -20.736 1.00 97.44 416 LYS A N 1
ATOM 3245 C CA . LYS A 1 416 ? -0.284 13.860 -20.976 1.00 97.44 416 LYS A CA 1
ATOM 3246 C C . LYS A 1 416 ? 0.572 14.249 -19.770 1.00 97.44 416 LYS A C 1
ATOM 3248 O O . LYS A 1 416 ? 1.748 14.595 -19.923 1.00 97.44 416 LYS A O 1
ATOM 3253 N N . HIS A 1 417 ? -0.016 14.194 -18.577 1.00 97.00 417 HIS A N 1
ATOM 3254 C CA . HIS A 1 417 ? 0.535 14.815 -17.366 1.00 97.00 417 HIS A CA 1
ATOM 3255 C C . HIS A 1 417 ? 0.921 13.813 -16.269 1.00 97.00 417 HIS A C 1
ATOM 3257 O O . HIS A 1 417 ? 1.516 14.201 -15.264 1.00 97.00 417 HIS A O 1
ATOM 3263 N N . GLY A 1 418 ? 0.598 12.531 -16.438 1.00 97.81 418 GLY A N 1
ATOM 3264 C CA . GLY A 1 418 ? 0.641 11.561 -15.349 1.00 97.81 418 GLY A CA 1
ATOM 3265 C C . GLY A 1 418 ? -0.373 11.923 -14.259 1.00 97.81 418 GLY A C 1
ATOM 3266 O O . GLY A 1 418 ? -1.417 12.510 -14.535 1.00 97.81 418 GLY A O 1
ATOM 3267 N N . TYR A 1 419 ? -0.052 11.616 -13.004 1.00 97.56 419 TYR A N 1
ATOM 3268 C CA . TYR A 1 419 ? -0.874 11.984 -11.842 1.00 97.56 419 TYR A CA 1
ATOM 3269 C C . TYR A 1 419 ? -0.486 13.336 -11.221 1.00 97.56 419 TYR A C 1
ATOM 3271 O O . TYR A 1 419 ? -0.720 13.566 -10.033 1.00 97.56 419 TYR A O 1
ATOM 3279 N N . VAL A 1 420 ? 0.159 14.224 -11.980 1.00 95.50 420 VAL A N 1
ATOM 3280 C CA . VAL A 1 420 ? 0.444 15.589 -11.516 1.00 95.50 420 VAL A CA 1
ATOM 3281 C C . VAL A 1 420 ? -0.844 16.406 -11.650 1.00 95.50 420 VAL A C 1
ATOM 3283 O O . VAL A 1 420 ? -1.275 16.604 -12.779 1.00 95.50 420 VAL A O 1
ATOM 3286 N N . PRO A 1 421 ? -1.490 16.846 -10.555 1.00 90.62 421 PRO A N 1
ATOM 3287 C CA . PRO A 1 421 ? -2.779 17.530 -10.627 1.00 90.62 421 PRO A CA 1
ATOM 3288 C C . PRO A 1 421 ? -2.669 18.926 -11.279 1.00 90.62 421 PRO A C 1
ATOM 3290 O O . PRO A 1 421 ? -1.585 19.513 -11.292 1.00 90.62 421 PRO A O 1
ATOM 3293 N N . PRO A 1 422 ? -3.784 19.504 -11.780 1.00 86.44 422 PRO A N 1
ATOM 3294 C CA . PRO A 1 422 ? -3.776 20.816 -12.439 1.00 86.44 422 PRO A CA 1
ATOM 3295 C C . PRO A 1 422 ? -3.331 21.966 -11.527 1.00 86.44 422 PRO A C 1
ATOM 3297 O O . PRO A 1 422 ? -2.707 22.921 -11.986 1.00 86.44 422 PRO A O 1
ATOM 3300 N N . GLN A 1 423 ? -3.670 21.889 -10.238 1.00 80.81 423 GLN A N 1
ATOM 3301 C CA . GLN A 1 423 ? -3.181 22.816 -9.224 1.00 80.81 423 GLN A CA 1
ATOM 3302 C C . GLN A 1 423 ? -1.868 22.279 -8.667 1.00 80.81 423 GLN A C 1
ATOM 3304 O O . GLN A 1 423 ? -1.805 21.154 -8.176 1.00 80.81 423 GLN A O 1
ATOM 3309 N N . GLN A 1 424 ? -0.811 23.082 -8.764 1.00 65.12 424 GLN A N 1
ATOM 3310 C CA . GLN A 1 424 ? 0.514 22.661 -8.339 1.00 65.12 424 GLN A CA 1
ATOM 3311 C C . GLN A 1 424 ? 0.568 22.555 -6.812 1.00 65.12 424 GLN A C 1
ATOM 3313 O O . GLN A 1 424 ? 0.498 23.559 -6.105 1.00 65.12 424 GLN A O 1
ATOM 3318 N N . ASP A 1 425 ? 0.712 21.332 -6.307 1.00 67.81 425 ASP A N 1
ATOM 3319 C CA . ASP A 1 425 ? 0.955 21.093 -4.889 1.00 67.81 425 ASP A CA 1
ATOM 3320 C C . ASP A 1 425 ? 2.411 21.442 -4.548 1.00 67.81 425 ASP A C 1
ATOM 3322 O O . ASP A 1 425 ? 3.344 20.696 -4.859 1.00 67.81 425 ASP A O 1
ATOM 3326 N N . THR A 1 426 ? 2.607 22.585 -3.890 1.00 60.69 426 THR A N 1
ATOM 3327 C CA . THR A 1 426 ? 3.926 23.073 -3.462 1.00 60.69 426 THR A CA 1
ATOM 3328 C C . THR A 1 426 ? 4.576 22.217 -2.373 1.00 60.69 426 THR A C 1
ATOM 3330 O O . THR A 1 426 ? 5.752 22.419 -2.076 1.00 60.69 426 THR A O 1
ATOM 3333 N N . HIS A 1 427 ? 3.844 21.276 -1.766 1.00 68.19 427 HIS A N 1
ATOM 3334 C CA . HIS A 1 427 ? 4.361 20.376 -0.733 1.00 68.19 427 HIS A CA 1
ATOM 3335 C C . HIS A 1 427 ? 4.896 19.051 -1.294 1.00 68.19 427 HIS A C 1
ATOM 3337 O O . HIS A 1 427 ? 5.595 18.325 -0.581 1.00 68.19 427 HIS A O 1
ATOM 3343 N N . THR A 1 428 ? 4.620 18.729 -2.563 1.00 74.56 428 THR A N 1
ATOM 3344 C CA . THR A 1 428 ? 5.136 17.509 -3.192 1.00 74.56 428 THR A CA 1
ATOM 3345 C C . THR A 1 428 ? 6.627 17.655 -3.516 1.00 74.56 428 THR A C 1
ATOM 3347 O O . THR A 1 428 ? 7.042 18.511 -4.293 1.00 74.56 428 THR A O 1
ATOM 3350 N N . GLU A 1 429 ? 7.448 16.775 -2.938 1.00 80.88 429 GLU A N 1
ATOM 3351 C CA . GLU A 1 429 ? 8.896 16.738 -3.171 1.00 80.88 429 GLU A CA 1
ATOM 3352 C C . GLU A 1 429 ? 9.226 16.367 -4.636 1.00 80.88 429 GLU A C 1
ATOM 3354 O O . GLU A 1 429 ? 8.504 15.593 -5.268 1.00 80.88 429 GLU A O 1
ATOM 3359 N N . ALA A 1 430 ? 10.339 16.876 -5.181 1.00 85.56 430 ALA A N 1
ATOM 3360 C CA . ALA A 1 430 ? 10.691 16.723 -6.601 1.00 85.56 430 ALA A CA 1
ATOM 3361 C C . ALA A 1 430 ? 10.736 15.255 -7.075 1.00 85.56 430 ALA A C 1
ATOM 3363 O O . ALA A 1 430 ? 10.216 14.934 -8.144 1.00 85.56 430 ALA A O 1
ATOM 3364 N N . SER A 1 431 ? 11.282 14.354 -6.250 1.00 85.94 431 SER A N 1
ATOM 3365 C CA . SER A 1 431 ? 11.347 12.913 -6.533 1.00 85.94 431 SER A CA 1
ATOM 3366 C C . SER A 1 431 ? 9.961 12.258 -6.633 1.00 85.94 431 SER A C 1
ATOM 3368 O O . SER A 1 431 ? 9.742 11.359 -7.452 1.00 85.94 431 SER A O 1
ATOM 3370 N N . TRP A 1 432 ? 8.984 12.737 -5.858 1.00 88.44 432 TRP A N 1
ATOM 3371 C CA . TRP A 1 432 ? 7.594 12.299 -5.977 1.00 88.44 432 TRP A CA 1
ATOM 3372 C C . TRP A 1 432 ? 6.908 12.892 -7.202 1.00 88.44 432 TRP A C 1
ATOM 3374 O O . TRP A 1 432 ? 6.183 12.172 -7.884 1.00 88.44 432 TRP A O 1
ATOM 3384 N N . ASN A 1 433 ? 7.164 14.160 -7.526 1.00 89.62 433 ASN A N 1
ATOM 3385 C CA . ASN A 1 433 ? 6.575 14.786 -8.706 1.00 89.62 433 ASN A CA 1
ATOM 3386 C C . ASN A 1 433 ? 6.998 14.079 -10.008 1.00 89.62 433 ASN A C 1
ATOM 3388 O O . ASN A 1 433 ? 6.143 13.783 -10.839 1.00 89.62 433 ASN A O 1
ATOM 3392 N N . ASP A 1 434 ? 8.281 13.715 -10.147 1.00 91.69 434 ASP A N 1
ATOM 3393 C CA . ASP A 1 434 ? 8.753 12.873 -11.263 1.00 91.69 434 ASP A CA 1
ATOM 3394 C C . ASP A 1 434 ? 8.040 11.512 -11.285 1.00 91.69 434 ASP A C 1
ATOM 3396 O O . ASP A 1 434 ? 7.575 11.052 -12.326 1.00 91.69 434 ASP A O 1
ATOM 3400 N N . THR A 1 435 ? 7.875 10.884 -10.119 1.00 95.00 435 THR A N 1
ATOM 3401 C CA . THR A 1 435 ? 7.176 9.598 -9.997 1.00 95.00 435 THR A CA 1
ATOM 3402 C C . THR A 1 435 ? 5.728 9.671 -10.482 1.00 95.00 435 THR A C 1
ATOM 3404 O O . THR A 1 435 ? 5.296 8.793 -11.229 1.00 95.00 435 THR A O 1
ATOM 3407 N N . TYR A 1 436 ? 4.993 10.722 -10.118 1.00 96.69 436 TYR A N 1
ATOM 3408 C CA . TYR A 1 436 ? 3.624 10.926 -10.589 1.00 96.69 436 TYR A CA 1
ATOM 3409 C C . TYR A 1 436 ? 3.564 11.284 -12.076 1.00 96.69 436 TYR A C 1
ATOM 3411 O O . TYR A 1 436 ? 2.687 10.779 -12.774 1.00 96.69 436 TYR A O 1
ATOM 3419 N N . ALA A 1 437 ? 4.500 12.089 -12.585 1.00 96.75 437 ALA A N 1
ATOM 3420 C CA . ALA A 1 437 ? 4.567 12.436 -14.005 1.00 96.75 437 ALA A CA 1
ATOM 3421 C C . ALA A 1 437 ? 4.860 11.208 -14.882 1.00 96.75 437 ALA A C 1
ATOM 3423 O O . ALA A 1 437 ? 4.223 11.009 -15.919 1.00 96.75 437 ALA A O 1
ATOM 3424 N N . LYS A 1 438 ? 5.776 10.335 -14.438 1.00 98.06 438 LYS A N 1
ATOM 3425 C CA . LYS A 1 438 ? 6.180 9.122 -15.164 1.00 98.06 438 LYS A CA 1
ATOM 3426 C C . LYS A 1 438 ? 5.051 8.097 -15.311 1.00 98.06 438 LYS A C 1
ATOM 3428 O O . LYS A 1 438 ? 5.124 7.237 -16.187 1.00 98.06 438 LYS A O 1
ATOM 3433 N N . ALA A 1 439 ? 3.978 8.215 -14.524 1.00 98.25 439 ALA A N 1
ATOM 3434 C CA . ALA A 1 439 ? 2.793 7.372 -14.659 1.00 98.25 439 ALA A CA 1
ATOM 3435 C C . ALA A 1 439 ? 2.162 7.436 -16.060 1.00 98.25 439 ALA A C 1
ATOM 3437 O O . ALA A 1 439 ? 1.554 6.456 -16.472 1.00 98.25 439 ALA A O 1
ATOM 3438 N N . ARG A 1 440 ? 2.350 8.530 -16.817 1.00 98.12 440 ARG A N 1
ATOM 3439 C CA . ARG A 1 440 ? 1.865 8.634 -18.205 1.00 98.12 440 ARG A CA 1
ATOM 3440 C C . ARG A 1 440 ? 2.475 7.572 -19.126 1.00 98.12 440 ARG A C 1
ATOM 3442 O O . ARG A 1 440 ? 1.770 6.968 -19.924 1.00 98.12 440 ARG A O 1
ATOM 3449 N N . ASP A 1 441 ? 3.772 7.305 -18.964 1.00 98.62 441 ASP A N 1
ATOM 3450 C CA . ASP A 1 441 ? 4.504 6.353 -19.802 1.00 98.62 441 ASP A CA 1
ATOM 3451 C C . ASP A 1 441 ? 4.148 4.916 -19.394 1.00 98.62 441 ASP A C 1
ATOM 3453 O O . ASP A 1 441 ? 4.042 4.026 -20.231 1.00 98.62 441 ASP A O 1
ATOM 3457 N N . VAL A 1 442 ? 3.917 4.699 -18.094 1.00 98.69 442 VAL A N 1
ATOM 3458 C CA . VAL A 1 442 ? 3.434 3.420 -17.556 1.00 98.69 442 VAL A CA 1
ATOM 3459 C C . VAL A 1 442 ? 2.018 3.121 -18.044 1.00 98.69 442 VAL A C 1
ATOM 3461 O O . VAL A 1 442 ? 1.739 2.001 -18.459 1.00 98.69 442 VAL A O 1
ATOM 3464 N N . GLN A 1 443 ? 1.133 4.117 -18.014 1.00 98.50 443 GLN A N 1
ATOM 3465 C CA . GLN A 1 443 ? -0.264 3.976 -18.418 1.00 98.50 443 GLN A CA 1
ATOM 3466 C C . GLN A 1 443 ? -0.393 3.672 -19.914 1.00 98.50 443 GLN A C 1
ATOM 3468 O O . GLN A 1 443 ? -1.268 2.912 -20.306 1.00 98.50 443 GLN A O 1
ATOM 3473 N N . ALA A 1 444 ? 0.524 4.175 -20.744 1.00 98.44 444 ALA A N 1
ATOM 3474 C CA . ALA A 1 444 ? 0.522 3.918 -22.182 1.00 98.44 444 ALA A CA 1
ATOM 3475 C C . ALA A 1 444 ? 0.686 2.431 -22.565 1.00 98.44 444 ALA A C 1
ATOM 3477 O O . ALA A 1 444 ? 0.327 2.057 -23.680 1.00 98.44 444 ALA A O 1
ATOM 3478 N N . LEU A 1 445 ? 1.214 1.583 -21.670 1.00 98.44 445 LEU A N 1
ATOM 3479 C CA . LEU A 1 445 ? 1.344 0.137 -21.906 1.00 98.44 445 LEU A CA 1
ATOM 3480 C C . LEU A 1 445 ? 0.008 -0.609 -21.820 1.00 98.44 445 LEU A C 1
ATOM 3482 O O . LEU A 1 445 ? -0.136 -1.661 -22.436 1.00 98.44 445 LEU A O 1
ATOM 3486 N N . ASP A 1 446 ? -0.951 -0.067 -21.071 1.00 98.31 446 ASP A N 1
ATOM 3487 C CA . ASP A 1 446 ? -2.323 -0.556 -21.025 1.00 98.31 446 ASP A CA 1
ATOM 3488 C C . ASP A 1 446 ? -3.299 0.631 -20.944 1.00 98.31 446 ASP A C 1
ATOM 3490 O O . ASP A 1 446 ? -3.636 1.098 -19.849 1.00 98.31 446 ASP A O 1
ATOM 3494 N N . PRO A 1 447 ? -3.770 1.127 -22.104 1.00 97.56 447 PRO A N 1
ATOM 3495 C CA . PRO A 1 447 ? -4.695 2.251 -22.171 1.00 97.56 447 PRO A CA 1
ATOM 3496 C C . PRO A 1 447 ? -6.031 2.003 -21.463 1.00 97.56 447 PRO A C 1
ATOM 3498 O O . PRO A 1 447 ? -6.755 2.970 -21.208 1.00 97.56 447 PRO A O 1
ATOM 3501 N N . ASP A 1 448 ? -6.366 0.743 -21.157 1.00 97.69 448 ASP A N 1
ATOM 3502 C CA . ASP A 1 448 ? -7.617 0.366 -20.510 1.00 97.69 448 ASP A CA 1
ATOM 3503 C C . ASP A 1 448 ? -7.585 0.449 -18.985 1.00 97.69 448 ASP A C 1
ATOM 3505 O O . ASP A 1 448 ? -8.626 0.378 -18.324 1.00 97.69 448 ASP A O 1
ATOM 3509 N N . THR A 1 449 ? -6.422 0.696 -18.400 1.00 98.69 449 THR A N 1
ATOM 3510 C CA . THR A 1 449 ? -6.288 0.822 -16.953 1.00 98.69 449 THR A CA 1
ATOM 3511 C C . THR A 1 449 ? -5.545 2.089 -16.556 1.00 98.69 449 THR A C 1
ATOM 3513 O O . THR A 1 449 ? -5.037 2.851 -17.385 1.00 98.69 449 THR A O 1
ATOM 3516 N N . LEU A 1 450 ? -5.528 2.352 -15.250 1.00 98.81 450 LEU A N 1
ATOM 3517 C CA . LEU A 1 450 ? -4.649 3.338 -14.635 1.00 98.81 450 LEU A CA 1
ATOM 3518 C C . LEU A 1 450 ? -3.678 2.600 -13.699 1.00 98.81 450 LEU A C 1
ATOM 3520 O O . LEU A 1 450 ? -4.127 1.779 -12.901 1.00 98.81 450 LEU A O 1
ATOM 3524 N N . PRO A 1 451 ? -2.359 2.832 -13.791 1.00 98.81 451 PRO A N 1
ATOM 3525 C CA . PRO A 1 451 ? -1.367 2.045 -13.063 1.00 98.81 451 PRO A CA 1
ATOM 3526 C C . PRO A 1 451 ? -1.042 2.620 -11.683 1.00 98.81 451 PRO A C 1
ATOM 3528 O O . PRO A 1 451 ? -1.014 3.838 -11.492 1.00 98.81 451 PRO A O 1
ATOM 3531 N N . ASN A 1 452 ? -0.666 1.753 -10.745 1.00 98.81 452 ASN A N 1
ATOM 3532 C CA . ASN A 1 452 ? 0.095 2.140 -9.561 1.00 98.81 452 ASN A CA 1
ATOM 3533 C C . ASN A 1 452 ? 1.460 2.721 -9.988 1.00 98.81 452 ASN A C 1
ATOM 3535 O O . ASN A 1 452 ? 2.132 2.178 -10.866 1.00 98.81 452 ASN A O 1
ATOM 3539 N N . THR A 1 453 ? 1.899 3.821 -9.370 1.00 98.50 453 THR A N 1
ATOM 3540 C CA . THR A 1 453 ? 3.130 4.537 -9.760 1.00 98.50 453 THR A CA 1
ATOM 3541 C C . THR A 1 453 ? 4.401 3.703 -9.608 1.00 98.50 453 THR A C 1
ATOM 3543 O O . THR A 1 453 ? 5.360 3.911 -10.354 1.00 98.50 453 THR A O 1
ATOM 3546 N N . TYR A 1 454 ? 4.416 2.730 -8.694 1.00 98.75 454 TYR A N 1
ATOM 3547 C CA . TYR A 1 454 ? 5.564 1.844 -8.489 1.00 98.75 454 TYR A CA 1
ATOM 3548 C C . TYR A 1 454 ? 5.860 0.938 -9.690 1.00 98.75 454 TYR A C 1
ATOM 3550 O O . TYR A 1 454 ? 7.002 0.509 -9.861 1.00 98.75 454 TYR A O 1
ATOM 3558 N N . LEU A 1 455 ? 4.899 0.722 -10.593 1.00 98.81 455 LEU A N 1
ATOM 3559 C CA . LEU A 1 455 ? 5.134 -0.031 -11.827 1.00 98.81 455 LEU A CA 1
ATOM 3560 C C . LEU A 1 455 ? 6.248 0.584 -12.695 1.00 98.81 455 LEU A C 1
ATOM 3562 O O . LEU A 1 455 ? 6.883 -0.142 -13.463 1.00 98.81 455 LEU A O 1
ATOM 3566 N N . LYS A 1 456 ? 6.585 1.875 -12.516 1.00 98.62 456 LYS A N 1
ATOM 3567 C CA . LYS A 1 456 ? 7.734 2.498 -13.196 1.00 98.62 456 LYS A CA 1
ATOM 3568 C C . LYS A 1 456 ? 9.056 1.777 -12.922 1.00 98.62 456 LYS A C 1
ATOM 3570 O O . LYS A 1 456 ? 9.886 1.692 -13.817 1.00 98.62 456 LYS A O 1
ATOM 3575 N N . TYR A 1 457 ? 9.243 1.233 -11.716 1.00 98.75 457 TYR A N 1
ATOM 3576 C CA . TYR A 1 457 ? 10.485 0.555 -11.330 1.00 98.75 457 TYR A CA 1
ATOM 3577 C C . TYR A 1 457 ? 10.683 -0.765 -12.072 1.00 98.75 457 TYR A C 1
ATOM 3579 O O . TYR A 1 457 ? 11.815 -1.194 -12.265 1.00 98.75 457 TYR A O 1
ATOM 3587 N N . TYR A 1 458 ? 9.591 -1.395 -12.495 1.00 98.81 458 TYR A N 1
ATOM 3588 C CA . TYR A 1 458 ? 9.600 -2.694 -13.159 1.00 98.81 458 TYR A CA 1
ATOM 3589 C C . TYR A 1 458 ? 9.526 -2.565 -14.679 1.00 98.81 458 TYR A C 1
ATOM 3591 O O . TYR A 1 458 ? 10.085 -3.391 -15.396 1.00 98.81 458 TYR A O 1
ATOM 3599 N N . LEU A 1 459 ? 8.830 -1.542 -15.177 1.00 98.75 459 LEU A N 1
ATOM 3600 C CA . LEU A 1 459 ? 8.611 -1.329 -16.607 1.00 98.75 459 LEU A CA 1
ATOM 3601 C C . LEU A 1 459 ? 9.652 -0.394 -17.233 1.00 98.75 459 LEU A C 1
ATOM 3603 O O . LEU A 1 459 ? 9.940 -0.539 -18.414 1.00 98.75 459 LEU A O 1
ATOM 3607 N N . PHE A 1 460 ? 10.259 0.493 -16.437 1.00 98.62 460 PHE A N 1
ATOM 3608 C CA . PHE A 1 460 ? 11.332 1.403 -16.854 1.00 98.62 460 PHE A CA 1
ATOM 3609 C C . PHE A 1 460 ? 12.519 1.390 -15.863 1.00 98.62 460 PHE A C 1
ATOM 3611 O O . PHE A 1 460 ? 12.902 2.444 -15.337 1.00 98.62 460 PHE A O 1
ATOM 3618 N N . PRO A 1 461 ? 13.092 0.212 -15.534 1.00 98.56 461 PRO A N 1
ATOM 3619 C CA . PRO A 1 461 ? 14.190 0.116 -14.570 1.00 98.56 461 PRO A CA 1
ATOM 3620 C C . PRO A 1 461 ? 15.449 0.863 -15.035 1.00 98.56 461 PRO A C 1
ATOM 3622 O O . PRO A 1 461 ? 16.142 1.473 -14.224 1.00 98.56 461 PRO A O 1
ATOM 3625 N N . ASP A 1 462 ? 15.714 0.861 -16.338 1.00 98.00 462 ASP A N 1
ATOM 3626 C CA . ASP A 1 462 ? 16.798 1.590 -16.993 1.00 98.00 462 ASP A CA 1
ATOM 3627 C C . ASP A 1 462 ? 16.679 3.109 -16.799 1.00 98.00 462 ASP A C 1
ATOM 3629 O O . ASP A 1 462 ? 17.634 3.747 -16.356 1.00 98.00 462 ASP A O 1
ATOM 3633 N N . TYR A 1 463 ? 15.490 3.676 -17.033 1.00 98.00 463 TYR A N 1
ATOM 3634 C CA . TYR A 1 463 ? 15.193 5.084 -16.763 1.00 98.00 463 TYR A CA 1
ATOM 3635 C C . TYR A 1 463 ? 15.464 5.430 -15.300 1.00 98.00 463 TYR A C 1
ATOM 3637 O O . TYR A 1 463 ? 16.114 6.435 -15.017 1.00 98.00 463 TYR A O 1
ATOM 3645 N N . VAL A 1 464 ? 14.987 4.600 -14.365 1.00 98.12 464 VAL A N 1
ATOM 3646 C CA . VAL A 1 464 ? 15.163 4.859 -12.931 1.00 98.12 464 VAL A CA 1
ATOM 3647 C C . VAL A 1 464 ? 16.640 4.873 -12.555 1.00 98.12 464 VAL A C 1
ATOM 3649 O O . VAL A 1 464 ? 17.064 5.784 -11.850 1.00 98.12 464 VAL A O 1
ATOM 3652 N N . VAL A 1 465 ? 17.431 3.908 -13.030 1.00 97.88 465 VAL A N 1
ATOM 3653 C CA . VAL A 1 465 ? 18.875 3.860 -12.755 1.00 97.88 465 VAL A CA 1
ATOM 3654 C C . VAL A 1 465 ? 19.581 5.087 -13.332 1.00 97.88 465 VAL A C 1
ATOM 3656 O O . VAL A 1 465 ? 20.348 5.726 -12.618 1.00 97.88 465 VAL A O 1
ATOM 3659 N N . GLN A 1 466 ? 19.278 5.468 -14.577 1.00 97.44 466 GLN A N 1
ATOM 3660 C CA . GLN A 1 466 ? 19.883 6.634 -15.239 1.00 97.44 466 GLN A CA 1
ATOM 3661 C C . GLN A 1 466 ? 19.591 7.963 -14.528 1.00 97.44 466 GLN A C 1
ATOM 3663 O O . GLN A 1 466 ? 20.423 8.865 -14.560 1.00 97.44 466 GLN A O 1
ATOM 3668 N N . HIS A 1 467 ? 18.423 8.088 -13.894 1.00 95.88 467 HIS A N 1
ATOM 3669 C CA . HIS A 1 467 ? 17.994 9.304 -13.192 1.00 95.88 467 HIS A CA 1
ATOM 3670 C C . HIS A 1 467 ? 18.214 9.230 -11.673 1.00 95.88 467 HIS A C 1
ATOM 3672 O O . HIS A 1 467 ? 17.779 10.119 -10.941 1.00 95.88 467 HIS A O 1
ATOM 3678 N N . SER A 1 468 ? 18.877 8.180 -11.183 1.00 95.12 468 SER A N 1
ATOM 3679 C CA . SER A 1 468 ? 19.260 8.048 -9.777 1.00 95.12 468 SER A CA 1
ATOM 3680 C C . SER A 1 468 ? 20.679 8.560 -9.554 1.00 95.12 468 SER A C 1
ATOM 3682 O O . SER A 1 468 ? 21.540 8.440 -10.421 1.00 95.12 468 SER A O 1
ATOM 3684 N N . ASN A 1 469 ? 20.948 9.082 -8.358 1.00 95.75 469 ASN A N 1
ATOM 3685 C CA . ASN A 1 469 ? 22.297 9.435 -7.932 1.00 95.75 469 ASN A CA 1
ATOM 3686 C C . ASN A 1 469 ? 22.814 8.376 -6.932 1.00 95.75 469 ASN A C 1
ATOM 3688 O O . ASN A 1 469 ? 22.322 8.322 -5.804 1.00 95.75 469 ASN A O 1
ATOM 3692 N N . PRO A 1 470 ? 23.801 7.535 -7.307 1.00 95.25 470 PRO A N 1
ATOM 3693 C CA . PRO A 1 470 ? 24.343 6.499 -6.422 1.00 95.25 470 PRO A CA 1
ATOM 3694 C C . PRO A 1 470 ? 24.980 7.039 -5.132 1.00 95.25 470 PRO A C 1
ATOM 3696 O O . PRO A 1 470 ? 25.025 6.334 -4.127 1.00 95.25 470 PRO A O 1
ATOM 3699 N N . GLU A 1 471 ? 25.436 8.294 -5.126 1.00 95.69 471 GLU A N 1
ATOM 3700 C CA . GLU A 1 471 ? 26.080 8.914 -3.962 1.00 95.69 471 GLU A CA 1
ATOM 3701 C C . GLU A 1 471 ? 25.081 9.626 -3.038 1.00 95.69 471 GLU A C 1
ATOM 3703 O O . GLU A 1 471 ? 25.323 9.754 -1.833 1.00 95.69 471 GLU A O 1
ATOM 3708 N N . HIS A 1 472 ? 23.929 10.044 -3.571 1.00 96.25 472 HIS A N 1
ATOM 3709 C CA . HIS A 1 472 ? 22.883 10.750 -2.831 1.00 96.25 472 HIS A CA 1
ATOM 3710 C C . HIS A 1 472 ? 21.503 10.225 -3.225 1.00 96.25 472 HIS A C 1
ATOM 3712 O O . HIS A 1 472 ? 20.952 10.551 -4.271 1.00 96.25 472 HIS A O 1
ATOM 3718 N N . THR A 1 473 ? 20.974 9.352 -2.378 1.00 96.81 473 THR A N 1
ATOM 3719 C CA . THR A 1 473 ? 19.742 8.594 -2.618 1.00 96.81 473 THR A CA 1
ATOM 3720 C C . THR A 1 473 ? 18.566 9.174 -1.835 1.00 96.81 473 THR A C 1
ATOM 3722 O O . THR A 1 473 ? 18.716 10.093 -1.023 1.00 96.81 473 THR A O 1
ATOM 3725 N N . ARG A 1 474 ? 17.369 8.606 -2.009 1.00 95.19 474 ARG A N 1
ATOM 3726 C CA . ARG A 1 474 ? 16.166 9.072 -1.310 1.00 95.19 474 ARG A CA 1
ATOM 3727 C C . ARG A 1 474 ? 16.308 8.979 0.213 1.00 95.19 474 ARG A C 1
ATOM 3729 O O . ARG A 1 474 ? 15.775 9.821 0.935 1.00 95.19 474 ARG A O 1
ATOM 3736 N N . ALA A 1 475 ? 17.032 7.988 0.727 1.00 95.38 475 ALA A N 1
ATOM 3737 C CA . ALA A 1 475 ? 17.360 7.893 2.142 1.00 95.38 475 ALA A CA 1
ATOM 3738 C C . ALA A 1 475 ? 18.144 9.124 2.628 1.00 95.38 475 ALA A C 1
ATOM 3740 O O . ALA A 1 475 ? 17.844 9.635 3.709 1.00 95.38 475 ALA A O 1
ATOM 3741 N N . ASN A 1 476 ? 19.093 9.626 1.828 1.00 95.19 476 ASN A N 1
ATOM 3742 C CA . ASN A 1 476 ? 19.866 10.829 2.141 1.00 95.19 476 ASN A CA 1
ATOM 3743 C C . ASN A 1 476 ? 18.963 12.069 2.180 1.00 95.19 476 ASN A C 1
ATOM 3745 O O . ASN A 1 476 ? 18.962 12.770 3.191 1.00 95.19 476 ASN A O 1
ATOM 3749 N N . GLU A 1 477 ? 18.103 12.261 1.173 1.00 92.62 477 GLU A N 1
ATOM 3750 C CA . GLU A 1 477 ? 17.101 13.343 1.151 1.00 92.62 477 GLU A CA 1
ATOM 3751 C C . GLU A 1 477 ? 16.227 13.330 2.420 1.00 92.62 477 GLU A C 1
ATOM 3753 O O . GLU A 1 477 ? 16.032 14.348 3.092 1.00 92.62 477 GLU A O 1
ATOM 3758 N N . VAL A 1 478 ? 15.720 12.155 2.805 1.00 91.62 478 VAL A N 1
ATOM 3759 C CA . VAL A 1 478 ? 14.852 12.017 3.982 1.00 91.62 478 VAL A CA 1
ATOM 3760 C C . VAL A 1 478 ? 15.610 12.296 5.286 1.00 91.62 478 VAL A C 1
ATOM 3762 O O . VAL A 1 478 ? 15.046 12.928 6.186 1.00 91.62 478 VAL A O 1
ATOM 3765 N N . MET A 1 479 ? 16.869 11.864 5.403 1.00 90.56 479 MET A N 1
ATOM 3766 C CA . MET A 1 479 ? 17.719 12.145 6.567 1.00 90.56 479 MET A CA 1
ATOM 3767 C C . MET A 1 479 ? 18.095 13.631 6.668 1.00 90.56 479 MET A C 1
ATOM 3769 O O . MET A 1 479 ? 18.156 14.183 7.767 1.00 90.56 479 MET A O 1
ATOM 3773 N N . GLU A 1 480 ? 18.330 14.297 5.539 1.00 91.06 480 GLU A N 1
ATOM 3774 C CA . GLU A 1 480 ? 18.728 15.706 5.478 1.00 91.06 480 GLU A CA 1
ATOM 3775 C C . GLU A 1 480 ? 17.567 16.671 5.709 1.00 91.06 480 GLU A C 1
ATOM 3777 O O . GLU A 1 480 ? 17.772 17.728 6.310 1.00 91.06 480 GLU A O 1
ATOM 3782 N N . HIS A 1 481 ? 16.359 16.293 5.295 1.00 86.94 481 HIS A N 1
ATOM 3783 C CA . HIS A 1 481 ? 15.167 17.120 5.427 1.00 86.94 481 HIS A CA 1
ATOM 3784 C C . HIS A 1 481 ? 14.253 16.601 6.536 1.00 86.94 481 HIS A C 1
ATOM 3786 O O . HIS A 1 481 ? 14.358 17.035 7.686 1.00 86.94 481 HIS A O 1
ATOM 3792 N N . ARG A 1 482 ? 13.363 15.657 6.211 1.00 86.38 482 ARG A N 1
ATOM 3793 C CA . ARG A 1 482 ? 12.260 15.222 7.080 1.00 86.38 482 ARG A CA 1
ATOM 3794 C C . ARG A 1 482 ? 12.729 14.784 8.463 1.00 86.38 482 ARG A C 1
ATOM 3796 O O . ARG A 1 482 ? 12.107 15.161 9.456 1.00 86.38 482 ARG A O 1
ATOM 3803 N N . GLU A 1 483 ? 13.800 13.992 8.550 1.00 83.62 483 GLU A N 1
ATOM 3804 C CA . GLU A 1 483 ? 14.315 13.547 9.844 1.00 83.62 483 GLU A CA 1
ATOM 3805 C C . GLU A 1 483 ? 14.761 14.750 10.680 1.00 83.62 483 GLU A C 1
ATOM 3807 O O . GLU A 1 483 ? 14.223 14.956 11.769 1.00 83.62 483 GLU A O 1
ATOM 3812 N N . LYS A 1 484 ? 15.647 15.610 10.164 1.00 85.50 484 LYS A N 1
ATOM 3813 C CA . LYS A 1 484 ? 16.084 16.812 10.893 1.00 85.50 484 LYS A CA 1
ATOM 3814 C C . LYS A 1 484 ? 14.906 17.700 11.292 1.00 85.50 484 LYS A C 1
ATOM 3816 O O . LYS A 1 484 ? 14.733 17.952 12.481 1.00 85.50 484 LYS A O 1
ATOM 3821 N N . GLN A 1 485 ? 14.045 18.071 10.344 1.00 87.06 485 GLN A N 1
ATOM 3822 C CA . GLN A 1 485 ? 12.909 18.971 10.572 1.00 87.06 485 GLN A CA 1
ATOM 3823 C C . GLN A 1 485 ? 11.963 18.467 11.668 1.00 87.06 485 GLN A C 1
ATOM 3825 O O . GLN A 1 485 ? 11.648 19.208 12.600 1.00 87.06 485 GLN A O 1
ATOM 3830 N N . VAL A 1 486 ? 11.542 17.198 11.610 1.00 85.56 486 VAL A N 1
ATOM 3831 C CA . VAL A 1 486 ? 10.618 16.637 12.608 1.00 85.56 486 VAL A CA 1
ATOM 3832 C C . VAL A 1 486 ? 11.287 16.530 13.978 1.00 85.56 486 VAL A C 1
ATOM 3834 O O . VAL A 1 486 ? 10.672 16.852 15.000 1.00 85.56 486 VAL A O 1
ATOM 3837 N N . PHE A 1 487 ? 12.548 16.092 14.031 1.00 83.81 487 PHE A N 1
ATOM 3838 C CA . PHE A 1 487 ? 13.273 15.981 15.295 1.00 83.81 487 PHE A CA 1
ATOM 3839 C C . PHE A 1 487 ? 13.566 17.353 15.921 1.00 83.81 487 PHE A C 1
ATOM 3841 O O . PHE A 1 487 ? 13.434 17.487 17.140 1.00 83.81 487 PHE A O 1
ATOM 3848 N N . ASP A 1 488 ? 13.910 18.363 15.121 1.00 85.88 488 ASP A N 1
ATOM 3849 C CA . ASP A 1 488 ? 14.099 19.747 15.563 1.00 85.88 488 ASP A CA 1
ATOM 3850 C C . ASP A 1 488 ? 12.796 20.364 16.060 1.00 85.88 488 ASP A C 1
ATOM 3852 O O . ASP A 1 488 ? 12.760 20.878 17.179 1.00 85.88 488 ASP A O 1
ATOM 3856 N N . ALA A 1 489 ? 11.700 20.218 15.310 1.00 83.56 489 ALA A N 1
ATOM 3857 C CA . ALA A 1 489 ? 10.381 20.668 15.746 1.00 83.56 489 ALA A CA 1
ATOM 3858 C C . ALA A 1 489 ? 9.991 20.027 17.088 1.00 83.56 489 ALA A C 1
ATOM 3860 O O . ALA A 1 489 ? 9.538 20.709 18.009 1.00 83.56 489 ALA A O 1
ATOM 3861 N N . CYS A 1 490 ? 10.243 18.726 17.261 1.00 80.19 490 CYS A N 1
ATOM 3862 C CA . CYS A 1 490 ? 9.983 18.046 18.528 1.00 80.19 490 CYS A CA 1
ATOM 3863 C C . CYS A 1 490 ? 10.874 18.550 19.677 1.00 80.19 490 CYS A C 1
ATOM 3865 O O . CYS A 1 490 ? 10.402 18.671 20.815 1.00 80.19 490 CYS A O 1
ATOM 3867 N N . ARG A 1 491 ? 12.153 18.851 19.418 1.00 81.94 491 ARG A N 1
ATOM 3868 C CA . ARG A 1 491 ? 13.053 19.459 20.414 1.00 81.94 491 ARG A CA 1
ATOM 3869 C C . ARG A 1 491 ? 12.563 20.846 20.823 1.00 81.94 491 ARG A C 1
ATOM 3871 O O . ARG A 1 491 ? 12.452 21.100 22.022 1.00 81.94 491 ARG A O 1
ATOM 3878 N N . ALA A 1 492 ? 12.203 21.686 19.856 1.00 81.81 492 ALA A N 1
ATOM 3879 C CA . ALA A 1 492 ? 11.706 23.039 20.084 1.00 81.81 492 ALA A CA 1
ATOM 3880 C C . ALA A 1 492 ? 10.408 23.041 20.908 1.00 81.81 492 ALA A C 1
ATOM 3882 O O . ALA A 1 492 ? 10.338 23.707 21.941 1.00 81.81 492 ALA A O 1
ATOM 3883 N N . ILE A 1 493 ? 9.427 22.204 20.547 1.00 77.00 493 ILE A N 1
ATOM 3884 C CA . ILE A 1 493 ? 8.177 22.049 21.315 1.00 77.00 493 ILE A CA 1
ATOM 3885 C C . ILE A 1 493 ? 8.455 21.570 22.744 1.00 77.00 493 ILE A C 1
ATOM 3887 O O . ILE A 1 493 ? 7.810 22.013 23.694 1.00 77.00 493 ILE A O 1
ATOM 3891 N N . THR A 1 494 ? 9.420 20.663 22.919 1.00 73.56 494 THR A N 1
ATOM 3892 C CA . THR A 1 494 ? 9.798 20.179 24.253 1.00 73.56 494 THR A CA 1
ATOM 3893 C C . THR A 1 494 ? 10.401 21.289 25.105 1.00 73.56 494 THR A C 1
ATOM 3895 O O . THR A 1 494 ? 10.039 21.404 26.272 1.00 73.56 494 THR A O 1
ATOM 3898 N N . ALA A 1 495 ? 11.321 22.074 24.540 1.00 78.62 495 ALA A N 1
ATOM 3899 C CA . ALA A 1 495 ? 12.008 23.150 25.247 1.00 78.62 495 ALA A CA 1
ATOM 3900 C C . ALA A 1 495 ? 11.053 24.298 25.609 1.00 78.62 495 ALA A C 1
ATOM 3902 O O . ALA A 1 495 ? 11.080 24.784 26.734 1.00 78.62 495 ALA A O 1
ATOM 3903 N N . ALA A 1 496 ? 10.168 24.680 24.686 1.00 78.62 496 ALA A N 1
ATOM 3904 C CA . ALA A 1 496 ? 9.210 25.765 24.882 1.00 78.62 496 ALA A CA 1
ATOM 3905 C C . ALA A 1 496 ? 7.951 25.353 25.671 1.00 78.62 496 ALA A C 1
ATOM 3907 O O . ALA A 1 496 ? 7.145 26.203 26.051 1.00 78.62 496 ALA A O 1
ATOM 3908 N N . GLY A 1 497 ? 7.719 24.049 25.857 1.00 70.69 497 GLY A N 1
ATOM 3909 C CA . GLY A 1 497 ? 6.542 23.507 26.539 1.00 70.69 497 GLY A CA 1
ATOM 3910 C C . GLY A 1 497 ? 5.216 23.669 25.782 1.00 70.69 497 GLY A C 1
ATOM 3911 O O . GLY A 1 497 ? 4.184 23.210 26.276 1.00 70.69 497 GLY A O 1
ATOM 3912 N N . ASN A 1 498 ? 5.216 24.265 24.585 1.00 71.50 498 ASN A N 1
ATOM 3913 C CA . ASN A 1 498 ? 4.022 24.551 23.791 1.00 71.50 498 ASN A CA 1
ATOM 3914 C C . ASN A 1 498 ? 4.177 24.088 22.332 1.00 71.50 498 ASN A C 1
ATOM 3916 O O . ASN A 1 498 ? 5.264 24.129 21.763 1.00 71.50 498 ASN A O 1
ATOM 3920 N N . SER A 1 499 ? 3.071 23.649 21.722 1.00 70.50 499 SER A N 1
ATOM 3921 C CA . SER A 1 499 ? 3.061 23.089 20.364 1.00 70.50 499 SER A CA 1
ATOM 3922 C C . SER A 1 499 ? 3.294 24.117 19.256 1.00 70.50 499 SER A C 1
ATOM 3924 O O . SER A 1 499 ? 3.577 23.711 18.140 1.00 70.50 499 SER A O 1
ATOM 3926 N N . ALA A 1 500 ? 3.171 25.418 19.538 1.00 73.12 500 ALA A N 1
ATOM 3927 C CA . ALA A 1 500 ? 3.386 26.474 18.546 1.00 73.12 500 ALA A CA 1
ATOM 3928 C C . ALA A 1 500 ? 4.878 26.686 18.224 1.00 73.12 500 ALA A C 1
ATOM 3930 O O . ALA A 1 500 ? 5.208 27.249 17.186 1.00 73.12 500 ALA A O 1
ATOM 3931 N N . ALA A 1 501 ? 5.783 26.202 19.082 1.00 71.94 501 ALA A N 1
ATOM 3932 C CA . ALA A 1 501 ? 7.230 26.326 18.904 1.00 71.94 501 ALA A CA 1
ATOM 3933 C C . ALA A 1 501 ? 7.830 25.397 17.830 1.00 71.94 501 ALA A C 1
ATOM 3935 O O . ALA A 1 501 ? 9.024 25.476 17.557 1.00 71.94 501 ALA A O 1
ATOM 3936 N N . GLY A 1 502 ? 7.040 24.504 17.231 1.00 70.62 502 GLY A N 1
ATOM 3937 C CA . GLY A 1 502 ? 7.481 23.649 16.133 1.00 70.62 502 GLY A CA 1
ATOM 3938 C C . GLY A 1 502 ? 6.362 23.444 15.122 1.00 70.62 502 GLY A C 1
ATOM 3939 O O . GLY A 1 502 ? 5.193 23.361 15.491 1.00 70.62 502 GLY A O 1
ATOM 3940 N N . LYS A 1 503 ? 6.722 23.349 13.841 1.00 75.06 503 LYS A N 1
ATOM 3941 C CA . LYS A 1 503 ? 5.771 23.045 12.769 1.00 75.06 503 LYS A CA 1
ATOM 3942 C C . LYS A 1 503 ? 5.623 21.531 12.653 1.00 75.06 503 LYS A C 1
ATOM 3944 O O . LYS A 1 503 ? 6.493 20.858 12.111 1.00 75.06 503 LYS A O 1
ATOM 3949 N N . LEU A 1 504 ? 4.554 21.003 13.240 1.00 77.75 504 LEU A N 1
ATOM 3950 C CA . LEU A 1 504 ? 4.085 19.638 13.021 1.00 77.75 504 LEU A CA 1
ATOM 3951 C C . LEU A 1 504 ? 2.664 19.734 12.482 1.00 77.75 504 LEU A C 1
ATOM 3953 O O . LEU A 1 504 ? 1.796 20.306 13.143 1.00 77.75 504 LEU A O 1
ATOM 3957 N N . GLU A 1 505 ? 2.448 19.190 11.296 1.00 75.12 505 GLU A N 1
ATOM 3958 C CA . GLU A 1 505 ? 1.158 19.228 10.616 1.00 75.12 505 GLU A CA 1
ATOM 3959 C C . GLU A 1 505 ? 0.385 17.931 10.854 1.00 75.12 505 GLU A C 1
ATOM 3961 O O . GLU A 1 505 ? 0.947 16.905 11.259 1.00 75.12 505 GLU A O 1
ATOM 3966 N N . ILE A 1 506 ? -0.934 18.007 10.677 1.00 73.81 506 ILE A N 1
ATOM 3967 C CA . ILE A 1 506 ? -1.775 16.814 10.672 1.00 73.81 506 ILE A CA 1
ATOM 3968 C C . ILE A 1 506 ? -1.409 16.038 9.415 1.00 73.81 506 ILE A C 1
ATOM 3970 O O . ILE A 1 506 ? -1.425 16.580 8.316 1.00 73.81 506 ILE A O 1
ATOM 3974 N N . ASP A 1 507 ? -1.077 14.768 9.596 1.00 72.38 507 ASP A N 1
ATOM 3975 C CA . ASP A 1 507 ? -0.850 13.870 8.477 1.00 72.38 507 ASP A CA 1
ATOM 3976 C C . ASP A 1 507 ? -2.216 13.424 7.939 1.00 72.38 507 ASP A C 1
ATOM 3978 O O . ASP A 1 507 ? -2.769 12.419 8.389 1.00 72.38 507 ASP A O 1
ATOM 3982 N N . GLU A 1 508 ? -2.813 14.226 7.050 1.00 63.19 508 GLU A N 1
ATOM 3983 C CA . GLU A 1 508 ? -4.093 13.890 6.402 1.00 63.19 508 GLU A CA 1
ATOM 3984 C C . GLU A 1 508 ? -3.989 12.581 5.617 1.00 63.19 508 GLU A C 1
ATOM 3986 O O . GLU A 1 508 ? -4.944 11.803 5.567 1.00 63.19 508 GLU A O 1
ATOM 3991 N N . HIS A 1 509 ? -2.794 12.281 5.107 1.00 65.88 509 HIS A N 1
ATOM 3992 C CA . HIS A 1 509 ? -2.489 11.025 4.439 1.00 65.88 509 HIS A CA 1
ATOM 3993 C C . HIS A 1 509 ? -2.568 9.824 5.386 1.00 65.88 509 HIS A C 1
ATOM 3995 O O . HIS A 1 509 ? -2.858 8.729 4.937 1.00 65.88 509 HIS A O 1
ATOM 4001 N N . ALA A 1 510 ? -2.426 9.996 6.703 1.00 76.50 510 ALA A N 1
ATOM 4002 C CA . ALA A 1 510 ? -2.612 8.917 7.678 1.00 76.50 510 ALA A CA 1
ATOM 4003 C C . ALA A 1 510 ? -4.088 8.642 8.045 1.00 76.50 510 ALA A C 1
ATOM 4005 O O . ALA A 1 510 ? -4.361 7.707 8.803 1.00 76.50 510 ALA A O 1
ATOM 4006 N N . SER A 1 511 ? -5.049 9.429 7.541 1.00 82.81 511 SER A N 1
ATOM 4007 C CA . SER A 1 511 ? -6.479 9.296 7.880 1.00 82.81 511 SER A CA 1
ATOM 4008 C C . SER A 1 511 ? -7.075 7.925 7.538 1.00 82.81 511 SER A C 1
ATOM 4010 O O . SER A 1 511 ? -7.912 7.427 8.295 1.00 82.81 511 SER A O 1
ATOM 4012 N N . TYR A 1 512 ? -6.570 7.249 6.497 1.00 88.94 512 TYR A N 1
ATOM 4013 C CA . TYR A 1 512 ? -7.018 5.901 6.121 1.00 88.94 512 TYR A CA 1
ATOM 4014 C C . TYR A 1 512 ? -6.797 4.865 7.238 1.00 88.94 512 TYR A C 1
ATOM 4016 O O . TYR A 1 512 ? -7.519 3.874 7.314 1.00 88.94 512 TYR A O 1
ATOM 4024 N N . ILE A 1 513 ? -5.821 5.077 8.131 1.00 91.56 513 ILE A N 1
ATOM 4025 C CA . ILE A 1 513 ? -5.566 4.176 9.266 1.00 91.56 513 ILE A CA 1
ATOM 4026 C C . ILE A 1 513 ? -6.720 4.269 10.268 1.00 91.56 513 ILE A C 1
ATOM 4028 O O . ILE A 1 513 ? -7.118 3.263 10.857 1.00 91.56 513 ILE A O 1
ATOM 4032 N N . VAL A 1 514 ? -7.268 5.473 10.464 1.00 92.00 514 VAL A N 1
ATOM 4033 C CA . VAL A 1 514 ? -8.458 5.673 11.298 1.00 92.00 514 VAL A CA 1
ATOM 4034 C C . VAL A 1 514 ? -9.704 5.159 10.604 1.00 92.00 514 VAL A C 1
ATOM 4036 O O . VAL A 1 514 ? -10.521 4.552 11.284 1.00 92.00 514 VAL A O 1
ATOM 4039 N N . ASP A 1 515 ? -9.834 5.339 9.290 1.00 94.25 515 ASP A N 1
ATOM 4040 C CA . ASP A 1 515 ? -10.933 4.735 8.530 1.00 94.25 515 ASP A CA 1
ATOM 4041 C C . ASP A 1 515 ? -10.949 3.211 8.721 1.00 94.25 515 ASP A C 1
ATOM 4043 O O . ASP A 1 515 ? -11.961 2.653 9.139 1.00 94.25 515 ASP A O 1
ATOM 4047 N N . LEU A 1 516 ? -9.796 2.551 8.561 1.00 96.69 516 LEU A N 1
ATOM 4048 C CA . LEU A 1 516 ? -9.656 1.111 8.772 1.00 96.69 516 LEU A CA 1
ATOM 4049 C C . LEU A 1 516 ? -9.978 0.701 10.218 1.00 96.69 516 LEU A C 1
ATOM 4051 O O . LEU A 1 516 ? -10.732 -0.243 10.451 1.00 96.69 516 LEU A O 1
ATOM 4055 N N . ALA A 1 517 ? -9.427 1.417 11.204 1.00 96.31 517 ALA A N 1
ATOM 4056 C CA . ALA A 1 517 ? -9.691 1.142 12.615 1.00 96.31 517 ALA A CA 1
ATOM 4057 C C . ALA A 1 517 ? -11.179 1.307 12.963 1.00 96.31 517 ALA A C 1
ATOM 4059 O O . ALA A 1 517 ? -11.739 0.477 13.678 1.00 96.31 517 ALA A O 1
ATOM 4060 N N . ALA A 1 518 ? -11.820 2.359 12.449 1.00 95.44 518 ALA A N 1
ATOM 4061 C CA . ALA A 1 518 ? -13.237 2.634 12.640 1.00 95.44 518 ALA A CA 1
ATOM 4062 C C . ALA A 1 518 ? -14.113 1.583 11.945 1.00 95.44 518 ALA A C 1
ATOM 4064 O O . ALA A 1 518 ? -15.102 1.146 12.530 1.00 95.44 518 ALA A O 1
ATOM 4065 N N . ALA A 1 519 ? -13.728 1.123 10.752 1.00 97.19 519 ALA A N 1
ATOM 4066 C CA . ALA A 1 519 ? -14.456 0.090 10.026 1.00 97.19 519 ALA A CA 1
ATOM 4067 C C . ALA A 1 519 ? -14.499 -1.238 10.791 1.00 97.19 519 ALA A C 1
ATOM 4069 O O . ALA A 1 519 ? -15.573 -1.818 10.960 1.00 97.19 519 ALA A O 1
ATOM 4070 N N . ILE A 1 520 ? -13.367 -1.655 11.367 1.00 97.62 520 ILE A N 1
ATOM 4071 C CA . ILE A 1 520 ? -13.310 -2.809 12.275 1.00 97.62 520 ILE A CA 1
ATOM 4072 C C . ILE A 1 520 ? -14.111 -2.549 13.557 1.00 97.62 520 ILE A C 1
ATOM 4074 O O . ILE A 1 520 ? -14.907 -3.382 13.984 1.00 97.62 520 ILE A O 1
ATOM 4078 N N . ALA A 1 521 ? -13.903 -1.395 14.192 1.00 95.75 521 ALA A N 1
ATOM 4079 C CA . ALA A 1 521 ? -14.490 -1.075 15.490 1.00 95.75 521 ALA A CA 1
ATOM 4080 C C . ALA A 1 521 ? -16.022 -0.971 15.470 1.00 95.75 521 ALA A C 1
ATOM 4082 O O . ALA A 1 521 ? -16.676 -1.341 16.446 1.00 95.75 521 ALA A O 1
ATOM 4083 N N . PHE A 1 522 ? -16.580 -0.443 14.382 1.00 96.31 522 PHE A N 1
ATOM 4084 C CA . PHE A 1 522 ? -17.996 -0.096 14.267 1.00 96.31 522 PHE A CA 1
ATOM 4085 C C . PHE A 1 522 ? -18.721 -0.848 13.152 1.00 96.31 522 PHE A C 1
ATOM 4087 O O . PHE A 1 522 ? -19.885 -0.560 12.889 1.00 96.31 522 PHE A O 1
ATOM 4094 N N . ASN A 1 523 ? -18.057 -1.823 12.524 1.00 96.81 523 ASN A N 1
ATOM 4095 C CA . ASN A 1 523 ? -18.621 -2.663 11.474 1.00 96.81 523 ASN A CA 1
ATOM 4096 C C . ASN A 1 523 ? -19.207 -1.860 10.296 1.00 96.81 523 ASN A C 1
ATOM 4098 O O . ASN A 1 523 ? -20.329 -2.118 9.864 1.00 96.81 523 ASN A O 1
ATOM 4102 N N . THR A 1 524 ? -18.480 -0.852 9.809 1.00 96.81 524 THR A N 1
ATOM 4103 C CA . THR A 1 524 ? -19.035 0.129 8.855 1.00 96.81 524 THR A CA 1
ATOM 4104 C C . THR A 1 524 ? -19.223 -0.414 7.444 1.00 96.81 524 THR A C 1
ATOM 4106 O O . THR A 1 524 ? -19.924 0.221 6.659 1.00 96.81 524 THR A O 1
ATOM 4109 N N . GLN A 1 525 ? -18.608 -1.556 7.114 1.00 97.94 525 GLN A N 1
ATOM 4110 C CA . GLN A 1 525 ? -18.589 -2.117 5.760 1.00 97.94 525 GLN A CA 1
ATOM 4111 C C . GLN A 1 525 ? -17.936 -1.163 4.747 1.00 97.94 525 GLN A C 1
ATOM 4113 O O . GLN A 1 525 ? -18.242 -1.195 3.555 1.00 97.94 525 GLN A O 1
ATOM 4118 N N . GLU A 1 526 ? -17.033 -0.290 5.214 1.00 97.25 526 GLU A N 1
ATOM 4119 C CA . GLU A 1 526 ? -16.327 0.648 4.343 1.00 97.25 526 GLU A CA 1
ATOM 4120 C C . GLU A 1 526 ? -15.484 -0.126 3.324 1.00 97.25 526 GLU A C 1
ATOM 4122 O O . GLU A 1 526 ? -14.769 -1.072 3.665 1.00 97.25 526 GLU A O 1
ATOM 4127 N N . ARG A 1 527 ? -15.597 0.270 2.051 1.00 98.38 527 ARG A N 1
ATOM 4128 C CA . ARG A 1 527 ? -14.847 -0.334 0.951 1.00 98.38 527 ARG A CA 1
ATOM 4129 C C . ARG A 1 527 ? -13.442 0.250 0.911 1.00 98.38 527 ARG A C 1
ATOM 4131 O O . ARG A 1 527 ? -13.283 1.450 0.698 1.00 98.38 527 ARG A O 1
ATOM 4138 N N . MET A 1 528 ? -12.430 -0.597 1.062 1.00 98.12 528 MET A N 1
ATOM 4139 C CA . MET A 1 528 ? -11.020 -0.194 1.079 1.00 98.12 528 MET A CA 1
ATOM 4140 C C . MET A 1 528 ? -10.168 -1.186 0.286 1.00 98.12 528 MET A C 1
ATOM 4142 O O . MET A 1 528 ? -10.538 -2.351 0.153 1.00 98.12 528 MET A O 1
ATOM 4146 N N . LEU A 1 529 ? -9.024 -0.739 -0.237 1.00 98.62 529 LEU A N 1
ATOM 4147 C CA . LEU A 1 529 ? -8.024 -1.644 -0.805 1.00 98.62 529 LEU A CA 1
ATOM 4148 C C . LEU A 1 529 ? -7.185 -2.231 0.331 1.00 98.62 529 LEU A C 1
ATOM 4150 O O . LEU A 1 529 ? -6.596 -1.487 1.116 1.00 98.62 529 LEU A O 1
ATOM 4154 N N . LEU A 1 530 ? -7.154 -3.558 0.426 1.00 98.75 530 LEU A N 1
ATOM 4155 C CA . LEU A 1 530 ? -6.390 -4.288 1.435 1.00 98.75 530 LEU A CA 1
ATOM 4156 C C . LEU A 1 530 ? -5.597 -5.414 0.789 1.00 98.75 530 LEU A C 1
ATOM 4158 O O . LEU A 1 530 ? -5.982 -5.931 -0.259 1.00 98.75 530 LEU A O 1
ATOM 4162 N N . ILE A 1 531 ? -4.500 -5.793 1.443 1.00 98.88 531 ILE A N 1
ATOM 4163 C CA . ILE A 1 531 ? -3.652 -6.902 1.017 1.00 98.88 531 ILE A CA 1
ATOM 4164 C C . ILE A 1 531 ? -4.138 -8.169 1.728 1.00 98.88 531 ILE A C 1
ATOM 4166 O O . ILE A 1 531 ? -3.951 -8.321 2.939 1.00 98.88 531 ILE A O 1
ATOM 4170 N N . VAL A 1 532 ? -4.770 -9.066 0.975 1.00 98.81 532 VAL A N 1
ATOM 4171 C CA . VAL A 1 532 ? -5.463 -10.268 1.468 1.00 98.81 532 VAL A CA 1
ATOM 4172 C C . VAL A 1 532 ? -5.065 -11.504 0.650 1.00 98.81 532 VAL A C 1
ATOM 4174 O O . VAL A 1 532 ? -4.591 -11.348 -0.475 1.00 98.81 532 VAL A O 1
ATOM 4177 N N . PRO A 1 533 ? -5.232 -12.733 1.172 1.00 98.75 533 PRO A N 1
ATOM 4178 C CA . PRO A 1 533 ? -5.072 -13.940 0.361 1.00 98.75 533 PRO A CA 1
ATOM 4179 C C . PRO A 1 533 ? -6.040 -13.935 -0.829 1.00 98.75 533 PRO A C 1
ATOM 4181 O O . PRO A 1 533 ? -7.203 -13.569 -0.664 1.00 98.75 533 PRO A O 1
ATOM 4184 N N . ASN A 1 534 ? -5.569 -14.348 -2.006 1.00 98.75 534 ASN A N 1
ATOM 4185 C CA . ASN A 1 534 ? -6.350 -14.324 -3.241 1.00 98.75 534 ASN A CA 1
ATOM 4186 C C . ASN A 1 534 ? -7.567 -15.256 -3.180 1.00 98.75 534 ASN A C 1
ATOM 4188 O O . ASN A 1 534 ? -8.691 -14.789 -3.341 1.00 98.75 534 ASN A O 1
ATOM 4192 N N . ASN A 1 535 ? -7.344 -16.552 -2.935 1.00 97.69 535 ASN A N 1
ATOM 4193 C CA . ASN A 1 535 ? -8.383 -17.571 -2.749 1.00 97.69 535 ASN A CA 1
ATOM 4194 C C . ASN A 1 535 ? -9.575 -17.442 -3.729 1.00 97.69 535 ASN A C 1
ATOM 4196 O O . ASN A 1 535 ? -10.731 -17.314 -3.315 1.00 97.69 535 ASN A O 1
ATOM 4200 N N . GLY A 1 536 ? -9.283 -17.400 -5.031 1.00 97.38 536 GLY A N 1
ATOM 4201 C CA . GLY A 1 536 ? -10.275 -17.271 -6.099 1.00 97.38 536 GLY A CA 1
ATOM 4202 C C . GLY A 1 536 ? -10.828 -15.864 -6.376 1.00 97.38 536 GLY A C 1
ATOM 4203 O O . GLY A 1 536 ? -11.610 -15.716 -7.316 1.00 97.38 536 GLY A O 1
ATOM 4204 N N . ALA A 1 537 ? -10.444 -14.816 -5.633 1.00 98.38 537 ALA A N 1
ATOM 4205 C CA . ALA A 1 537 ? -10.893 -13.447 -5.920 1.00 98.38 537 ALA A CA 1
ATOM 4206 C C . ALA A 1 537 ? -10.431 -12.978 -7.314 1.00 98.38 537 ALA A C 1
ATOM 4208 O O . ALA A 1 537 ? -11.222 -12.415 -8.079 1.00 98.38 537 ALA A O 1
ATOM 4209 N N . ILE A 1 538 ? -9.171 -13.254 -7.654 1.00 98.75 538 ILE A N 1
ATOM 4210 C CA . ILE A 1 538 ? -8.618 -13.238 -9.008 1.00 98.75 538 ILE A CA 1
ATOM 4211 C C . ILE A 1 538 ? -8.541 -14.695 -9.485 1.00 98.75 538 ILE A C 1
ATOM 4213 O O . ILE A 1 538 ? -7.626 -15.428 -9.110 1.00 98.75 538 ILE A O 1
ATOM 4217 N N . HIS A 1 539 ? -9.515 -15.116 -10.293 1.00 98.38 539 HIS A N 1
ATOM 4218 C CA . HIS A 1 539 ? -9.769 -16.530 -10.606 1.00 98.38 539 HIS A CA 1
ATOM 4219 C C . HIS A 1 539 ? -8.616 -17.207 -11.362 1.00 98.38 539 HIS A C 1
ATOM 4221 O O . HIS A 1 539 ? -8.238 -18.333 -11.055 1.00 98.38 539 HIS A O 1
ATOM 4227 N N . ASN A 1 540 ? -8.013 -16.522 -12.334 1.00 98.50 540 ASN A N 1
ATOM 4228 C CA . ASN A 1 540 ? -6.910 -17.061 -13.126 1.00 98.50 540 ASN A CA 1
ATOM 4229 C C . ASN A 1 540 ? -5.516 -16.752 -12.543 1.00 98.50 540 ASN A C 1
ATOM 4231 O O . ASN A 1 540 ? -4.544 -16.707 -13.308 1.00 98.50 540 ASN A O 1
ATOM 4235 N N . PHE A 1 541 ? -5.395 -16.546 -11.229 1.00 98.81 541 PHE A N 1
ATOM 4236 C CA . PHE A 1 541 ? -4.141 -16.246 -10.527 1.00 98.81 541 PHE A CA 1
ATOM 4237 C C . PHE A 1 541 ? -3.921 -17.186 -9.329 1.00 98.81 541 PHE A C 1
ATOM 4239 O O . PHE A 1 541 ? -4.826 -17.911 -8.942 1.00 98.81 541 PHE A O 1
ATOM 4246 N N . ASP A 1 542 ? -2.710 -17.212 -8.766 1.00 98.31 542 ASP A N 1
ATOM 4247 C CA . ASP A 1 542 ? -2.355 -18.101 -7.647 1.00 98.31 542 ASP A CA 1
ATOM 4248 C C . ASP A 1 542 ? -3.244 -17.833 -6.417 1.00 98.31 542 ASP A C 1
ATOM 4250 O O . ASP A 1 542 ? -3.304 -16.705 -5.924 1.00 98.31 542 ASP A O 1
ATOM 4254 N N . ASP A 1 543 ? -3.933 -18.862 -5.920 1.00 97.38 543 ASP A N 1
ATOM 4255 C CA . ASP A 1 543 ? -4.825 -18.781 -4.757 1.00 97.38 543 ASP A CA 1
ATOM 4256 C C . ASP A 1 543 ? -4.087 -18.419 -3.465 1.00 97.38 543 ASP A C 1
ATOM 4258 O O . ASP A 1 543 ? -4.654 -17.768 -2.584 1.00 97.38 543 ASP A O 1
ATOM 4262 N N . GLU A 1 544 ? -2.810 -18.789 -3.359 1.00 96.81 544 GLU A N 1
ATOM 4263 C CA . GLU A 1 544 ? -1.980 -18.487 -2.198 1.00 96.81 544 GLU A CA 1
ATOM 4264 C C . GLU A 1 544 ? -1.277 -17.128 -2.285 1.00 96.81 544 GLU A C 1
ATOM 4266 O O . GLU A 1 544 ? -0.473 -16.793 -1.409 1.00 96.81 544 GLU A O 1
ATOM 4271 N N . ALA A 1 545 ? -1.491 -16.352 -3.346 1.00 98.69 545 ALA A N 1
ATOM 4272 C CA . ALA A 1 545 ? -0.902 -15.026 -3.455 1.00 98.69 545 ALA A CA 1
ATOM 4273 C C . ALA A 1 545 ? -1.565 -14.041 -2.483 1.00 98.69 545 ALA A C 1
ATOM 4275 O O . ALA A 1 545 ? -2.783 -14.038 -2.315 1.00 98.69 545 ALA A O 1
ATOM 4276 N N . MET A 1 546 ? -0.766 -13.154 -1.890 1.00 98.88 546 MET A N 1
ATOM 4277 C CA . MET A 1 546 ? -1.287 -11.961 -1.225 1.00 98.88 546 MET A CA 1
ATOM 4278 C C . MET A 1 546 ? -1.535 -10.880 -2.280 1.00 98.88 546 MET A C 1
ATOM 4280 O O . MET A 1 546 ? -0.595 -10.394 -2.906 1.00 98.88 546 MET A O 1
ATOM 4284 N N . VAL A 1 547 ? -2.797 -10.510 -2.484 1.00 98.88 547 VAL A N 1
ATOM 4285 C CA . VAL A 1 547 ? -3.247 -9.568 -3.518 1.00 98.88 547 VAL A CA 1
ATOM 4286 C C . VAL A 1 547 ? -3.848 -8.318 -2.885 1.00 98.88 547 VAL A C 1
ATOM 4288 O O . VAL A 1 547 ? -4.466 -8.378 -1.826 1.00 98.88 547 VAL A O 1
ATOM 4291 N N . GLU A 1 548 ? -3.658 -7.172 -3.530 1.00 98.88 548 GLU A N 1
ATOM 4292 C CA . GLU A 1 548 ? -4.230 -5.888 -3.131 1.00 98.88 548 GLU A CA 1
ATOM 4293 C C . GLU A 1 548 ? -5.516 -5.648 -3.932 1.00 98.88 548 GLU A C 1
ATOM 4295 O O . GLU A 1 548 ? -5.473 -5.374 -5.133 1.00 98.88 548 GLU A O 1
ATOM 4300 N N . ILE A 1 549 ? -6.668 -5.809 -3.275 1.00 98.88 549 ILE A N 1
ATOM 4301 C CA . ILE A 1 549 ? -7.995 -5.776 -3.910 1.00 98.88 549 ILE A CA 1
ATOM 4302 C C . ILE A 1 549 ? -9.033 -5.065 -3.022 1.00 98.88 549 ILE A C 1
ATOM 4304 O O . ILE A 1 549 ? -8.841 -4.951 -1.806 1.00 98.88 549 ILE A O 1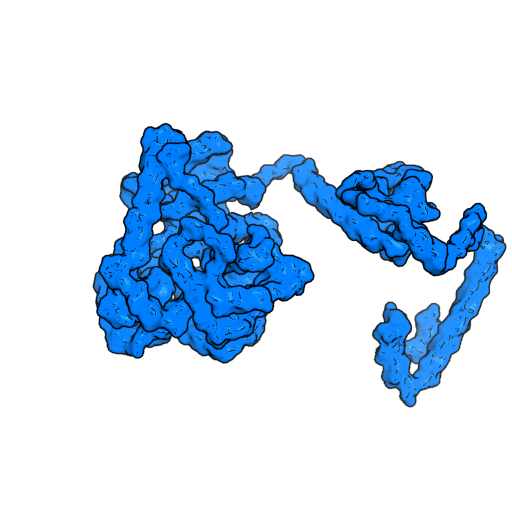
ATOM 4308 N N . PRO A 1 550 ? -10.149 -4.575 -3.598 1.00 98.81 550 PRO A N 1
ATOM 4309 C CA . PRO A 1 550 ? -11.257 -4.025 -2.831 1.00 98.81 550 PRO A CA 1
ATOM 4310 C C . PRO A 1 550 ? -11.860 -5.049 -1.870 1.00 98.81 550 PRO A C 1
ATOM 4312 O O . PRO A 1 550 ? -12.251 -6.141 -2.276 1.00 98.81 550 PRO A O 1
ATOM 4315 N N . CYS A 1 551 ? -12.005 -4.653 -0.613 1.00 98.81 551 CYS A N 1
ATOM 4316 C CA . CYS A 1 551 ? -12.653 -5.423 0.440 1.00 98.81 551 CYS A CA 1
ATOM 4317 C C . CYS A 1 551 ? -13.713 -4.558 1.125 1.00 98.81 551 CYS A C 1
ATOM 4319 O O . CYS A 1 551 ? -13.524 -3.346 1.254 1.00 98.81 551 CYS A O 1
ATOM 4321 N N . LEU A 1 552 ? -14.796 -5.172 1.598 1.00 98.75 552 LEU A N 1
ATOM 4322 C CA . LEU A 1 552 ? -15.659 -4.559 2.610 1.00 98.75 552 LEU A CA 1
ATOM 4323 C C . LEU A 1 552 ? -15.060 -4.849 3.984 1.00 98.75 552 LEU A C 1
ATOM 4325 O O . LEU A 1 552 ? -14.650 -5.977 4.244 1.00 98.75 552 LEU A O 1
ATOM 4329 N N . VAL A 1 553 ? -14.953 -3.842 4.847 1.00 98.69 553 VAL A N 1
ATOM 4330 C CA . VAL A 1 553 ? -14.313 -4.008 6.157 1.00 98.69 553 VAL A CA 1
ATOM 4331 C C . VAL A 1 553 ? -15.345 -3.949 7.277 1.00 98.69 553 VAL A C 1
ATOM 4333 O O . VAL A 1 553 ? -15.983 -2.918 7.503 1.00 98.69 553 VAL A O 1
ATOM 4336 N N . GLY A 1 554 ? -15.470 -5.056 8.010 1.00 97.50 554 GLY A N 1
ATOM 4337 C CA . GLY A 1 554 ? -16.360 -5.199 9.159 1.00 97.50 554 GLY A CA 1
ATOM 4338 C C . GLY A 1 554 ? -15.642 -5.662 10.424 1.00 97.50 554 GLY A C 1
ATOM 4339 O O . GLY A 1 554 ? -14.430 -5.848 10.447 1.00 97.50 554 GLY A O 1
ATOM 4340 N N . HIS A 1 555 ? -16.385 -5.923 11.500 1.00 96.50 555 HIS A N 1
ATOM 4341 C CA . HIS A 1 555 ? -15.786 -6.334 12.783 1.00 96.50 555 HIS A CA 1
ATOM 4342 C C . HIS A 1 555 ? -15.034 -7.679 12.726 1.00 96.50 555 HIS A C 1
ATOM 4344 O O . HIS A 1 555 ? -14.200 -7.963 13.591 1.00 96.50 555 HIS A O 1
ATOM 4350 N N . ASN A 1 556 ? -15.329 -8.507 11.718 1.00 96.62 556 ASN A N 1
ATOM 4351 C CA . ASN A 1 556 ? -14.659 -9.781 11.457 1.00 96.62 556 ASN A CA 1
ATOM 4352 C C . ASN A 1 556 ? -13.395 -9.643 10.591 1.00 96.62 556 ASN A C 1
ATOM 4354 O O . ASN A 1 556 ? -12.702 -10.637 10.390 1.00 96.62 556 ASN A O 1
ATOM 4358 N N . GLY A 1 557 ? -13.071 -8.439 10.115 1.00 97.44 557 GLY A N 1
ATOM 4359 C CA . GLY A 1 557 ? -11.999 -8.210 9.151 1.00 97.44 557 GLY A CA 1
ATOM 4360 C C . GLY A 1 557 ? -12.534 -7.946 7.738 1.00 97.44 557 GLY A C 1
ATOM 4361 O O . GLY A 1 557 ? -13.662 -7.467 7.594 1.00 97.44 557 GLY A O 1
ATOM 4362 N N . PRO A 1 558 ? -11.711 -8.187 6.704 1.00 98.31 558 PRO A N 1
ATOM 4363 C CA . PRO A 1 558 ? -12.060 -7.913 5.321 1.00 98.31 558 PRO A CA 1
ATOM 4364 C C . PRO A 1 558 ? -12.904 -9.033 4.708 1.00 98.31 558 PRO A C 1
ATOM 4366 O O . PRO A 1 558 ? -12.618 -10.213 4.892 1.00 98.31 558 PRO A O 1
ATOM 4369 N N . GLU A 1 559 ? -13.876 -8.639 3.896 1.00 98.69 559 GLU A N 1
ATOM 4370 C CA . GLU A 1 559 ? -14.627 -9.488 2.975 1.00 98.69 559 GLU A CA 1
ATOM 4371 C C . GLU A 1 559 ? -14.213 -9.099 1.543 1.00 98.69 559 GLU A C 1
ATOM 4373 O O . GLU A 1 559 ? -14.663 -8.062 1.032 1.00 98.69 559 GLU A O 1
ATOM 4378 N N . PRO A 1 560 ? -13.285 -9.848 0.912 1.00 98.56 560 PRO A N 1
ATOM 4379 C CA . PRO A 1 560 ? -12.748 -9.494 -0.397 1.00 98.56 560 PRO A CA 1
ATOM 4380 C C . PRO A 1 560 ? -13.805 -9.564 -1.500 1.00 98.56 560 PRO A C 1
ATOM 4382 O O . PRO A 1 560 ? -14.607 -10.495 -1.558 1.00 98.56 560 PRO A O 1
ATOM 4385 N N . LEU A 1 561 ? -13.789 -8.586 -2.407 1.00 98.69 561 LEU A N 1
ATOM 4386 C CA . LEU A 1 561 ? -14.671 -8.565 -3.570 1.00 98.69 561 LEU A CA 1
ATOM 4387 C C . LEU A 1 561 ? -14.021 -9.278 -4.758 1.00 98.69 561 LEU A C 1
ATOM 4389 O O . LEU A 1 561 ? -12.829 -9.122 -5.024 1.00 98.69 561 LEU A O 1
ATOM 4393 N N . VAL A 1 562 ? -14.835 -10.007 -5.523 1.00 98.56 562 VAL A N 1
ATOM 4394 C CA . VAL A 1 562 ? -14.376 -10.726 -6.716 1.00 98.56 562 VAL A CA 1
ATOM 4395 C C . VAL A 1 562 ? -13.896 -9.747 -7.795 1.00 98.56 562 VAL A C 1
ATOM 4397 O O . VAL A 1 562 ? -14.597 -8.806 -8.201 1.00 98.56 562 VAL A O 1
ATOM 4400 N N . VAL A 1 563 ? -12.690 -10.010 -8.295 1.00 98.75 563 VAL A N 1
ATOM 4401 C CA . VAL A 1 563 ? -12.087 -9.330 -9.443 1.00 98.75 563 VAL A CA 1
ATOM 4402 C C . VAL A 1 563 ? -12.488 -10.038 -10.736 1.00 98.75 563 VAL A C 1
ATOM 4404 O O . VAL A 1 563 ? -12.944 -9.366 -11.660 1.00 98.75 563 VAL A O 1
ATOM 4407 N N . GLY A 1 564 ? -12.392 -11.371 -10.766 1.00 98.06 564 GLY A N 1
ATOM 4408 C CA . GLY A 1 564 ? -12.573 -12.195 -11.965 1.00 98.06 564 GLY A CA 1
ATOM 4409 C C . GLY A 1 564 ? -11.239 -12.543 -12.628 1.00 98.06 564 GLY A C 1
ATOM 4410 O O . GLY A 1 564 ? -10.203 -12.577 -11.964 1.00 98.06 564 GLY A O 1
ATOM 4411 N N . ASP A 1 565 ? -11.262 -12.813 -13.932 1.00 98.75 565 ASP A N 1
ATOM 4412 C CA . ASP A 1 565 ? -10.047 -13.074 -14.705 1.00 98.75 565 ASP A CA 1
ATOM 4413 C C . ASP A 1 565 ? -9.329 -11.770 -15.062 1.00 98.75 565 ASP A C 1
ATOM 4415 O O . ASP A 1 565 ? -9.947 -10.811 -15.530 1.00 98.75 565 ASP A O 1
ATOM 4419 N N . ILE A 1 566 ? -8.008 -11.745 -14.881 1.00 98.81 566 ILE A N 1
ATOM 4420 C CA . ILE A 1 566 ? -7.160 -10.617 -15.289 1.00 98.81 566 ILE A CA 1
ATOM 4421 C C . ILE A 1 566 ? -6.480 -10.888 -16.642 1.00 98.81 566 ILE A C 1
ATOM 4423 O O . ILE A 1 566 ? -6.229 -12.054 -16.977 1.00 98.81 566 ILE A O 1
ATOM 4427 N N . PRO A 1 567 ? -6.150 -9.845 -17.431 1.00 98.75 567 PRO A N 1
ATOM 4428 C CA . PRO A 1 567 ? -5.513 -10.016 -18.733 1.00 98.75 567 PRO A CA 1
ATOM 4429 C C . PRO A 1 567 ? -4.099 -10.604 -18.637 1.00 98.75 567 PRO A C 1
ATOM 4431 O O . PRO A 1 567 ? -3.404 -10.495 -17.623 1.00 98.75 567 PRO A O 1
ATOM 4434 N N . GLN A 1 568 ? -3.643 -11.201 -19.742 1.00 98.81 568 GLN A N 1
ATOM 4435 C CA . GLN A 1 568 ? -2.370 -11.926 -19.809 1.00 98.81 568 GLN A CA 1
ATOM 4436 C C . GLN A 1 568 ? -1.150 -11.058 -19.457 1.00 98.81 568 GLN A C 1
ATOM 4438 O O . GLN A 1 568 ? -0.194 -11.570 -18.873 1.00 98.81 568 GLN A O 1
ATOM 4443 N N . PHE A 1 569 ? -1.168 -9.766 -19.801 1.00 98.81 569 PHE A N 1
ATOM 4444 C CA . PHE A 1 569 ? -0.058 -8.849 -19.533 1.00 98.81 569 PHE A CA 1
ATOM 4445 C C . PHE A 1 569 ? 0.166 -8.664 -18.027 1.00 98.81 569 PHE A C 1
ATOM 4447 O O . PHE A 1 569 ? 1.247 -8.969 -17.517 1.00 98.81 569 PHE A O 1
ATOM 4454 N N . GLN A 1 570 ? -0.873 -8.249 -17.301 1.00 98.88 570 GLN A N 1
ATOM 4455 C CA . GLN A 1 570 ? -0.823 -8.079 -15.853 1.00 98.88 570 GLN A CA 1
ATOM 4456 C C . GLN A 1 570 ? -0.580 -9.404 -15.146 1.00 98.88 570 GLN A C 1
ATOM 4458 O O . GLN A 1 570 ? 0.253 -9.454 -14.246 1.00 98.88 570 GLN A O 1
ATOM 4463 N N . LYS A 1 571 ? -1.219 -10.493 -15.597 1.00 98.88 571 LYS A N 1
ATOM 4464 C CA . LYS A 1 571 ? -0.969 -11.833 -15.059 1.00 98.88 571 LYS A CA 1
ATOM 4465 C C . LYS A 1 571 ? 0.506 -12.215 -15.160 1.00 98.88 571 LYS A C 1
ATOM 4467 O O . LYS A 1 571 ? 1.086 -12.610 -14.159 1.00 98.88 571 LYS A O 1
ATOM 4472 N N . GLY A 1 572 ? 1.135 -12.066 -16.328 1.00 98.88 572 GLY A N 1
ATOM 4473 C CA . GLY A 1 572 ? 2.553 -12.394 -16.510 1.00 98.88 572 GLY A CA 1
ATOM 4474 C C . GLY A 1 572 ? 3.469 -11.579 -15.593 1.00 98.88 572 GLY A C 1
ATOM 4475 O O . GLY A 1 572 ? 4.356 -12.135 -14.947 1.00 98.88 572 GLY A O 1
ATOM 4476 N N . LEU A 1 573 ? 3.208 -10.275 -15.485 1.00 98.94 573 LEU A N 1
ATOM 4477 C CA . LEU A 1 573 ? 3.948 -9.373 -14.605 1.00 98.94 573 LEU A CA 1
ATOM 4478 C C . LEU A 1 573 ? 3.770 -9.725 -13.117 1.00 98.94 573 LEU A C 1
ATOM 4480 O O . LEU A 1 573 ? 4.754 -9.845 -12.388 1.00 98.94 573 LEU A O 1
ATOM 4484 N N . MET A 1 574 ? 2.529 -9.927 -12.672 1.00 98.94 574 MET A N 1
ATOM 4485 C CA . MET A 1 574 ? 2.206 -10.283 -11.290 1.00 98.94 574 MET A CA 1
ATOM 4486 C C . MET A 1 574 ? 2.733 -11.672 -10.929 1.00 98.94 574 MET A C 1
ATOM 4488 O O . MET A 1 574 ? 3.265 -11.843 -9.841 1.00 98.94 574 MET A O 1
ATOM 4492 N N . SER A 1 575 ? 2.643 -12.657 -11.829 1.00 98.94 575 SER A N 1
ATOM 4493 C CA . SER A 1 575 ? 3.163 -14.010 -11.596 1.00 98.94 575 SER A CA 1
ATOM 4494 C C . SER A 1 575 ? 4.683 -14.008 -11.432 1.00 98.94 575 SER A C 1
ATOM 4496 O O . SER A 1 575 ? 5.203 -14.702 -10.563 1.00 98.94 575 SER A O 1
ATOM 4498 N N . GLN A 1 576 ? 5.400 -13.199 -12.221 1.00 98.94 576 GLN A N 1
ATOM 4499 C CA . GLN A 1 576 ? 6.840 -13.016 -12.041 1.00 98.94 576 GLN A CA 1
ATOM 4500 C C . GLN A 1 576 ? 7.146 -12.392 -10.672 1.00 98.94 576 GLN A C 1
ATOM 4502 O O . GLN A 1 576 ? 8.001 -12.891 -9.942 1.00 98.94 576 GLN A O 1
ATOM 4507 N N . GLN A 1 577 ? 6.443 -11.317 -10.313 1.00 98.94 577 GLN A N 1
ATOM 4508 C CA . GLN A 1 577 ? 6.715 -10.568 -9.088 1.00 98.94 577 GLN A CA 1
ATOM 4509 C C . GLN A 1 577 ? 6.322 -11.336 -7.813 1.00 98.94 577 GLN A C 1
ATOM 4511 O O . GLN A 1 577 ? 7.101 -11.370 -6.862 1.00 98.94 577 GLN A O 1
ATOM 4516 N N . VAL A 1 578 ? 5.176 -12.021 -7.793 1.00 98.88 578 VAL A N 1
ATOM 4517 C CA . VAL A 1 578 ? 4.759 -12.816 -6.625 1.00 98.88 578 VAL A CA 1
ATOM 4518 C C . VAL A 1 578 ? 5.701 -13.999 -6.387 1.00 98.88 578 VAL A C 1
ATOM 4520 O O . VAL A 1 578 ? 5.954 -14.366 -5.242 1.00 98.88 578 VAL A O 1
ATOM 4523 N N . ALA A 1 579 ? 6.286 -14.568 -7.448 1.00 98.94 579 ALA A N 1
ATOM 4524 C CA . ALA A 1 579 ? 7.298 -15.610 -7.316 1.00 98.94 579 ALA A CA 1
ATOM 4525 C C . ALA A 1 579 ? 8.574 -15.081 -6.640 1.00 98.94 579 ALA A C 1
ATOM 4527 O O . ALA A 1 579 ? 9.128 -15.765 -5.783 1.00 98.94 579 ALA A O 1
ATOM 4528 N N . VAL A 1 580 ? 9.004 -13.849 -6.952 1.00 98.94 580 VAL A N 1
ATOM 4529 C CA . VAL A 1 580 ? 10.103 -13.180 -6.230 1.00 98.94 580 VAL A CA 1
ATOM 4530 C C . VAL A 1 580 ? 9.774 -13.100 -4.743 1.00 98.94 580 VAL A C 1
ATOM 4532 O O . VAL A 1 580 ? 10.565 -13.533 -3.914 1.00 98.94 580 VAL A O 1
ATOM 4535 N N . GLU A 1 581 ? 8.599 -12.579 -4.399 1.00 98.88 581 GLU A N 1
ATOM 4536 C CA . GLU A 1 581 ? 8.185 -12.358 -3.009 1.00 98.88 581 GLU A CA 1
ATOM 4537 C C . GLU A 1 581 ? 8.087 -13.668 -2.219 1.00 98.88 581 GLU A C 1
ATOM 4539 O O . GLU A 1 581 ? 8.607 -13.750 -1.104 1.00 98.88 581 GLU A O 1
ATOM 4544 N N . LYS A 1 582 ? 7.505 -14.715 -2.817 1.00 98.88 582 LYS A N 1
ATOM 4545 C CA . LYS A 1 582 ? 7.437 -16.060 -2.230 1.00 98.88 582 LYS A CA 1
ATOM 4546 C C . LYS A 1 582 ? 8.828 -16.655 -2.004 1.00 98.88 582 LYS A C 1
ATOM 4548 O O . LYS A 1 582 ? 9.087 -17.124 -0.900 1.00 98.88 582 LYS A O 1
ATOM 4553 N N . LEU A 1 583 ? 9.739 -16.538 -2.975 1.00 98.94 583 LEU A N 1
ATOM 4554 C CA . LEU A 1 583 ? 11.120 -17.024 -2.853 1.00 98.94 583 LEU A CA 1
ATOM 4555 C C . LEU A 1 583 ? 11.927 -16.276 -1.780 1.00 98.94 583 LEU A C 1
ATOM 4557 O O . LEU A 1 583 ? 12.796 -16.868 -1.140 1.00 98.94 583 LEU A O 1
ATOM 4561 N N . VAL A 1 584 ? 11.647 -14.990 -1.540 1.00 98.94 584 VAL A N 1
ATOM 4562 C CA . VAL A 1 584 ? 12.243 -14.260 -0.406 1.00 98.94 584 VAL A CA 1
ATOM 4563 C C . VAL A 1 584 ? 11.791 -14.868 0.920 1.00 98.94 584 VAL A C 1
ATOM 4565 O O . VAL A 1 584 ? 12.610 -15.071 1.817 1.00 98.94 584 VAL A O 1
ATOM 4568 N N . VAL A 1 585 ? 10.500 -15.178 1.053 1.00 98.88 585 VAL A N 1
ATOM 4569 C CA . VAL A 1 585 ? 9.973 -15.815 2.266 1.00 98.88 585 VAL A CA 1
ATOM 4570 C C . VAL A 1 585 ? 10.503 -17.245 2.405 1.00 98.88 585 VAL A C 1
ATOM 4572 O O . VAL A 1 585 ? 10.937 -17.602 3.498 1.00 98.88 585 VAL A O 1
ATOM 4575 N N . ASP A 1 586 ? 10.612 -18.009 1.313 1.00 98.81 586 ASP A N 1
ATOM 4576 C CA . ASP A 1 586 ? 11.269 -19.325 1.299 1.00 98.81 586 ASP A CA 1
ATOM 4577 C C . ASP A 1 586 ? 12.713 -19.234 1.800 1.00 98.81 586 ASP A C 1
ATOM 4579 O O . ASP A 1 586 ? 13.128 -20.004 2.667 1.00 98.81 586 ASP A O 1
ATOM 4583 N N . ALA A 1 587 ? 13.480 -18.255 1.315 1.00 98.88 587 ALA A N 1
ATOM 4584 C CA . ALA A 1 587 ? 14.844 -18.020 1.773 1.00 98.88 587 ALA A CA 1
ATOM 4585 C C . ALA A 1 587 ? 14.909 -17.705 3.271 1.00 98.88 587 ALA A C 1
ATOM 4587 O O . ALA A 1 587 ? 15.810 -18.181 3.968 1.00 98.88 587 ALA A O 1
ATOM 4588 N N . TRP A 1 588 ? 13.952 -16.925 3.778 1.00 98.75 588 TRP A N 1
ATOM 4589 C CA . TRP A 1 588 ? 13.874 -16.582 5.192 1.00 98.75 588 TRP A CA 1
ATOM 4590 C C . TRP A 1 588 ? 13.515 -17.793 6.063 1.00 98.75 588 TRP A C 1
ATOM 4592 O O . TRP A 1 588 ? 14.185 -18.028 7.074 1.00 98.75 588 TRP A O 1
ATOM 4602 N N . GLU A 1 589 ? 12.496 -18.567 5.678 1.00 98.56 589 GLU A N 1
ATOM 4603 C CA . GLU A 1 589 ? 12.017 -19.757 6.395 1.00 98.56 589 GLU A CA 1
ATOM 4604 C C . GLU A 1 589 ? 13.061 -20.877 6.384 1.00 98.56 589 GLU A C 1
ATOM 4606 O O . GLU A 1 589 ? 13.403 -21.435 7.427 1.00 98.56 589 GLU A O 1
ATOM 4611 N N . GLN A 1 590 ? 13.613 -21.166 5.207 1.00 98.62 590 GLN A N 1
ATOM 4612 C CA . GLN A 1 590 ? 14.521 -22.288 4.976 1.00 98.62 590 GLN A CA 1
ATOM 4613 C C . GLN A 1 590 ? 15.989 -21.924 5.199 1.00 98.62 590 GLN A C 1
ATOM 4615 O O . GLN A 1 590 ? 16.857 -22.786 5.067 1.00 98.62 590 GLN A O 1
ATOM 4620 N N . ARG A 1 591 ? 16.283 -20.660 5.540 1.00 98.38 591 ARG A N 1
ATOM 4621 C CA . ARG A 1 591 ? 17.654 -20.159 5.729 1.00 98.38 591 ARG A CA 1
ATOM 4622 C C . ARG A 1 591 ? 18.519 -20.408 4.490 1.00 98.38 591 ARG A C 1
ATOM 4624 O O . ARG A 1 591 ? 19.652 -20.856 4.614 1.00 98.38 591 ARG A O 1
ATOM 4631 N N . SER A 1 592 ? 17.975 -20.169 3.297 1.00 98.75 592 SER A N 1
ATOM 4632 C CA . SER A 1 592 ? 18.580 -20.602 2.033 1.00 98.75 592 SER A CA 1
ATOM 4633 C C . SER A 1 592 ? 19.147 -19.435 1.233 1.00 98.75 592 SER A C 1
ATOM 4635 O O . SER A 1 592 ? 18.403 -18.563 0.779 1.00 98.75 592 SER A O 1
ATOM 4637 N N . TYR A 1 593 ? 20.458 -19.458 0.988 1.00 98.75 593 TYR A N 1
ATOM 4638 C CA . TYR A 1 593 ? 21.104 -18.513 0.077 1.00 98.75 593 TYR A CA 1
ATOM 4639 C C . TYR A 1 593 ? 20.559 -18.669 -1.351 1.00 98.75 593 TYR A C 1
ATOM 4641 O O . TYR A 1 593 ? 20.266 -17.687 -2.035 1.00 98.75 593 TYR A O 1
ATOM 4649 N N . GLN A 1 594 ? 20.368 -19.919 -1.784 1.00 98.75 594 GLN A N 1
ATOM 4650 C CA . GLN A 1 594 ? 19.936 -20.252 -3.141 1.00 98.75 594 GLN A CA 1
ATOM 4651 C C . GLN A 1 594 ? 18.556 -19.673 -3.485 1.00 98.75 594 GLN A C 1
ATOM 4653 O O . GLN A 1 594 ? 18.398 -19.108 -4.567 1.00 98.75 594 GLN A O 1
ATOM 4658 N N . HIS A 1 595 ? 17.578 -19.766 -2.578 1.00 98.81 595 HIS A N 1
ATOM 4659 C CA . HIS A 1 595 ? 16.243 -19.198 -2.808 1.00 98.81 595 HIS A CA 1
ATOM 4660 C C . HIS A 1 595 ? 16.287 -17.669 -2.911 1.00 98.81 595 HIS A C 1
ATOM 4662 O O . HIS A 1 595 ? 15.630 -17.091 -3.775 1.00 98.81 595 HIS A O 1
ATOM 4668 N N . LEU A 1 596 ? 17.119 -16.997 -2.104 1.00 98.81 596 LEU A N 1
ATOM 4669 C CA . LEU A 1 596 ? 17.245 -15.541 -2.188 1.00 98.81 596 LEU A CA 1
ATOM 4670 C C . LEU A 1 596 ? 17.934 -15.110 -3.487 1.00 98.81 596 LEU A C 1
ATOM 4672 O O . LEU A 1 596 ? 17.546 -14.114 -4.097 1.00 98.81 596 LEU A O 1
ATOM 4676 N N . TRP A 1 597 ? 18.915 -15.885 -3.954 1.00 98.88 597 TRP A N 1
ATOM 4677 C CA . TRP A 1 597 ? 19.536 -15.654 -5.255 1.00 98.88 597 TRP A CA 1
ATOM 4678 C C . TRP A 1 597 ? 18.539 -15.839 -6.405 1.00 98.88 597 TRP A C 1
ATOM 4680 O O . TRP A 1 597 ? 18.502 -15.008 -7.316 1.00 98.88 597 TRP A O 1
ATOM 4690 N N . GLN A 1 598 ? 17.689 -16.870 -6.348 1.00 98.94 598 GLN A N 1
ATOM 4691 C CA . GLN A 1 598 ? 16.597 -17.062 -7.308 1.00 98.94 598 GLN A CA 1
ATOM 4692 C C . GLN A 1 598 ? 15.617 -15.885 -7.280 1.00 98.94 598 GLN A C 1
ATOM 4694 O O . GLN A 1 598 ? 15.292 -15.358 -8.341 1.00 98.94 598 GLN A O 1
ATOM 4699 N N . ALA A 1 599 ? 15.213 -15.419 -6.093 1.00 98.94 599 ALA A N 1
ATOM 4700 C CA . ALA A 1 599 ? 14.321 -14.272 -5.943 1.00 98.94 599 ALA A CA 1
ATOM 4701 C C . ALA A 1 599 ? 14.891 -13.015 -6.618 1.00 98.94 599 ALA A C 1
ATOM 4703 O O . ALA A 1 599 ? 14.225 -12.379 -7.432 1.00 98.94 599 ALA A O 1
ATOM 4704 N N . ILE A 1 600 ? 16.151 -12.674 -6.330 1.00 98.88 600 ILE A N 1
ATOM 4705 C CA . ILE A 1 600 ? 16.797 -11.491 -6.913 1.00 98.88 600 ILE A CA 1
ATOM 4706 C C . ILE A 1 600 ? 16.970 -11.664 -8.428 1.00 98.88 600 ILE A C 1
ATOM 4708 O O . ILE A 1 600 ? 16.715 -10.724 -9.174 1.00 98.88 600 ILE A O 1
ATOM 4712 N N . THR A 1 601 ? 17.345 -12.859 -8.893 1.00 98.94 601 THR A N 1
ATOM 4713 C CA . THR A 1 601 ? 17.496 -13.168 -10.327 1.00 98.94 601 THR A CA 1
ATOM 4714 C C . THR A 1 601 ? 16.181 -13.033 -11.092 1.00 98.94 601 THR A C 1
ATOM 4716 O O . THR A 1 601 ? 16.182 -12.590 -12.236 1.00 98.94 601 THR A O 1
ATOM 4719 N N . LEU A 1 602 ? 15.063 -13.419 -10.475 1.00 98.88 602 LEU A N 1
ATOM 4720 C CA . LEU A 1 602 ? 13.748 -13.409 -11.110 1.00 98.88 602 LEU A CA 1
ATOM 4721 C C . LEU A 1 602 ? 13.122 -12.007 -11.160 1.00 98.88 602 LEU A C 1
ATOM 4723 O O . LEU A 1 602 ? 12.214 -11.772 -11.960 1.00 98.88 602 LEU A O 1
ATOM 4727 N N . SER A 1 603 ? 13.605 -11.068 -10.341 1.00 98.81 603 SER A N 1
ATOM 4728 C CA . SER A 1 603 ? 13.116 -9.689 -10.334 1.00 98.81 603 SER A CA 1
ATOM 4729 C C . SER A 1 603 ? 13.292 -9.028 -11.697 1.00 98.81 603 SER A C 1
ATOM 4731 O O . SER A 1 603 ? 14.394 -8.963 -12.239 1.00 98.81 603 SER A O 1
ATOM 4733 N N . LYS A 1 604 ? 12.219 -8.413 -12.208 1.00 98.75 604 LYS A N 1
ATOM 4734 C CA . LYS A 1 604 ? 12.239 -7.659 -13.472 1.00 98.75 604 LYS A CA 1
ATOM 4735 C C . LYS A 1 604 ? 13.211 -6.467 -13.454 1.00 98.75 604 LYS A C 1
ATOM 4737 O O . LYS A 1 604 ? 13.575 -5.953 -14.506 1.00 98.75 604 LYS A O 1
ATOM 4742 N N . THR A 1 605 ? 13.652 -6.035 -12.273 1.00 98.75 605 THR A N 1
ATOM 4743 C CA . THR A 1 605 ? 14.627 -4.948 -12.115 1.00 98.75 605 THR A CA 1
ATOM 4744 C C . THR A 1 605 ? 16.079 -5.401 -12.287 1.00 98.75 605 THR A C 1
ATOM 4746 O O . THR A 1 605 ? 16.966 -4.552 -12.295 1.00 98.75 605 THR A O 1
ATOM 4749 N N . VAL A 1 606 ? 16.350 -6.710 -12.334 1.00 98.75 606 VAL A N 1
ATOM 4750 C CA . VAL A 1 606 ? 17.705 -7.277 -12.310 1.00 98.75 606 VAL A CA 1
ATOM 4751 C C . VAL A 1 606 ? 18.033 -7.887 -13.677 1.00 98.75 606 VAL A C 1
ATOM 4753 O O . VAL A 1 606 ? 17.298 -8.750 -14.148 1.00 98.75 606 VAL A O 1
ATOM 4756 N N . PRO A 1 607 ? 19.128 -7.470 -14.341 1.00 98.50 607 PRO A N 1
ATOM 4757 C CA . PRO A 1 607 ? 19.375 -7.841 -15.736 1.00 98.50 607 PRO A CA 1
ATOM 4758 C C . PRO A 1 607 ? 19.895 -9.272 -15.928 1.00 98.50 607 PRO A C 1
ATOM 4760 O O . PRO A 1 607 ? 19.802 -9.810 -17.028 1.00 98.50 607 PRO A O 1
ATOM 4763 N N . SER A 1 608 ? 20.506 -9.886 -14.908 1.00 98.75 608 SER A N 1
ATOM 4764 C CA . SER A 1 608 ? 21.055 -11.244 -15.012 1.00 98.75 608 SER A CA 1
ATOM 4765 C C . SER A 1 608 ? 21.321 -11.885 -13.649 1.00 98.75 608 SER A C 1
ATOM 4767 O O . SER A 1 608 ? 21.492 -11.196 -12.642 1.00 98.75 608 SER A O 1
ATOM 4769 N N . ALA A 1 609 ? 21.456 -13.214 -13.636 1.00 98.75 609 ALA A N 1
ATOM 4770 C CA . ALA A 1 609 ? 21.800 -13.982 -12.438 1.00 98.75 609 ALA A CA 1
ATOM 4771 C C . ALA A 1 609 ? 23.185 -13.631 -11.861 1.00 98.75 609 ALA A C 1
ATOM 4773 O O . ALA A 1 609 ? 23.375 -13.684 -10.647 1.00 98.75 609 ALA A O 1
ATOM 4774 N N . ALA A 1 610 ? 24.150 -13.255 -12.710 1.00 98.75 610 ALA A N 1
ATOM 4775 C CA . ALA A 1 610 ? 25.486 -12.855 -12.267 1.00 98.75 610 ALA A CA 1
ATOM 4776 C C . ALA A 1 610 ? 25.439 -11.542 -11.469 1.00 98.75 610 ALA A C 1
ATOM 4778 O O . ALA A 1 610 ? 25.990 -11.464 -10.371 1.00 98.75 610 ALA A O 1
ATOM 4779 N N . VAL A 1 611 ? 24.705 -10.546 -11.980 1.00 98.81 611 VAL A N 1
ATOM 4780 C CA . VAL A 1 611 ? 24.464 -9.276 -11.275 1.00 98.81 611 VAL A CA 1
ATOM 4781 C C . VAL A 1 611 ? 23.660 -9.515 -9.995 1.00 98.81 611 VAL A C 1
ATOM 4783 O O . VAL A 1 611 ? 24.011 -8.985 -8.944 1.00 98.81 611 VAL A O 1
ATOM 4786 N N . ALA A 1 612 ? 22.635 -10.373 -10.050 1.00 98.88 612 ALA A N 1
ATOM 4787 C CA . ALA A 1 612 ? 21.860 -10.762 -8.873 1.00 98.88 612 ALA A CA 1
ATOM 4788 C C . ALA A 1 612 ? 22.743 -11.336 -7.757 1.00 98.88 612 ALA A C 1
ATOM 4790 O O . ALA A 1 612 ? 22.581 -10.962 -6.596 1.00 98.88 612 ALA A O 1
ATOM 4791 N N . LYS A 1 613 ? 23.691 -12.216 -8.106 1.00 98.81 613 LYS A N 1
ATOM 4792 C CA . LYS A 1 613 ? 24.606 -12.827 -7.139 1.00 98.81 613 LYS A CA 1
ATOM 4793 C C . LYS A 1 613 ? 25.536 -11.791 -6.503 1.00 98.81 613 LYS A C 1
ATOM 4795 O O . LYS A 1 613 ? 25.682 -11.782 -5.287 1.00 98.81 613 LYS A O 1
ATOM 4800 N N . ALA A 1 614 ? 26.122 -10.902 -7.308 1.00 98.81 614 ALA A N 1
ATOM 4801 C CA . ALA A 1 614 ? 27.015 -9.855 -6.812 1.00 98.81 614 ALA A CA 1
ATOM 4802 C C . ALA A 1 614 ? 26.302 -8.912 -5.825 1.00 98.81 614 ALA A C 1
ATOM 4804 O O . ALA A 1 614 ? 26.822 -8.624 -4.749 1.00 98.81 614 ALA A O 1
ATOM 4805 N N . ILE A 1 615 ? 25.072 -8.502 -6.156 1.00 98.88 615 ILE A N 1
ATOM 4806 C CA . ILE A 1 615 ? 24.233 -7.692 -5.265 1.00 98.88 615 ILE A CA 1
ATOM 4807 C C . ILE A 1 615 ? 23.891 -8.463 -3.984 1.00 98.88 615 ILE A C 1
ATOM 4809 O O . ILE A 1 615 ? 23.987 -7.903 -2.893 1.00 98.88 615 ILE A O 1
ATOM 4813 N N . LEU A 1 616 ? 23.503 -9.739 -4.095 1.00 98.81 616 LEU A N 1
ATOM 4814 C CA . LEU A 1 616 ? 23.183 -10.581 -2.941 1.00 98.81 616 LEU A CA 1
ATOM 4815 C C . LEU A 1 616 ? 24.364 -10.697 -1.972 1.00 98.81 616 LEU A C 1
ATOM 4817 O O . LEU A 1 616 ? 24.167 -10.532 -0.772 1.00 98.81 616 LEU A O 1
ATOM 4821 N N . ASP A 1 617 ? 25.570 -10.950 -2.478 1.00 98.62 617 ASP A N 1
ATOM 4822 C CA . ASP A 1 617 ? 26.768 -11.120 -1.650 1.00 98.62 617 ASP A CA 1
ATOM 4823 C C . ASP A 1 617 ? 27.079 -9.848 -0.836 1.00 98.62 617 ASP A C 1
ATOM 4825 O O . ASP A 1 617 ? 27.371 -9.926 0.359 1.00 98.62 617 ASP A O 1
ATOM 4829 N N . GLU A 1 618 ? 26.934 -8.662 -1.436 1.00 98.62 618 GLU A N 1
ATOM 4830 C CA . GLU A 1 618 ? 27.089 -7.392 -0.713 1.00 98.62 618 GLU A CA 1
ATOM 4831 C C . GLU A 1 618 ? 25.960 -7.130 0.290 1.00 98.62 618 GLU A C 1
ATOM 4833 O O . GLU A 1 618 ? 26.209 -6.668 1.409 1.00 98.62 618 GLU A O 1
ATOM 4838 N N . LEU A 1 619 ? 24.711 -7.424 -0.088 1.00 98.69 619 LEU A N 1
ATOM 4839 C CA . LEU A 1 619 ? 23.570 -7.269 0.812 1.00 98.69 619 LEU A CA 1
ATOM 4840 C C . LEU A 1 619 ? 23.677 -8.207 2.016 1.00 98.69 619 LEU A C 1
ATOM 4842 O O . LEU A 1 619 ? 23.315 -7.793 3.117 1.00 98.69 619 LEU A O 1
ATOM 4846 N N . LEU A 1 620 ? 24.194 -9.424 1.835 1.00 97.94 620 LEU A N 1
ATOM 4847 C CA . LEU A 1 620 ? 24.412 -10.390 2.909 1.00 97.94 620 LEU A CA 1
ATOM 4848 C C . LEU A 1 620 ? 25.337 -9.808 3.987 1.00 97.94 620 LEU A C 1
ATOM 4850 O O . LEU A 1 620 ? 24.987 -9.815 5.169 1.00 97.94 620 LEU A O 1
ATOM 4854 N N . GLU A 1 621 ? 26.479 -9.243 3.586 1.00 98.12 621 GLU A N 1
ATOM 4855 C CA . GLU A 1 621 ? 27.430 -8.648 4.531 1.00 98.12 621 GLU A CA 1
ATOM 4856 C C . GLU A 1 621 ? 26.851 -7.388 5.189 1.00 98.12 621 GLU A C 1
ATOM 4858 O O . GLU A 1 621 ? 26.893 -7.249 6.413 1.00 98.12 621 GLU A O 1
ATOM 4863 N N . ALA A 1 622 ? 26.210 -6.509 4.410 1.00 98.19 622 ALA A N 1
ATOM 4864 C CA . ALA A 1 622 ? 25.567 -5.305 4.937 1.00 98.19 622 ALA A CA 1
ATOM 4865 C C . ALA A 1 622 ? 24.466 -5.619 5.970 1.00 98.19 622 ALA A C 1
ATOM 4867 O O . ALA A 1 622 ? 24.240 -4.848 6.906 1.00 98.19 622 ALA A O 1
ATOM 4868 N N . ASN A 1 623 ? 23.778 -6.754 5.822 1.00 98.38 623 ASN A N 1
ATOM 4869 C CA . ASN A 1 623 ? 22.637 -7.139 6.649 1.00 98.38 623 ASN A CA 1
ATOM 4870 C C . ASN A 1 623 ? 22.948 -8.191 7.719 1.00 98.38 623 ASN A C 1
ATOM 4872 O O . ASN A 1 623 ? 22.023 -8.647 8.396 1.00 98.38 623 ASN A O 1
ATOM 4876 N N . LYS A 1 624 ? 24.219 -8.529 7.948 1.00 95.94 624 LYS A N 1
ATOM 4877 C CA . LYS A 1 624 ? 24.661 -9.587 8.875 1.00 95.94 624 LYS A CA 1
ATOM 4878 C C . LYS A 1 624 ? 24.077 -9.505 10.291 1.00 95.94 624 LYS A C 1
ATOM 4880 O O . LYS A 1 624 ? 23.874 -10.522 10.940 1.00 95.94 624 LYS A O 1
ATOM 4885 N N . ALA A 1 625 ? 23.791 -8.296 10.778 1.00 95.44 625 ALA A N 1
ATOM 4886 C CA . ALA A 1 625 ? 23.206 -8.071 12.104 1.00 95.44 625 ALA A CA 1
ATOM 4887 C C . ALA A 1 625 ? 21.667 -8.195 12.158 1.00 95.44 625 ALA A C 1
ATOM 4889 O O . ALA A 1 625 ? 21.090 -8.110 13.243 1.00 95.44 625 ALA A O 1
ATOM 4890 N N . TYR A 1 626 ? 20.998 -8.324 11.011 1.00 96.50 626 TYR A N 1
ATOM 4891 C CA . TYR A 1 626 ? 19.537 -8.269 10.896 1.00 96.50 626 TYR A CA 1
ATOM 4892 C C . TYR A 1 626 ? 18.937 -9.500 10.230 1.00 96.50 626 TYR A C 1
ATOM 4894 O O . TYR A 1 626 ? 17.863 -9.942 10.635 1.00 96.50 626 TYR A O 1
ATOM 4902 N N . TRP A 1 627 ? 19.575 -10.006 9.177 1.00 97.94 627 TRP A N 1
ATOM 4903 C CA . TRP A 1 627 ? 19.085 -11.183 8.481 1.00 97.94 627 TRP A CA 1
ATOM 4904 C C . TRP A 1 627 ? 19.367 -12.439 9.290 1.00 97.94 627 TRP A C 1
ATOM 4906 O O . TRP A 1 627 ? 20.329 -12.490 10.062 1.00 97.94 627 TRP A O 1
ATOM 4916 N N . PRO A 1 628 ? 18.547 -13.476 9.105 1.00 96.19 628 PRO A N 1
ATOM 4917 C CA . PRO A 1 628 ? 18.977 -14.789 9.519 1.00 96.19 628 PRO A CA 1
ATOM 4918 C C . PRO A 1 628 ? 20.196 -15.247 8.713 1.00 96.19 628 PRO A C 1
ATOM 4920 O O . PRO A 1 628 ? 20.398 -14.824 7.576 1.00 96.19 628 PRO A O 1
ATOM 4923 N N . GLU A 1 629 ? 20.983 -16.147 9.294 1.00 96.25 629 GLU A N 1
ATOM 4924 C CA . GLU A 1 629 ? 22.063 -16.814 8.570 1.00 96.25 629 GLU A CA 1
ATOM 4925 C C . GLU A 1 629 ? 21.488 -17.588 7.374 1.00 96.25 629 GLU A C 1
ATOM 4927 O O . GLU A 1 629 ? 20.510 -18.320 7.532 1.00 96.25 629 GLU A O 1
ATOM 4932 N N . LEU A 1 630 ? 22.082 -17.407 6.193 1.00 97.06 630 LEU A N 1
ATOM 4933 C CA . LEU A 1 630 ? 21.716 -18.116 4.969 1.00 97.06 630 LEU A CA 1
ATOM 4934 C C . LEU A 1 630 ? 22.806 -19.136 4.637 1.00 97.06 630 LEU A C 1
ATOM 4936 O O . LEU A 1 630 ? 23.989 -18.798 4.663 1.00 97.06 630 LEU A O 1
ATOM 4940 N N . ARG A 1 631 ? 22.391 -20.369 4.353 1.00 91.12 631 ARG A N 1
ATOM 4941 C CA . ARG A 1 631 ? 23.243 -21.518 4.045 1.00 91.12 631 ARG A CA 1
ATOM 4942 C C . ARG A 1 631 ? 23.254 -21.836 2.560 1.00 91.12 631 ARG A C 1
ATOM 4944 O O . ARG A 1 631 ? 22.224 -21.568 1.886 1.00 91.12 631 ARG A O 1
#

Foldseek 3Di:
DVVVLVVVVQDDDPPDDCVPGVVPPPCVVCCVPPVVSVVVVVVVVVVVVVVCCVVVVCCCVVVVDDDPPNDPDDDDDDDPVVVVVVVPDDDDDDDDDDDQLLVQQCVQCLHLQQWPDWDDDQFKIKTFGPDNVSHHDQVSLVVSQFPGWDDDVRIIITGRHRCVVVSVVVNVVVSVVVVVVCVVVVPPDDDPDAFAEEEEACLDLCNLQLLVLCVVCCVLHPHQEYEYADPDDDLSVLLCLLVVLVDVPRDPRYDYDYDPDRLLSLARGQEYEYADQQVALVLLLVQQQLLLVLLFHRHCCAASSNLLSLLLVQVVVVVVQVSNCVRPVNHAYEDAYPPQQLNVLSCCVPVVPGRYWGDYLLVVVLLQLLCLQQVHPHSVQWDWWKKAGVLGIWTQFIAGPVRHGSLVSSLVCCLQQASCGPDHDPPDDPVVSVLRRCQNVVCVVPSNIRTRSSCCCLPVVNVNSVPADSVAHPSNVCVVPSVCQSSVLSVQCSVVSHNVRHDDHNPPSSNVVSVLVSCLVVVPQDWDFTFAQCCCLAPPADRRGGMTTIFGQGVVGTDGHRPYHDDPVSRVVRVLQSQLSVLSSVCQVVLAPVSNLVSSQSRSRADHSVSSVSSSVSSCVSCVVRGDHHD

Sequence (631 aa):
MSTVMYLFGVVGNMGGGLIDQVLPQNWIPMFSNHADMMLTQIAIGLCFTLLYFVVFRTLILQFNMCTPGREDAEVKLYSKAEYKASRGQTTAAEPKKELDQAAGILQALGGVGNISSINNCATRLRIALHDMSQTLDDEVFKKLGAHGVFRSGDAIQVIIGLHVSQLREQLDSLINSHQSAEKCCHYGGSIMTKFSVVVAGGGSTFTPGIVLMLLANQDRFPLRALKFMITMARGRKSLLKPVKSSLKRKRRTLRLVTPPILKRRFSDVDFVMAHIRVGKYPMRELDEKIPLRHGVVGQETCGPGGIAYGMRSIGGVLELVDYMEKYSPNAWMLNYSNPAAIVAEATRRLRPNAKILNICDMPIGIESRMAQIVGLQDRKQMRVRYYGLNHFGWWTSIEDLQGNDLMPQLRQYVSKHGYVPPQQDTHTEASWNDTYAKARDVQALDPDTLPNTYLKYYLFPDYVVQHSNPEHTRANEVMEHREKQVFDACRAITAAGNSAAGKLEIDEHASYIVDLAAAIAFNTQERMLLIVPNNGAIHNFDDEAMVEIPCLVGHNGPEPLVVGDIPQFQKGLMSQQVAVEKLVVDAWEQRSYQHLWQAITLSKTVPSAAVAKAILDELLEANKAYWPELR

Radius of gyration: 33.56 Å; chains: 1; bounding box: 105×62×63 Å

InterPro domains:
  IPR001088 Glycoside hydrolase, family 4 [PF02056] (197-375)
  IPR001088 Glycoside hydrolase, family 4 [PR00732] (196-211)
  IPR001088 Glycoside hydrolase, family 4 [PR00732] (265-281)
  IPR001088 Glycoside hydrolase, family 4 [PR00732] (286-299)
  IPR001088 Glycoside hydrolase, family 4 [PR00732] (300-320)
  IPR001088 Glycoside hydrolase, family 4 [PR00732] (329-346)
  IPR001088 Glycoside hydrolase, family 4 [PR00732] (355-366)
  IPR001088 Glycoside hydrolase, family 4 [PR00732] (382-394)
  IPR001088 Glycoside hydrolase, family 4 [PTHR32092] (192-630)
  IPR001996 Phosphotransferase system, IIB component, type 1 [PS51098] (99-181)
  IPR001996 Phosphotransferase system, IIB component, type 1 [TIGR00826] (62-161)
  IPR015955 Lactate dehydrogenase/glycoside hydrolase, family 4, C-terminal [G3DSA:3.90.110.10] (358-631)
  IPR015955 Lactate dehydrogenase/glycoside hydrolase, family 4, C-terminal [SSF56327] (359-630)
  IPR018113 Phosphotransferase system EIIB, cysteine phosphorylation site [PF00367] (105-134)
  IPR018113 Phosphotransferase system EIIB, cysteine phosphorylation site [PS01035] (114-131)
  IPR018113 Phosphotransferase system EIIB, cysteine phosphorylation site [cd00212] (100-175)
  IPR019802 Glycoside hydrolase, family 4, conserved site [PS01324] (329-360)
  IPR022616 Glycosyl hydrolase, family 4, C-terminal [PF11975] (386-606)
  IPR036291 NAD(P)-binding domain superfamily [SSF51735] (194-355)
  IPR036878 Glucose permease domain IIB [G3DSA:3.30.1360.60] (98-178)

Secondary structure (DSSP, 8-state):
-HHHHHHTT-----SS-IIIIIIIIIIHHHTTT-HHHHHHHHHHHHHHHHHHHHHHHHHHHHTT---TT-SSS------TTHHHHTTS------S-----HHHHHHHHTT-GGGEEEEEE-SSEEEEEES-GGGSPPHHHHHHTT-SEEEEETTEEEEE--TTHHHHHHHHHHHHHHHHHHHHHHS-SS---PPEEEEEETTTSTTHHHHHHHHHHTTTTS-EEEEEEE--S-GGGGGGHHHHHHHHHHH-TT-EEE--SSSGGGGSS-SEEEE---TTHHHHHHHHHHHHHHTTS---SSSHHHHHHHHHHHHHHHHHHHHHHHHH-TTPEEEE-PSSHHHHHHHHHHH-TTS-EEE--SHHHHHHHHHHHHHT-S-GGGEEEEEEEETTEEEEEEEEETT--B-HHHHHHHHHHHTT--SS--TTS-HHHHHHHHHHHHHHTT-TTSEE-GGGHHHHSHHHHHHT--SSS-HHHHHIIIIIHHHHHHHHHHHHHSSGGGS-----GGGHHHHHHHHHHHHT--EEEEEEEE-TTSBTTS-TTSEEEEEEEEETTEEEEPP-BPPPHHHHHHHHHHHHHHHHHHHHHHHT-HHHHHHHHHHSTT---HHHHHHHHHHHHHHTTTTSPP--

pLDDT: mean 85.6, std 16.83, range [25.22, 98.94]

Organism: Escherichia coli (NCBI:txid562)